Protein AF-A0AAU3TDU6-F1 (afdb_monomer)

Nearest PDB structures (foldseek):
  6dxu-assembly1_A  TM=3.729E-01  e=3.738E-02  Parabacteroides merdae ATCC 43184
  1ky7-assembly1_A  TM=3.267E-01  e=3.738E-02  Mus musculus
  7ohi-assembly1_A  TM=3.176E-01  e=6.560E-02  Mus musculus
  6hiq-assembly1_A  TM=2.357E-01  e=8.250E-01  Mus musculus
  8xf6-assembly1_A  TM=2.685E-01  e=2.542E+00  Homo sapiens

Foldseek 3Di:
DDPDDQDKAKFFQAQQDFQQLLCLFFPDDDQLVQFQQQWQQWAAQDWFDQPHDIDGHHHRGGNVVVQVVDVVRDDSVSRCVRGRNPRRTTDGRGMTIGGFTFQADDPPDPFAFLCSRCVSRVAHSLQQLVQCQQPWPFFDFQDKWFQAAQDPVRDTDIDTHHHRDGNVNVCVVCVVVVHDGDSVRRNVNCRVPRGTHGGDTTHHHDHDDDDDDDQFDQDPVGTHGDDPAQKFADFAKDKDADDLVPDDPVCSVPPGIDIDTDDQDDDPDPVDNPPCDPLNVQVVCCVVPVQWFWWAFPDDPDPDRIMIGGDPDRYFPAKAWFQDDQDPNRRAFWKKFFAFPDQFFDKDFQDWDWPADPVVRDTHHTDTGIDTRHWVLVVQLVVLVVLVVCVDPVNLVVVCVVDVVVSVVSLVVLLVLLLVRLVSMDTDDPPPDDPDDDDPQSVVQSVVLSVVSNVGVNRSSQFQMKTKIKMATDGPAQDQFKKFKKDKDWDCPPPPPLLVQKDKDIWIDRRHHGMDMIMITIGHPCLLVFQWDWTAIWIWGFKMWGRWDADPPGDTDTGMIGTPGIAGAVSVPSYHGPPGTHTHGGDDRTHHDDDDCPDDDDDDPDPDPDPVVVPD

pLDDT: mean 86.63, std 12.54, range [25.69, 97.62]

Secondary structure (DSSP, 8-state):
--------EEEE--TT--HHHHHHHSTTS-HHHHTTT-TT-BPTT-EEEETTEEEE-SS-B-HHHHHHHSSSPPPHHHHHHHHTT-SSSBPTT-EEEES-EE----TT-SSB-HHHHHGGGTS-HHHHHHHTTT-TT-BPTT-EEESS---TTS---EEEPPTT--HHHHHHHHHHTT----HHHHHHHTTT---BPTT-EEPPPPPPP-----SEEEETTEEEE--S-SEEE---EEEEE--GGGS-TTTHHHHSEEEEE-PPPB---TT---B--HHHHHHHHHHH-TTEEEEE-SS-SSS-SEEEEEBSTTSB-EEEEE--EEETTEEE-EEEEEPPS-SS-EEEEEEEEEEEETTTTEEEEEEEEEEEEE-HHHHHHHHHHHHHHHTSHHHHHHHHHHHHHHHHHHHHHHHHHHHHHHHTEEE-STT-S-SSS--HHHHHHHHHHHHHHHH-HHHHHT--EEEEEEEEEE-S-SSS-EEEEEEEEE--TTS-GGGGG-EE--EEEE-SSEEEEEEEEEE-TTGGG-SEEE--EEEEEEEEEEEEEE-GGGPEEEEEEEEEEEEBTTBSTTEEE-----EEE----SPPPPPP-------------SGGGG--

Mean predicted aligned error: 13.59 Å

Radius of gyration: 40.87 Å; Cα contacts (8 Å, |Δi|>4): 1142; chains: 1; bounding box: 108×80×113 Å

Structure (mmCIF, N/CA/C/O backbone):
data_AF-A0AAU3TDU6-F1
#
_entry.id   AF-A0AAU3TDU6-F1
#
loop_
_atom_site.group_PDB
_atom_site.id
_atom_site.type_symbol
_atom_site.label_atom_id
_atom_site.label_alt_id
_atom_site.label_comp_id
_atom_site.label_asym_id
_atom_site.label_entity_id
_atom_site.label_seq_id
_atom_site.pdbx_PDB_ins_code
_atom_site.Cartn_x
_atom_site.Cartn_y
_atom_site.Cartn_z
_atom_site.occupancy
_atom_site.B_iso_or_equiv
_atom_site.auth_seq_id
_atom_site.auth_comp_id
_atom_site.auth_asym_id
_atom_site.auth_atom_id
_atom_site.pdbx_PDB_model_num
ATOM 1 N N . MET A 1 1 ? 14.275 24.468 -55.736 1.00 28.81 1 MET A N 1
ATOM 2 C CA . MET A 1 1 ? 14.571 24.631 -54.297 1.00 28.81 1 MET A CA 1
ATOM 3 C C . MET A 1 1 ? 14.985 23.276 -53.756 1.00 28.81 1 MET A C 1
ATOM 5 O O . MET A 1 1 ? 14.161 22.375 -53.715 1.00 28.81 1 MET A O 1
ATOM 9 N N . ALA A 1 2 ? 16.278 23.104 -53.485 1.00 28.64 2 ALA A N 1
ATOM 10 C CA . ALA A 1 2 ? 16.887 21.845 -53.080 1.00 28.64 2 ALA A CA 1
ATOM 11 C C . ALA A 1 2 ? 16.961 21.770 -51.548 1.00 28.64 2 ALA A C 1
ATOM 13 O O . ALA A 1 2 ? 17.845 22.364 -50.946 1.00 28.64 2 ALA A O 1
ATOM 14 N N . PHE A 1 3 ? 16.039 21.033 -50.932 1.00 25.69 3 PHE A N 1
ATOM 15 C CA . PHE A 1 3 ? 16.235 20.462 -49.598 1.00 25.69 3 PHE A CA 1
ATOM 16 C C . PHE A 1 3 ? 16.545 18.977 -49.789 1.00 25.69 3 PHE A C 1
ATOM 18 O O . PHE A 1 3 ? 15.668 18.122 -49.721 1.00 25.69 3 PHE A O 1
ATOM 25 N N . GLY A 1 4 ? 17.796 18.684 -50.142 1.00 30.86 4 GLY A N 1
ATOM 26 C CA . GLY A 1 4 ? 18.322 17.325 -50.226 1.00 30.86 4 GLY A CA 1
ATOM 27 C C . GLY A 1 4 ? 19.150 17.017 -48.988 1.00 30.86 4 GLY A C 1
ATOM 28 O O . GLY A 1 4 ? 20.371 16.947 -49.085 1.00 30.86 4 GLY A O 1
ATOM 29 N N . SER A 1 5 ? 18.523 16.869 -47.819 1.00 41.34 5 SER A N 1
ATOM 30 C CA . SER A 1 5 ? 19.230 16.292 -46.675 1.00 41.34 5 SER A CA 1
ATOM 31 C C . SER A 1 5 ? 19.527 14.825 -47.003 1.00 41.34 5 SER A C 1
ATOM 33 O O . SER A 1 5 ? 18.619 14.012 -47.201 1.00 41.34 5 SER A O 1
ATOM 35 N N . ARG A 1 6 ? 20.815 14.481 -47.140 1.00 61.91 6 ARG A N 1
ATOM 36 C CA . ARG A 1 6 ? 21.256 13.082 -47.203 1.00 61.91 6 ARG A CA 1
ATOM 37 C C . ARG A 1 6 ? 20.735 12.400 -45.938 1.00 61.91 6 ARG A C 1
ATOM 39 O O . ARG A 1 6 ? 21.094 12.797 -44.836 1.00 61.91 6 ARG A O 1
ATOM 46 N N . ARG A 1 7 ? 19.838 11.424 -46.093 1.00 69.88 7 ARG A N 1
ATOM 47 C CA . ARG A 1 7 ? 19.354 10.617 -44.967 1.00 69.88 7 ARG A CA 1
ATOM 48 C C . ARG A 1 7 ? 20.531 9.812 -44.431 1.00 69.88 7 ARG A C 1
ATOM 50 O O . ARG A 1 7 ? 21.114 9.052 -45.198 1.00 69.88 7 ARG A O 1
ATOM 57 N N . SER A 1 8 ? 20.835 9.963 -43.152 1.00 83.31 8 SER A N 1
ATOM 58 C CA . SER A 1 8 ? 21.860 9.176 -42.469 1.00 83.31 8 SER A CA 1
ATOM 59 C C . SER A 1 8 ? 21.219 8.228 -41.462 1.00 83.31 8 SER A C 1
ATOM 61 O O . SER A 1 8 ? 20.124 8.493 -40.964 1.00 83.31 8 SER A O 1
ATOM 63 N N . VAL A 1 9 ? 21.890 7.118 -41.178 1.00 89.38 9 VAL A N 1
ATOM 64 C CA . VAL A 1 9 ? 21.457 6.080 -40.239 1.00 89.38 9 VAL A CA 1
ATOM 65 C C . VAL A 1 9 ? 22.609 5.727 -39.296 1.00 89.38 9 VAL A C 1
ATOM 67 O O . VAL A 1 9 ? 23.769 5.827 -39.704 1.00 89.38 9 VAL A O 1
ATOM 70 N N . PRO A 1 10 ? 22.323 5.336 -38.047 1.00 90.81 10 PRO A N 1
ATOM 71 C CA . PRO A 1 10 ? 23.346 4.859 -37.130 1.00 90.81 10 PRO A CA 1
ATOM 72 C C . PRO A 1 10 ? 23.772 3.424 -37.469 1.00 90.81 10 PRO A C 1
ATOM 74 O O . PRO A 1 10 ? 22.946 2.592 -37.848 1.00 90.81 10 PRO A O 1
ATOM 77 N N . TYR A 1 11 ? 25.046 3.121 -37.251 1.00 91.88 11 TYR A N 1
ATOM 78 C CA . TYR A 1 11 ? 25.584 1.766 -37.204 1.00 91.88 11 TYR A CA 1
ATOM 79 C C . TYR A 1 11 ? 26.443 1.599 -35.952 1.00 91.88 11 TYR A C 1
ATOM 81 O O . TYR A 1 11 ? 27.300 2.434 -35.672 1.00 91.88 11 TYR A O 1
ATOM 89 N N . THR A 1 12 ? 26.217 0.528 -35.194 1.00 92.31 12 THR A N 1
ATOM 90 C CA . THR A 1 12 ? 27.043 0.188 -34.032 1.00 92.31 12 THR A CA 1
ATOM 91 C C . THR A 1 12 ? 28.079 -0.844 -34.452 1.00 92.31 12 THR A C 1
ATOM 93 O O . THR A 1 12 ? 27.712 -1.951 -34.841 1.00 92.31 12 THR A O 1
ATOM 96 N N . VAL A 1 13 ? 29.360 -0.481 -34.364 1.00 92.88 13 VAL A N 1
ATOM 97 C CA . VAL A 1 13 ? 30.492 -1.362 -34.670 1.00 92.88 13 VAL A CA 1
ATOM 98 C C . VAL A 1 13 ? 30.440 -2.594 -33.776 1.00 92.88 13 VAL A C 1
ATOM 100 O O . VAL A 1 13 ? 30.309 -2.491 -32.554 1.00 92.88 13 VAL A O 1
ATOM 103 N N . ARG A 1 14 ? 30.562 -3.769 -34.380 1.00 92.00 14 ARG A N 1
ATOM 104 C CA . ARG A 1 14 ? 30.582 -5.062 -33.699 1.00 92.00 14 ARG A CA 1
ATOM 105 C C . ARG A 1 14 ? 31.995 -5.614 -33.656 1.00 92.00 14 ARG A C 1
ATOM 107 O O . ARG A 1 14 ? 32.861 -5.234 -34.442 1.00 92.00 14 ARG A O 1
ATOM 114 N N . GLU A 1 15 ? 32.195 -6.566 -32.758 1.00 91.81 15 GLU A N 1
ATOM 115 C CA . GLU A 1 15 ? 33.414 -7.360 -32.737 1.00 91.81 15 GLU A CA 1
ATOM 116 C C . GLU A 1 15 ? 33.610 -8.054 -34.096 1.00 91.81 15 GLU A C 1
ATOM 118 O O . GLU A 1 15 ? 32.701 -8.712 -34.606 1.00 91.81 15 GLU A O 1
ATOM 123 N N . GLY A 1 16 ? 34.792 -7.876 -34.690 1.00 91.25 16 GLY A N 1
ATOM 124 C CA . GLY A 1 16 ? 35.140 -8.450 -35.989 1.00 91.25 16 GLY A CA 1
ATOM 125 C C . GLY A 1 16 ? 34.702 -7.637 -37.213 1.00 91.25 16 GLY A C 1
ATOM 126 O O . GLY A 1 16 ? 34.971 -8.075 -38.330 1.00 91.25 16 GLY A O 1
ATOM 127 N N . ASP A 1 17 ? 34.057 -6.477 -37.051 1.00 94.88 17 ASP A N 1
ATOM 128 C CA . ASP A 1 17 ? 33.773 -5.594 -38.186 1.00 94.88 17 ASP A CA 1
ATOM 129 C C . ASP A 1 17 ? 35.055 -4.897 -38.687 1.00 94.88 17 ASP A C 1
ATOM 131 O O . ASP A 1 17 ? 35.883 -4.439 -37.899 1.00 94.88 17 ASP A O 1
ATOM 135 N N . SER A 1 18 ? 35.178 -4.749 -40.008 1.00 95.44 18 SER A N 1
ATOM 136 C CA . SER A 1 18 ? 36.154 -3.875 -40.672 1.00 95.44 18 SER A CA 1
ATOM 137 C C . SER A 1 18 ? 35.447 -2.743 -41.420 1.00 95.44 18 SER A C 1
ATOM 139 O O . SER A 1 18 ? 34.246 -2.832 -41.703 1.00 95.44 18 SER A O 1
ATOM 141 N N . LEU A 1 19 ? 36.169 -1.674 -41.772 1.00 94.44 19 LEU A N 1
ATOM 142 C CA . LEU A 1 19 ? 35.582 -0.559 -42.526 1.00 94.44 19 LEU A CA 1
ATOM 143 C C . LEU A 1 19 ? 35.055 -0.997 -43.893 1.00 94.44 19 LEU A C 1
ATOM 145 O O . LEU A 1 19 ? 33.955 -0.591 -44.264 1.00 94.44 19 LEU A O 1
ATOM 149 N N . ASP A 1 20 ? 35.786 -1.854 -44.605 1.00 93.19 20 ASP A N 1
ATOM 150 C CA . ASP A 1 20 ? 35.387 -2.336 -45.930 1.00 93.19 20 ASP A CA 1
ATOM 151 C C . ASP A 1 20 ? 34.133 -3.213 -45.857 1.00 93.19 20 ASP A C 1
ATOM 153 O O . ASP A 1 20 ? 33.223 -3.085 -46.682 1.00 93.19 20 ASP A O 1
ATOM 157 N N . ALA A 1 21 ? 34.031 -4.060 -44.825 1.00 92.12 21 ALA A N 1
ATOM 158 C CA . ALA A 1 21 ? 32.842 -4.873 -44.598 1.00 92.12 21 ALA A CA 1
ATOM 159 C C . ALA A 1 21 ? 31.613 -3.997 -44.312 1.00 92.12 21 ALA A C 1
ATOM 161 O O . ALA A 1 21 ? 30.549 -4.222 -44.892 1.00 92.12 21 ALA A O 1
ATOM 162 N N . ILE A 1 22 ? 31.759 -2.969 -43.466 1.00 93.50 22 ILE A N 1
ATOM 163 C CA . ILE A 1 22 ? 30.677 -2.023 -43.160 1.00 93.50 22 ILE A CA 1
ATOM 164 C C . ILE A 1 22 ? 30.297 -1.227 -44.418 1.00 93.50 22 ILE A C 1
ATOM 166 O O . ILE A 1 22 ? 29.113 -1.121 -44.746 1.00 93.50 22 ILE A O 1
ATOM 170 N N . ALA A 1 23 ? 31.275 -0.709 -45.166 1.00 92.25 23 ALA A N 1
ATOM 171 C CA . ALA A 1 23 ? 31.045 0.045 -46.399 1.00 92.25 23 ALA A CA 1
ATOM 172 C C . ALA A 1 23 ? 30.267 -0.769 -47.448 1.00 92.25 23 ALA A C 1
ATOM 174 O O . ALA A 1 23 ? 29.423 -0.213 -48.156 1.00 92.25 23 ALA A O 1
ATOM 175 N N . GLY A 1 24 ? 30.468 -2.091 -47.491 1.00 90.38 24 GLY A N 1
ATOM 176 C CA . GLY A 1 24 ? 29.703 -3.007 -48.341 1.00 90.38 24 GLY A CA 1
ATOM 177 C C . GLY A 1 24 ? 28.190 -2.983 -48.086 1.00 90.38 24 GLY A C 1
ATOM 178 O O . GLY A 1 24 ? 27.404 -3.132 -49.023 1.00 90.38 24 GLY A O 1
ATOM 179 N N . TYR A 1 25 ? 27.761 -2.731 -46.847 1.00 90.62 25 TYR A N 1
ATOM 180 C CA . TYR A 1 25 ? 26.342 -2.625 -46.485 1.00 90.62 25 TYR A CA 1
ATOM 181 C C . TYR A 1 25 ? 25.780 -1.210 -46.658 1.00 90.62 25 TYR A C 1
ATOM 183 O O . TYR A 1 25 ? 24.560 -1.038 -46.733 1.00 90.62 25 TYR A O 1
ATOM 191 N N . PHE A 1 26 ? 26.652 -0.205 -46.752 1.00 92.25 26 PHE A N 1
ATOM 192 C CA . PHE A 1 26 ? 26.311 1.217 -46.781 1.00 92.25 26 PHE A CA 1
ATOM 193 C C . PHE A 1 26 ? 26.942 1.946 -47.982 1.00 92.25 26 PHE A C 1
ATOM 195 O O . PHE A 1 26 ? 27.728 2.881 -47.809 1.00 92.25 26 PHE A O 1
ATOM 202 N N . PRO A 1 27 ? 26.589 1.572 -49.225 1.00 86.44 27 PRO A N 1
ATOM 203 C CA . PRO A 1 27 ? 27.244 2.107 -50.409 1.00 86.44 27 PRO A CA 1
ATOM 204 C C . PRO A 1 27 ? 26.937 3.594 -50.641 1.00 86.44 27 PRO A C 1
ATOM 206 O O . PRO A 1 27 ? 25.796 4.058 -50.503 1.00 86.44 27 PRO A O 1
ATOM 209 N N . GLY A 1 28 ? 27.949 4.319 -51.126 1.00 79.06 28 GLY A N 1
ATOM 210 C CA . GLY A 1 28 ? 27.817 5.695 -51.617 1.00 79.06 28 GLY A CA 1
ATOM 211 C C . GLY A 1 28 ? 28.267 6.796 -50.652 1.00 79.06 28 GLY A C 1
ATOM 212 O O . GLY A 1 28 ? 27.904 7.952 -50.876 1.00 79.06 28 GLY A O 1
ATOM 213 N N . ALA A 1 29 ? 29.037 6.464 -49.613 1.00 78.56 29 ALA A N 1
ATOM 214 C CA . ALA A 1 29 ? 29.726 7.428 -48.755 1.00 78.56 29 ALA A CA 1
ATOM 215 C C . ALA A 1 29 ? 31.120 6.919 -48.358 1.00 78.56 29 ALA A C 1
ATOM 217 O O . ALA A 1 29 ? 31.302 5.716 -48.187 1.00 78.56 29 ALA A O 1
ATOM 218 N N . ASP A 1 30 ? 32.070 7.840 -48.184 1.00 88.06 30 ASP A N 1
ATOM 219 C CA . ASP A 1 30 ? 33.331 7.571 -47.493 1.00 88.06 30 ASP A CA 1
ATOM 220 C C . ASP A 1 30 ? 33.060 7.597 -45.981 1.00 88.06 30 ASP A C 1
ATOM 222 O O . ASP A 1 30 ? 32.736 8.640 -45.405 1.00 88.06 30 ASP A O 1
ATOM 226 N N . LEU A 1 31 ? 33.097 6.421 -45.347 1.00 91.31 31 LEU A N 1
ATOM 227 C CA . LEU A 1 31 ? 32.741 6.282 -43.935 1.00 91.31 31 LEU A CA 1
ATOM 228 C C . LEU A 1 31 ? 33.744 6.969 -43.006 1.00 91.31 31 LEU A C 1
ATOM 230 O O . LEU A 1 31 ? 33.332 7.433 -41.943 1.00 91.31 31 LEU A O 1
ATOM 234 N N . VAL A 1 32 ? 35.018 7.061 -43.394 1.00 93.81 32 VAL A N 1
ATOM 235 C CA . VAL A 1 32 ? 36.056 7.722 -42.594 1.00 93.81 32 VAL A CA 1
ATOM 236 C C . VAL A 1 32 ? 35.883 9.233 -42.676 1.00 93.81 32 VAL A C 1
ATOM 238 O O . VAL A 1 32 ? 35.930 9.905 -41.648 1.00 93.81 32 VAL A O 1
ATOM 241 N N . GLU A 1 33 ? 35.584 9.767 -43.862 1.00 91.88 33 GLU A N 1
ATOM 242 C CA . GLU A 1 33 ? 35.306 11.196 -44.043 1.00 91.88 33 GLU A CA 1
ATOM 243 C C . GLU A 1 33 ? 34.057 11.638 -43.265 1.00 91.88 33 GLU A C 1
ATOM 245 O O . GLU A 1 33 ? 34.102 12.600 -42.496 1.00 91.88 33 GLU A O 1
ATOM 250 N N . VAL A 1 34 ? 32.944 10.906 -43.402 1.00 89.94 34 VAL A N 1
ATOM 251 C CA . VAL A 1 34 ? 31.675 11.238 -42.726 1.00 89.94 34 VAL A CA 1
ATOM 252 C C . VAL A 1 34 ? 31.801 11.175 -41.201 1.00 89.94 34 VAL A C 1
ATOM 254 O O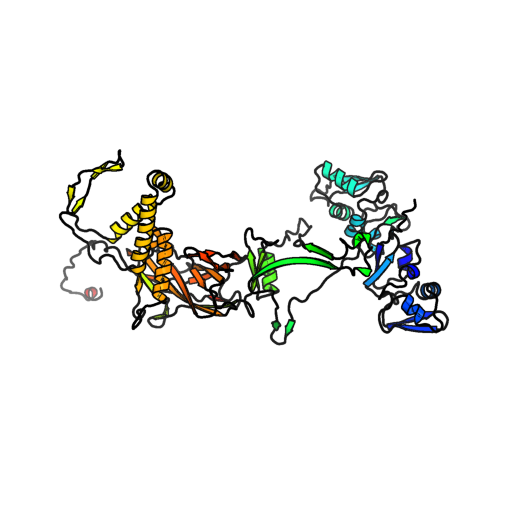 . VAL A 1 34 ? 31.123 11.923 -40.498 1.00 89.94 34 VAL A O 1
ATOM 257 N N . ASN A 1 35 ? 32.672 10.307 -40.686 1.00 93.75 35 ASN A N 1
ATOM 258 C CA . ASN A 1 35 ? 32.858 10.087 -39.253 1.00 93.75 35 ASN A CA 1
ATOM 259 C C . ASN A 1 35 ? 34.179 10.653 -38.725 1.00 93.75 35 ASN A C 1
ATOM 261 O O . ASN A 1 35 ? 34.588 10.282 -37.627 1.00 93.75 35 ASN A O 1
ATOM 265 N N . ALA A 1 36 ? 34.837 11.557 -39.461 1.00 94.25 36 ALA A N 1
ATOM 266 C CA . ALA A 1 36 ? 36.195 12.005 -39.153 1.00 94.25 36 ALA A CA 1
ATOM 267 C C . ALA A 1 36 ? 36.358 12.474 -37.697 1.00 94.25 36 ALA A C 1
ATOM 269 O O . ALA A 1 36 ? 37.307 12.088 -37.023 1.00 94.25 36 ALA A O 1
ATOM 270 N N . GLY A 1 37 ? 35.401 13.265 -37.202 1.00 90.81 37 GLY A N 1
ATOM 271 C CA . GLY A 1 37 ? 35.381 13.774 -35.828 1.00 90.81 37 GLY A CA 1
ATOM 272 C C . GLY A 1 37 ? 34.557 12.947 -34.837 1.00 90.81 37 GLY A C 1
ATOM 273 O O . GLY A 1 37 ? 34.312 13.424 -33.733 1.00 90.81 37 GLY A O 1
ATOM 274 N N . MET A 1 38 ? 34.072 11.756 -35.208 1.00 90.06 38 MET A N 1
ATOM 275 C CA . MET A 1 38 ? 33.256 10.929 -34.316 1.00 90.06 38 MET A CA 1
ATOM 276 C C . MET A 1 38 ? 34.145 10.318 -33.217 1.00 90.06 38 MET A C 1
ATOM 278 O O . MET A 1 38 ? 35.049 9.534 -33.538 1.00 90.06 38 MET A O 1
ATOM 282 N N . PRO A 1 39 ? 33.925 10.664 -31.935 1.00 89.75 39 PRO A N 1
ATOM 283 C CA . PRO A 1 39 ? 34.803 10.246 -30.849 1.00 89.75 39 PRO A CA 1
ATOM 284 C C . PRO A 1 39 ? 34.734 8.736 -30.613 1.00 89.75 39 PRO A C 1
ATOM 286 O O . PRO A 1 39 ? 33.674 8.122 -30.728 1.00 89.75 39 PRO A O 1
ATOM 289 N N . GLY A 1 40 ? 35.874 8.147 -30.242 1.00 91.56 40 GLY A N 1
ATOM 290 C CA . GLY A 1 40 ? 35.964 6.738 -29.852 1.00 91.56 40 GLY A CA 1
ATOM 291 C C . GLY A 1 40 ? 35.658 5.742 -30.973 1.00 91.56 40 GLY A C 1
ATOM 292 O O . GLY A 1 40 ? 35.211 4.638 -30.683 1.00 91.56 40 GLY A O 1
ATOM 293 N N . THR A 1 41 ? 35.865 6.116 -32.239 1.00 94.50 41 THR A N 1
ATOM 294 C CA . THR A 1 41 ? 35.694 5.217 -33.394 1.00 94.50 41 THR A CA 1
ATOM 295 C C . THR A 1 41 ? 36.837 4.215 -33.534 1.00 94.50 41 THR A C 1
ATOM 297 O O . THR A 1 41 ? 36.611 3.080 -33.953 1.00 94.50 41 THR A O 1
ATOM 300 N N . ILE A 1 42 ? 38.047 4.601 -33.130 1.00 95.75 42 ILE A N 1
ATOM 301 C CA . ILE A 1 42 ? 39.251 3.766 -33.129 1.00 95.75 42 ILE A CA 1
ATOM 302 C C . ILE A 1 42 ? 39.482 3.201 -31.725 1.00 95.75 42 ILE A C 1
ATOM 304 O O . ILE A 1 42 ? 39.369 3.926 -30.735 1.00 95.75 42 ILE A O 1
ATOM 308 N N . ALA A 1 43 ? 39.807 1.912 -31.633 1.00 95.31 43 ALA A N 1
ATOM 309 C CA . ALA A 1 43 ? 40.083 1.213 -30.382 1.00 95.31 43 ALA A CA 1
ATOM 310 C C . ALA A 1 43 ? 41.386 1.688 -29.716 1.00 95.31 43 ALA A C 1
ATOM 312 O O . ALA A 1 43 ? 42.318 2.150 -30.372 1.00 95.31 43 ALA A O 1
ATOM 313 N N . SER A 1 44 ? 41.486 1.533 -28.395 1.00 94.19 44 SER A N 1
ATOM 314 C CA . SER A 1 44 ? 42.769 1.663 -27.699 1.00 94.19 44 SER A CA 1
ATOM 315 C C . SER A 1 44 ? 43.623 0.404 -27.866 1.00 94.19 44 SER A C 1
ATOM 317 O O . SER A 1 44 ? 43.125 -0.683 -28.145 1.00 94.19 44 SER A O 1
ATOM 319 N N . GLY A 1 45 ? 44.933 0.546 -27.684 1.00 92.75 45 GLY A N 1
ATOM 320 C CA . GLY A 1 45 ? 45.907 -0.539 -27.787 1.00 92.75 45 GLY A CA 1
ATOM 321 C C . GLY A 1 45 ? 46.216 -0.986 -29.216 1.00 92.75 45 GLY A C 1
ATOM 322 O O . GLY A 1 45 ? 47.062 -1.860 -29.390 1.00 92.75 45 GLY A O 1
ATOM 323 N N . VAL A 1 46 ? 45.581 -0.393 -30.233 1.00 94.75 46 VAL A N 1
ATOM 324 C CA . VAL A 1 46 ? 45.825 -0.742 -31.635 1.00 94.75 46 VAL A CA 1
ATOM 325 C C . VAL A 1 46 ? 46.979 0.067 -32.223 1.00 94.75 46 VAL A C 1
ATOM 327 O O . VAL A 1 46 ? 47.080 1.280 -32.019 1.00 94.75 46 VAL A O 1
ATOM 330 N N . THR A 1 47 ? 47.849 -0.611 -32.974 1.00 95.31 47 THR A N 1
ATOM 331 C CA . THR A 1 47 ? 48.891 0.020 -33.793 1.00 95.31 47 THR A CA 1
ATOM 332 C C . THR A 1 47 ? 48.398 0.165 -35.227 1.00 95.31 47 THR A C 1
ATOM 334 O O . THR A 1 47 ? 47.990 -0.816 -35.853 1.00 95.31 47 THR A O 1
ATOM 337 N N . ILE A 1 48 ? 48.436 1.384 -35.759 1.00 95.25 48 ILE A N 1
ATOM 338 C CA . ILE A 1 48 ? 48.033 1.719 -37.127 1.00 95.25 48 ILE A CA 1
ATOM 339 C C . ILE A 1 48 ? 49.279 2.119 -37.907 1.00 95.25 48 ILE A C 1
ATOM 341 O O . ILE A 1 48 ? 50.035 2.982 -37.465 1.00 95.25 48 ILE A O 1
ATOM 345 N N . THR A 1 49 ? 49.479 1.493 -39.063 1.00 93.69 49 THR A N 1
ATOM 346 C CA . THR A 1 49 ? 50.615 1.743 -39.953 1.00 93.69 49 THR A CA 1
ATOM 347 C C . THR A 1 49 ? 50.111 2.370 -41.242 1.00 93.69 49 THR A C 1
ATOM 349 O O . THR A 1 49 ? 49.293 1.764 -41.926 1.00 93.69 49 THR A O 1
ATOM 352 N N . VAL A 1 50 ? 50.615 3.553 -41.594 1.00 91.88 50 VAL A N 1
ATOM 353 C CA . VAL A 1 50 ? 50.325 4.227 -42.868 1.00 91.88 50 VAL A CA 1
ATOM 354 C C . VAL A 1 50 ? 51.664 4.503 -43.549 1.00 91.88 50 VAL A C 1
ATOM 356 O O . VAL A 1 50 ? 52.516 5.213 -43.015 1.00 91.88 50 VAL A O 1
ATOM 359 N N . GLY A 1 51 ? 51.899 3.892 -44.713 1.00 88.38 51 GLY A N 1
ATOM 360 C CA . GLY A 1 51 ? 53.217 3.924 -45.352 1.00 88.38 51 GLY A CA 1
ATOM 361 C C . GLY A 1 51 ? 54.285 3.238 -44.489 1.00 88.38 51 GLY A C 1
ATOM 362 O O . GLY A 1 51 ? 54.176 2.049 -44.203 1.00 88.38 51 GLY A O 1
ATOM 363 N N . THR A 1 52 ? 55.329 3.972 -44.092 1.00 86.81 52 THR A N 1
ATOM 364 C CA . THR A 1 52 ? 56.433 3.459 -43.253 1.00 86.81 52 THR A CA 1
ATOM 365 C C . THR A 1 52 ? 56.322 3.838 -41.776 1.00 86.81 52 THR A C 1
ATOM 367 O O . THR A 1 52 ? 57.158 3.416 -40.980 1.00 86.81 52 THR A O 1
ATOM 370 N N . GLU A 1 53 ? 55.338 4.654 -41.402 1.00 92.12 53 GLU A N 1
ATOM 371 C CA . GLU A 1 53 ? 55.162 5.144 -40.034 1.00 92.12 53 GLU A CA 1
ATOM 372 C C . GLU A 1 53 ? 54.082 4.334 -39.312 1.00 92.12 53 GLU A C 1
ATOM 374 O O . GLU A 1 53 ? 53.127 3.862 -39.928 1.00 92.12 53 GLU A O 1
ATOM 379 N N . SER A 1 54 ? 54.245 4.129 -38.004 1.00 93.75 54 SER A N 1
ATOM 380 C CA . SER A 1 54 ? 53.280 3.412 -37.168 1.00 93.75 54 SER A CA 1
ATOM 381 C C . SER A 1 54 ? 53.042 4.152 -35.863 1.00 93.75 54 SER A C 1
ATOM 383 O O . SER A 1 54 ? 53.994 4.562 -35.201 1.00 93.75 54 SER A O 1
ATOM 385 N N . VAL A 1 55 ? 51.778 4.266 -35.472 1.00 93.81 55 VAL A N 1
ATOM 386 C CA . VAL A 1 55 ? 51.349 4.932 -34.238 1.00 93.81 55 VAL A CA 1
ATOM 387 C C . VAL A 1 55 ? 50.467 3.988 -33.429 1.00 93.81 55 VAL A C 1
ATOM 389 O O . VAL A 1 55 ? 49.676 3.238 -33.999 1.00 93.81 55 VAL A O 1
ATOM 392 N N . THR A 1 56 ? 50.588 4.011 -32.102 1.00 95.25 56 THR A N 1
ATOM 393 C CA . THR A 1 56 ? 49.781 3.172 -31.200 1.00 95.25 56 THR A CA 1
ATOM 394 C C . THR A 1 56 ? 48.864 4.044 -30.361 1.00 95.25 56 THR A C 1
ATOM 396 O O . THR A 1 56 ? 49.329 4.973 -29.700 1.00 95.25 56 THR A O 1
ATOM 399 N N . MET A 1 57 ? 47.566 3.746 -30.366 1.00 94.56 57 MET A N 1
ATOM 400 C CA . MET A 1 57 ? 46.569 4.547 -29.654 1.00 94.56 57 MET A CA 1
ATOM 401 C C . MET A 1 57 ? 46.473 4.118 -28.190 1.00 94.56 57 MET A C 1
ATOM 403 O O . MET A 1 57 ? 46.180 2.966 -27.893 1.00 94.56 57 MET A O 1
ATOM 407 N N . ALA A 1 58 ? 46.706 5.033 -27.248 1.00 90.75 58 ALA A N 1
ATOM 408 C CA . ALA A 1 58 ? 46.640 4.722 -25.813 1.00 90.75 58 ALA A CA 1
ATOM 409 C C . ALA A 1 58 ? 45.203 4.716 -25.253 1.00 90.75 58 ALA A C 1
ATOM 411 O O . ALA A 1 58 ? 44.931 4.079 -24.238 1.00 90.75 58 ALA A O 1
ATOM 412 N N . ALA A 1 59 ? 44.282 5.409 -25.921 1.00 91.88 59 ALA A N 1
ATOM 413 C CA . ALA A 1 59 ? 42.870 5.520 -25.572 1.00 91.88 59 ALA A CA 1
ATOM 414 C C . ALA A 1 59 ? 42.023 5.484 -26.858 1.00 91.88 59 ALA A C 1
ATOM 416 O O . ALA A 1 59 ? 42.581 5.693 -27.937 1.00 91.88 59 ALA A O 1
ATOM 417 N N . PRO A 1 60 ? 40.707 5.217 -26.773 1.00 92.81 60 PRO A N 1
ATOM 418 C CA . PRO A 1 60 ? 39.835 5.324 -27.933 1.00 92.81 60 PRO A CA 1
ATOM 419 C C . PRO A 1 60 ? 39.786 6.765 -28.455 1.00 92.81 60 PRO A C 1
ATOM 421 O O . PRO A 1 60 ? 39.611 7.696 -27.668 1.00 92.81 60 PRO A O 1
ATOM 424 N N . VAL A 1 61 ? 39.928 6.946 -29.767 1.00 95.31 61 VAL A N 1
ATOM 425 C CA . VAL A 1 61 ? 40.033 8.261 -30.434 1.00 95.31 61 VAL A CA 1
ATOM 426 C C . VAL A 1 61 ? 39.208 8.298 -31.726 1.00 95.31 61 VAL A C 1
ATOM 428 O O . VAL A 1 61 ? 38.691 7.274 -32.172 1.00 95.31 61 VAL A O 1
ATOM 431 N N . SER A 1 62 ? 39.039 9.482 -32.310 1.00 96.19 62 SER A N 1
ATOM 432 C CA . SER A 1 62 ? 38.420 9.693 -33.627 1.00 96.19 62 SER A CA 1
ATOM 433 C C . SER A 1 62 ? 39.405 9.479 -34.789 1.00 96.19 62 SER A C 1
ATOM 435 O O . SER A 1 62 ? 40.621 9.536 -34.599 1.00 96.19 62 SER A O 1
ATOM 437 N N . PHE A 1 63 ? 38.906 9.285 -36.018 1.00 96.50 63 PHE A N 1
ATOM 438 C CA . PHE A 1 63 ? 39.763 9.166 -37.211 1.00 96.50 63 PHE A CA 1
ATOM 439 C C . PHE A 1 63 ? 40.645 10.408 -37.434 1.00 96.50 63 PHE A C 1
ATOM 441 O O . PHE A 1 63 ? 41.823 10.277 -37.763 1.00 96.50 63 PHE A O 1
ATOM 448 N N . ALA A 1 64 ? 40.104 11.612 -37.220 1.00 95.31 64 ALA A N 1
ATOM 449 C CA . ALA A 1 64 ? 40.844 12.864 -37.368 1.00 95.31 64 ALA A CA 1
ATOM 450 C C . ALA A 1 64 ? 41.969 13.001 -36.330 1.00 95.31 64 ALA A C 1
ATOM 452 O O . ALA A 1 64 ? 43.056 13.474 -36.661 1.00 95.31 64 ALA A O 1
ATOM 453 N N . GLU A 1 65 ? 41.732 12.555 -35.093 1.00 95.56 65 GLU A N 1
ATOM 454 C CA . GLU A 1 65 ? 42.765 12.520 -34.055 1.00 95.56 65 GLU A CA 1
ATOM 455 C C . GLU A 1 65 ? 43.883 11.539 -34.416 1.00 95.56 65 GLU A C 1
ATOM 457 O O . GLU A 1 65 ? 45.047 11.896 -34.266 1.00 95.56 65 GLU A O 1
ATOM 462 N N . VAL A 1 66 ? 43.568 10.359 -34.971 1.00 94.94 66 VAL A N 1
ATOM 463 C CA . VAL A 1 66 ? 44.599 9.424 -35.462 1.00 94.94 66 VAL A CA 1
ATOM 464 C C . VAL A 1 66 ? 45.458 10.069 -36.546 1.00 94.94 66 VAL A C 1
ATOM 466 O O . VAL A 1 66 ? 46.683 10.025 -36.452 1.00 94.94 66 VAL A O 1
ATOM 469 N N . CYS A 1 67 ? 44.840 10.699 -37.550 1.00 95.06 67 CYS A N 1
ATOM 470 C CA . CYS A 1 67 ? 45.562 11.373 -38.631 1.00 95.06 67 CYS A CA 1
ATOM 471 C C . CYS A 1 67 ? 46.551 12.431 -38.117 1.00 95.06 67 CYS A C 1
ATOM 473 O O . CYS A 1 67 ? 47.660 12.545 -38.639 1.00 95.06 67 CYS A O 1
ATOM 475 N N . ALA A 1 68 ? 46.163 13.177 -37.079 1.00 94.81 68 ALA A N 1
ATOM 476 C CA . ALA A 1 68 ? 46.976 14.230 -36.476 1.00 94.81 68 ALA A CA 1
ATOM 477 C C . ALA A 1 68 ? 48.170 13.713 -35.649 1.00 94.81 68 ALA A C 1
ATOM 479 O O . ALA A 1 68 ? 49.076 14.494 -35.362 1.00 94.81 68 ALA A O 1
ATOM 480 N N . VAL A 1 69 ? 48.182 12.432 -35.259 1.00 93.81 69 VAL A N 1
ATOM 481 C CA . VAL A 1 69 ? 49.273 11.827 -34.470 1.00 93.81 69 VAL A CA 1
ATOM 482 C C . VAL A 1 69 ? 50.495 11.476 -35.333 1.00 93.81 69 VAL A C 1
ATOM 484 O O . VAL A 1 69 ? 51.604 11.426 -34.803 1.00 93.81 69 VAL A O 1
ATOM 487 N N . PHE A 1 70 ? 50.326 11.264 -36.642 1.00 93.25 70 PHE A N 1
ATOM 488 C CA . PHE A 1 70 ? 51.434 10.990 -37.569 1.00 93.25 70 PHE A CA 1
ATOM 489 C C . PHE A 1 70 ? 52.296 12.238 -37.838 1.00 93.25 70 PHE A C 1
ATOM 491 O O . PHE A 1 70 ? 51.798 13.368 -37.841 1.00 93.25 70 PHE A O 1
ATOM 498 N N . GLY A 1 71 ? 53.594 12.042 -38.089 1.00 88.12 71 GLY A N 1
ATOM 499 C CA . GLY A 1 71 ? 54.557 13.101 -38.387 1.00 88.12 71 GLY A CA 1
ATOM 500 C C . GLY A 1 71 ? 55.257 12.907 -39.739 1.00 88.12 71 GLY A C 1
ATOM 501 O O . GLY A 1 71 ? 56.318 12.283 -39.775 1.00 88.12 71 GLY A O 1
ATOM 502 N N . PRO A 1 72 ? 54.785 13.532 -40.839 1.00 88.94 72 PRO A N 1
ATOM 503 C CA . PRO A 1 72 ? 53.709 14.529 -40.933 1.00 88.94 72 PRO A CA 1
ATOM 504 C C . PRO A 1 72 ? 52.290 13.929 -40.853 1.00 88.94 72 PRO A C 1
ATOM 506 O O . PRO A 1 72 ? 52.129 12.741 -41.129 1.00 88.94 72 PRO A O 1
ATOM 509 N N . PRO A 1 73 ? 51.251 14.741 -40.550 1.00 92.06 73 PRO A N 1
ATOM 510 C CA . PRO A 1 73 ? 49.872 14.261 -40.500 1.00 92.06 73 PRO A CA 1
ATOM 511 C C . PRO A 1 73 ? 49.451 13.589 -41.807 1.00 92.06 73 PRO A C 1
ATOM 513 O O . PRO A 1 73 ? 49.687 14.125 -42.894 1.00 92.06 73 PRO A O 1
ATOM 516 N N . VAL A 1 74 ? 48.809 12.431 -41.692 1.00 95.06 74 VAL A N 1
ATOM 517 C CA . VAL A 1 74 ? 48.269 11.688 -42.838 1.00 95.06 74 VAL A CA 1
ATOM 518 C C . VAL A 1 74 ? 46.861 12.178 -43.171 1.00 95.06 74 VAL A C 1
ATOM 520 O O . VAL A 1 74 ? 46.139 12.657 -42.297 1.00 95.06 74 VAL A O 1
ATOM 523 N N . ASP A 1 75 ? 46.451 12.083 -44.436 1.00 93.94 75 ASP A N 1
ATOM 524 C CA . ASP A 1 75 ? 45.070 12.392 -44.809 1.00 93.94 75 ASP A CA 1
ATOM 525 C C . ASP A 1 75 ? 44.114 11.228 -44.474 1.00 93.94 75 ASP A C 1
ATOM 527 O O . ASP A 1 75 ? 44.521 10.084 -44.250 1.00 93.94 75 ASP A O 1
ATOM 531 N N . LEU A 1 76 ? 42.815 11.533 -44.412 1.00 94.56 76 LEU A N 1
ATOM 532 C CA . LEU A 1 76 ? 41.777 10.555 -44.070 1.00 94.56 76 LEU A CA 1
ATOM 533 C C . LEU A 1 76 ? 41.691 9.402 -45.086 1.00 94.56 76 LEU A C 1
ATOM 535 O O . LEU A 1 76 ? 41.343 8.291 -44.696 1.00 94.56 76 LEU A O 1
ATOM 539 N N . ALA A 1 77 ? 42.034 9.635 -46.356 1.00 93.44 77 ALA A N 1
ATOM 540 C CA . ALA A 1 77 ? 41.976 8.614 -47.400 1.00 93.44 77 ALA A CA 1
ATOM 541 C C . ALA A 1 77 ? 43.114 7.589 -47.256 1.00 93.44 77 ALA A C 1
ATOM 543 O O . ALA A 1 77 ? 42.896 6.385 -47.399 1.00 93.44 77 ALA A O 1
ATOM 544 N N . ALA A 1 78 ? 44.318 8.052 -46.918 1.00 93.31 78 ALA A N 1
ATOM 545 C CA . ALA A 1 78 ? 45.469 7.217 -46.610 1.00 93.31 78 ALA A CA 1
ATOM 546 C C . ALA A 1 78 ? 45.229 6.391 -45.343 1.00 93.31 78 ALA A C 1
ATOM 548 O O . ALA A 1 78 ? 45.561 5.204 -45.316 1.00 93.31 78 ALA A O 1
ATOM 549 N N . LEU A 1 79 ? 44.599 6.989 -44.323 1.00 94.88 79 LEU A N 1
ATOM 550 C CA . LEU A 1 79 ? 44.153 6.250 -43.145 1.00 94.88 79 LEU A CA 1
ATOM 551 C C . LEU A 1 79 ? 43.126 5.180 -43.536 1.00 94.88 79 LEU A C 1
ATOM 553 O O . LEU A 1 79 ? 43.347 4.012 -43.233 1.00 94.88 79 LEU A O 1
ATOM 557 N N . ALA A 1 80 ? 42.056 5.543 -44.253 1.00 94.38 80 ALA A N 1
ATOM 558 C CA . ALA A 1 80 ? 41.011 4.613 -44.683 1.00 94.38 80 ALA A CA 1
ATOM 559 C C . ALA A 1 80 ? 41.583 3.405 -45.443 1.00 94.38 80 ALA A C 1
ATOM 561 O O . ALA A 1 80 ? 41.260 2.266 -45.113 1.00 94.38 80 ALA A O 1
ATOM 562 N N . ALA A 1 81 ? 42.497 3.639 -46.390 1.00 93.50 81 ALA A N 1
ATOM 563 C CA . ALA A 1 81 ? 43.161 2.576 -47.144 1.00 93.50 81 ALA A CA 1
ATOM 564 C C . ALA A 1 81 ? 44.020 1.653 -46.259 1.00 93.50 81 ALA A C 1
ATOM 566 O O . ALA A 1 81 ? 44.104 0.455 -46.518 1.00 93.50 81 ALA A O 1
ATOM 567 N N . ALA A 1 82 ? 44.651 2.187 -45.211 1.00 94.38 82 ALA A N 1
ATOM 568 C CA . ALA A 1 82 ? 45.501 1.412 -44.309 1.00 94.38 82 ALA A CA 1
ATOM 569 C C . ALA A 1 82 ? 44.719 0.522 -43.328 1.00 94.38 82 ALA A C 1
ATOM 571 O O . ALA A 1 82 ? 45.253 -0.482 -42.847 1.00 94.38 82 ALA A O 1
ATOM 572 N N . ILE A 1 83 ? 43.477 0.889 -43.000 1.00 95.19 83 ILE A N 1
ATOM 573 C CA . ILE A 1 83 ? 42.658 0.176 -42.007 1.00 95.19 83 ILE A CA 1
ATOM 574 C C . ILE A 1 83 ? 41.426 -0.522 -42.603 1.00 95.19 83 ILE A C 1
ATOM 576 O O . ILE A 1 83 ? 40.729 -1.210 -41.864 1.00 95.19 83 ILE A O 1
ATOM 580 N N . GLY A 1 84 ? 41.187 -0.398 -43.914 1.00 93.81 84 GLY A N 1
ATOM 581 C CA . GLY A 1 84 ? 39.998 -0.894 -44.625 1.00 93.81 84 GLY A CA 1
ATOM 582 C C . GLY A 1 84 ? 39.585 -2.324 -44.265 1.00 93.81 84 GLY A C 1
ATOM 583 O O . GLY A 1 84 ? 38.484 -2.543 -43.757 1.00 93.81 84 GLY A O 1
ATOM 584 N N . GLU A 1 85 ? 40.489 -3.290 -44.441 1.00 95.31 85 GLU A N 1
ATOM 585 C CA . GLU A 1 85 ? 40.216 -4.714 -44.189 1.00 95.31 85 GLU A CA 1
ATOM 586 C C . GLU A 1 85 ? 40.441 -5.141 -42.726 1.00 95.31 85 GLU A C 1
ATOM 588 O O . GLU A 1 85 ? 40.113 -6.267 -42.347 1.00 95.31 85 GLU A O 1
ATOM 593 N N . ARG A 1 86 ? 40.994 -4.263 -41.879 1.00 95.94 86 ARG A N 1
ATOM 594 C CA . ARG A 1 86 ? 41.373 -4.611 -40.504 1.00 95.94 86 ARG A CA 1
ATOM 595 C C . ARG A 1 86 ? 40.165 -4.663 -39.577 1.00 95.94 86 ARG A C 1
ATOM 597 O O . ARG A 1 86 ? 39.387 -3.717 -39.499 1.00 95.94 86 ARG A O 1
ATOM 604 N N . THR A 1 87 ? 40.060 -5.745 -38.812 1.00 95.62 87 THR A N 1
ATOM 605 C CA . THR A 1 87 ? 38.952 -5.993 -37.872 1.00 95.62 87 THR A CA 1
ATOM 606 C C . THR A 1 87 ? 39.288 -5.657 -36.416 1.00 95.62 87 THR A C 1
ATOM 608 O O . THR A 1 87 ? 38.440 -5.789 -35.541 1.00 95.62 87 THR A O 1
ATOM 611 N N . ASP A 1 88 ? 40.537 -5.279 -36.133 1.00 94.12 88 ASP A N 1
ATOM 612 C CA . ASP A 1 88 ? 41.054 -4.977 -34.791 1.00 94.12 88 ASP A CA 1
ATOM 613 C C . ASP A 1 88 ? 41.114 -3.469 -34.484 1.00 94.12 88 ASP A C 1
ATOM 615 O O . ASP A 1 88 ? 41.396 -3.069 -33.358 1.00 94.12 88 ASP A O 1
ATOM 619 N N . VAL A 1 89 ? 40.870 -2.628 -35.494 1.00 95.50 89 VAL A N 1
ATOM 620 C CA . VAL A 1 89 ? 41.065 -1.172 -35.417 1.00 95.50 89 VAL A CA 1
ATOM 621 C C . VAL A 1 89 ? 39.844 -0.437 -34.883 1.00 95.50 89 VAL A C 1
ATOM 623 O O . VAL A 1 89 ? 39.994 0.505 -34.105 1.00 95.50 89 VAL A O 1
ATOM 626 N N . LEU A 1 90 ? 38.640 -0.825 -35.303 1.00 96.44 90 LEU A N 1
ATOM 627 C CA . LEU A 1 90 ? 37.421 -0.141 -34.886 1.00 96.44 90 LEU A CA 1
ATOM 628 C C . LEU A 1 90 ? 37.047 -0.540 -33.454 1.00 96.44 90 LEU A C 1
ATOM 630 O O . LEU A 1 90 ? 37.056 -1.719 -33.097 1.00 96.44 90 LEU A O 1
ATOM 634 N N . ALA A 1 91 ? 36.684 0.436 -32.624 1.00 95.00 91 ALA A N 1
ATOM 635 C CA . ALA A 1 91 ? 36.241 0.158 -31.263 1.00 95.00 91 ALA A CA 1
ATOM 636 C C . ALA A 1 91 ? 34.869 -0.536 -31.274 1.00 95.00 91 ALA A C 1
ATOM 638 O O . ALA A 1 91 ? 33.889 -0.009 -31.801 1.00 95.00 91 ALA A O 1
ATOM 639 N N . THR A 1 92 ? 34.771 -1.718 -30.660 1.00 92.25 92 THR A N 1
ATOM 640 C CA . THR A 1 92 ? 33.483 -2.415 -30.509 1.00 92.25 92 THR A CA 1
ATOM 641 C C . THR A 1 92 ? 32.517 -1.564 -29.680 1.00 92.25 92 THR A C 1
ATOM 643 O O . THR A 1 92 ? 32.871 -1.066 -28.614 1.00 92.25 92 THR A O 1
ATOM 646 N N . GLY A 1 93 ? 31.291 -1.395 -30.174 1.00 88.69 93 GLY A N 1
ATOM 647 C CA . GLY A 1 93 ? 30.280 -0.507 -29.603 1.00 88.69 93 GLY A CA 1
ATOM 648 C C . GLY A 1 93 ? 30.354 0.943 -30.093 1.00 88.69 93 GLY A C 1
ATOM 649 O O . GLY A 1 93 ? 29.461 1.721 -29.757 1.00 88.69 93 GLY A O 1
ATOM 650 N N . ALA A 1 94 ? 31.358 1.315 -30.898 1.00 90.31 94 ALA A N 1
ATOM 651 C CA . ALA A 1 94 ? 31.431 2.649 -31.487 1.00 90.31 94 ALA A CA 1
ATOM 652 C C . ALA A 1 94 ? 30.255 2.920 -32.431 1.00 90.31 94 ALA A C 1
ATOM 654 O O . ALA A 1 94 ? 29.724 2.015 -33.077 1.00 90.31 94 ALA A O 1
ATOM 655 N N . LEU A 1 95 ? 29.864 4.189 -32.527 1.00 90.62 95 LEU A N 1
ATOM 656 C CA . LEU A 1 95 ? 28.821 4.648 -33.435 1.00 90.62 95 LEU A CA 1
ATOM 657 C C . LEU A 1 95 ? 29.447 5.167 -34.730 1.00 90.62 95 LEU A C 1
ATOM 659 O O . LEU A 1 95 ? 30.335 6.011 -34.688 1.00 90.62 95 LEU A O 1
ATOM 663 N N . LEU A 1 96 ? 28.926 4.726 -35.871 1.00 92.31 96 LEU A N 1
ATOM 664 C CA . LEU A 1 96 ? 29.179 5.326 -37.176 1.00 92.31 96 LEU A CA 1
ATOM 665 C C . LEU A 1 96 ? 27.877 5.888 -37.750 1.00 92.31 96 LEU A C 1
ATOM 667 O O . LEU A 1 96 ? 26.806 5.290 -37.638 1.00 92.31 96 LEU A O 1
ATOM 671 N N . VAL A 1 97 ? 27.978 7.047 -38.387 1.00 91.12 97 VAL A N 1
ATOM 672 C CA . VAL A 1 97 ? 26.945 7.634 -39.233 1.00 91.12 97 VAL A CA 1
ATOM 673 C C . VAL A 1 97 ? 27.159 7.115 -40.648 1.00 91.12 97 VAL A C 1
ATOM 675 O O . VAL A 1 97 ? 28.199 7.350 -41.264 1.00 91.12 97 VAL A O 1
ATOM 678 N N . CYS A 1 98 ? 26.158 6.416 -41.170 1.00 91.94 98 CYS A N 1
ATOM 679 C CA . CYS A 1 98 ? 26.193 5.779 -42.479 1.00 91.94 98 CYS A CA 1
ATOM 680 C C . CYS A 1 98 ? 25.069 6.322 -43.383 1.00 91.94 98 CYS A C 1
ATOM 682 O O . CYS A 1 98 ? 24.056 6.817 -42.883 1.00 91.94 98 CYS A O 1
ATOM 684 N N . PRO A 1 99 ? 25.183 6.237 -44.722 1.00 91.50 99 PRO A N 1
ATOM 685 C CA . PRO A 1 99 ? 24.033 6.391 -45.621 1.00 91.50 99 PRO A CA 1
ATOM 686 C C . PRO A 1 99 ? 23.010 5.256 -45.400 1.00 91.50 99 PRO A C 1
ATOM 688 O O . PRO A 1 99 ? 23.295 4.321 -44.660 1.00 91.50 99 PRO A O 1
ATOM 691 N N . PRO A 1 100 ? 21.821 5.265 -46.036 1.00 91.62 100 PRO A N 1
ATOM 692 C CA . PRO A 1 100 ? 20.867 4.168 -45.888 1.00 91.62 100 PRO A CA 1
ATOM 693 C C . PRO A 1 100 ? 21.487 2.850 -46.356 1.00 91.62 100 PRO A C 1
ATOM 695 O O . PRO A 1 100 ? 22.072 2.803 -47.446 1.00 91.62 100 PRO A O 1
ATOM 698 N N . GLY A 1 101 ? 21.325 1.807 -45.543 1.00 92.56 101 GLY A N 1
ATOM 699 C CA . GLY A 1 101 ? 21.856 0.477 -45.819 1.00 92.56 101 GLY A CA 1
ATOM 700 C C . GLY A 1 101 ? 21.187 -0.165 -47.026 1.00 92.56 101 GLY A C 1
ATOM 701 O O . GLY A 1 101 ? 20.130 0.285 -47.474 1.00 92.56 101 GLY A O 1
ATOM 702 N N . VAL A 1 102 ? 21.792 -1.219 -47.561 1.00 93.44 102 VAL A N 1
ATOM 703 C CA . VAL A 1 102 ? 21.266 -1.962 -48.712 1.00 93.44 102 VAL A CA 1
ATOM 704 C C . VAL A 1 102 ? 21.069 -3.428 -48.351 1.00 93.44 102 VAL A C 1
ATOM 706 O O . VAL A 1 102 ? 21.928 -4.050 -47.735 1.00 93.44 102 VAL A O 1
ATOM 709 N N . LEU A 1 103 ? 19.929 -3.993 -48.755 1.00 93.62 103 LEU A N 1
ATOM 710 C CA . LEU A 1 103 ? 19.667 -5.418 -48.577 1.00 93.62 103 LEU A CA 1
ATOM 711 C C . LEU A 1 103 ? 20.481 -6.250 -49.570 1.00 93.62 103 LEU A C 1
ATOM 713 O O . LEU A 1 103 ? 20.194 -6.263 -50.768 1.00 93.62 103 LEU A O 1
ATOM 717 N N . CYS A 1 104 ? 21.471 -6.978 -49.069 1.00 85.25 104 CYS A N 1
ATOM 718 C CA . CYS A 1 104 ? 22.215 -7.957 -49.851 1.00 85.25 104 CYS A CA 1
ATOM 719 C C . CYS A 1 104 ? 21.416 -9.265 -49.955 1.00 85.25 104 CYS A C 1
ATOM 721 O O . CYS A 1 104 ? 20.809 -9.702 -48.980 1.00 85.25 104 CYS A O 1
ATOM 723 N N . ALA A 1 105 ? 21.427 -9.901 -51.126 1.00 78.75 105 ALA A N 1
ATOM 724 C CA . ALA A 1 105 ? 20.864 -11.237 -51.312 1.00 78.75 105 ALA A CA 1
ATOM 725 C C . ALA A 1 105 ? 21.969 -12.261 -51.531 1.00 78.75 105 ALA A C 1
ATOM 727 O O . ALA A 1 105 ? 23.012 -11.948 -52.110 1.00 78.75 105 ALA A O 1
ATOM 728 N N . GLN A 1 106 ? 21.713 -13.498 -51.110 1.00 76.88 106 GLN A N 1
ATOM 729 C CA . GLN A 1 106 ? 22.557 -14.617 -51.496 1.00 76.88 106 GLN A CA 1
ATOM 730 C C . GLN A 1 106 ? 22.458 -14.857 -53.013 1.00 76.88 106 GLN A C 1
ATOM 732 O O . GLN A 1 106 ? 21.391 -14.650 -53.605 1.00 76.88 106 GLN A O 1
ATOM 737 N N . PRO A 1 107 ? 23.541 -15.316 -53.661 1.00 68.44 107 PRO A N 1
ATOM 738 C CA . PRO A 1 107 ? 23.488 -15.731 -55.057 1.00 68.44 107 PRO A CA 1
ATOM 739 C C . PRO A 1 107 ? 22.367 -16.765 -55.273 1.00 68.44 107 PRO A C 1
ATOM 741 O O . PRO A 1 107 ? 22.276 -17.733 -54.526 1.00 68.44 107 PRO A O 1
ATOM 744 N N . ALA A 1 108 ? 21.526 -16.553 -56.293 1.00 71.50 108 ALA A N 1
ATOM 745 C CA . ALA A 1 108 ? 20.349 -17.363 -56.659 1.00 71.50 108 ALA A CA 1
ATOM 746 C C . ALA A 1 108 ? 19.072 -17.226 -55.793 1.00 71.50 108 ALA A C 1
ATOM 748 O O . ALA A 1 108 ? 18.057 -17.836 -56.136 1.00 71.50 108 ALA A O 1
ATOM 749 N N . ALA A 1 109 ? 19.055 -16.397 -54.743 1.00 77.31 109 ALA A N 1
ATOM 750 C CA . ALA A 1 109 ? 17.832 -16.130 -53.982 1.00 77.31 109 ALA A CA 1
ATOM 751 C C . ALA A 1 109 ? 16.890 -15.157 -54.724 1.00 77.31 109 ALA A C 1
ATOM 753 O O . ALA A 1 109 ? 17.314 -14.112 -55.220 1.00 77.31 109 ALA A O 1
ATOM 754 N N . VAL A 1 110 ? 15.591 -15.479 -54.773 1.00 81.44 110 VAL A N 1
ATOM 755 C CA . VAL A 1 110 ? 14.555 -14.611 -55.377 1.00 81.44 110 VAL A CA 1
ATOM 756 C C . VAL A 1 110 ? 14.256 -13.390 -54.492 1.00 81.44 110 VAL A C 1
ATOM 758 O O . VAL A 1 110 ? 13.895 -12.329 -55.001 1.00 81.44 110 VAL A O 1
ATOM 761 N N . GLY A 1 111 ? 14.454 -13.518 -53.178 1.00 91.25 111 GLY A N 1
ATOM 762 C CA . GLY A 1 111 ? 14.292 -12.451 -52.196 1.00 91.25 111 GLY A CA 1
ATOM 763 C C . GLY A 1 111 ? 15.094 -12.702 -50.926 1.00 91.25 111 GLY A C 1
ATOM 764 O O . GLY A 1 111 ? 15.713 -13.751 -50.783 1.00 91.25 111 GLY A O 1
ATOM 765 N N . VAL A 1 112 ? 15.097 -11.722 -50.024 1.00 95.25 112 VAL A N 1
ATOM 766 C CA . VAL A 1 112 ? 15.863 -11.747 -48.768 1.00 95.25 112 VAL A CA 1
ATOM 767 C C . VAL A 1 112 ? 14.919 -12.063 -47.612 1.00 95.25 112 VAL A C 1
ATOM 769 O O . VAL A 1 112 ? 13.834 -11.478 -47.516 1.00 95.25 112 VAL A O 1
ATOM 772 N N . THR A 1 113 ? 15.301 -12.999 -46.746 1.00 95.06 113 THR A N 1
ATOM 773 C CA . THR A 1 113 ? 14.541 -13.297 -45.523 1.00 95.06 113 THR A CA 1
ATOM 774 C C . THR A 1 113 ? 14.730 -12.187 -44.479 1.00 95.06 113 THR A C 1
ATOM 776 O O . THR A 1 113 ? 15.736 -11.471 -44.505 1.00 95.06 113 THR A O 1
ATOM 779 N N . PRO A 1 114 ? 13.808 -12.025 -43.512 1.00 95.56 114 PRO A N 1
ATOM 780 C CA . PRO A 1 114 ? 13.986 -11.074 -42.414 1.00 95.56 114 PRO A CA 1
ATOM 781 C C . PRO A 1 114 ? 15.314 -11.233 -41.656 1.00 95.56 114 PRO A C 1
ATOM 783 O O . PRO A 1 114 ? 15.943 -10.235 -41.303 1.00 95.56 114 PRO A O 1
ATOM 786 N N . GLN A 1 115 ? 15.762 -12.474 -41.432 1.00 93.56 115 GLN A N 1
ATOM 787 C CA . GLN A 1 115 ? 17.008 -12.757 -40.716 1.00 93.56 115 GLN A CA 1
ATOM 788 C C . GLN A 1 115 ? 18.247 -12.379 -41.534 1.00 93.56 115 GLN A C 1
ATOM 790 O O . GLN A 1 115 ? 19.169 -11.755 -41.006 1.00 93.56 115 GLN A O 1
ATOM 795 N N . GLU A 1 116 ? 18.267 -12.711 -42.826 1.00 93.38 116 GLU A N 1
ATOM 796 C CA . GLU A 1 116 ? 19.353 -12.318 -43.732 1.00 93.38 116 GLU A CA 1
ATOM 797 C C . GLU A 1 116 ? 19.437 -10.802 -43.893 1.00 93.38 116 GLU A C 1
ATOM 799 O O . GLU A 1 116 ? 20.536 -10.257 -43.927 1.00 93.38 116 GLU A O 1
ATOM 804 N N . ALA A 1 117 ? 18.294 -10.114 -43.939 1.00 94.00 117 ALA A N 1
ATOM 805 C CA . ALA A 1 117 ? 18.246 -8.663 -44.058 1.00 94.00 117 ALA A CA 1
ATOM 806 C C . ALA A 1 117 ? 18.810 -7.951 -42.820 1.00 94.00 117 ALA A C 1
ATOM 808 O O . ALA A 1 117 ? 19.466 -6.921 -42.953 1.00 94.00 117 ALA A O 1
ATOM 809 N N . ALA A 1 118 ? 18.560 -8.477 -41.619 1.00 93.06 118 ALA A N 1
ATOM 810 C CA . ALA A 1 118 ? 18.956 -7.835 -40.366 1.00 93.06 118 ALA A CA 1
ATOM 811 C C . ALA A 1 118 ? 20.396 -8.144 -39.934 1.00 93.06 118 ALA A C 1
ATOM 813 O O . ALA A 1 118 ? 21.056 -7.294 -39.330 1.00 93.06 118 ALA A O 1
ATOM 814 N N . ARG A 1 119 ? 20.908 -9.332 -40.283 1.00 91.44 119 ARG A N 1
ATOM 815 C CA . ARG A 1 119 ? 22.237 -9.808 -39.875 1.00 91.44 119 ARG A CA 1
ATOM 816 C C . ARG A 1 119 ? 23.384 -8.840 -40.215 1.00 91.44 119 ARG A C 1
ATOM 818 O O . ARG A 1 119 ? 24.197 -8.610 -39.319 1.00 91.44 119 ARG A O 1
ATOM 825 N N . PRO A 1 120 ? 23.488 -8.251 -41.423 1.00 91.19 120 PRO A N 1
ATOM 826 C CA . PRO A 1 120 ? 24.550 -7.296 -41.744 1.00 91.19 120 PRO A CA 1
ATOM 827 C C . PRO A 1 120 ? 24.609 -6.099 -40.797 1.00 91.19 120 PRO A C 1
ATOM 829 O O . PRO A 1 120 ? 25.696 -5.645 -40.455 1.00 91.19 120 PRO A O 1
ATOM 832 N N . PHE A 1 121 ? 23.448 -5.649 -40.318 1.00 91.31 121 PHE A N 1
ATOM 833 C CA . PHE A 1 121 ? 23.299 -4.445 -39.504 1.00 91.31 121 PHE A CA 1
ATOM 834 C C . PHE A 1 121 ? 23.356 -4.703 -37.992 1.00 91.31 121 PHE A C 1
ATOM 836 O O . PHE A 1 121 ? 23.288 -3.756 -37.216 1.00 91.31 121 PHE A O 1
ATOM 843 N N . GLY A 1 122 ? 23.440 -5.965 -37.554 1.00 89.06 122 GLY A N 1
ATOM 844 C CA . GLY A 1 122 ? 23.511 -6.307 -36.128 1.00 89.06 122 GLY A CA 1
ATOM 845 C C . GLY A 1 122 ? 22.234 -6.014 -35.334 1.00 89.06 122 GLY A C 1
ATOM 846 O O . GLY A 1 122 ? 22.288 -5.910 -34.112 1.00 89.06 122 GLY A O 1
ATOM 847 N N . VAL A 1 123 ? 21.091 -5.880 -36.009 1.00 90.44 123 VAL A N 1
ATOM 848 C CA . VAL A 1 123 ? 19.782 -5.611 -35.390 1.00 90.44 123 VAL A CA 1
ATOM 849 C C . VAL A 1 123 ? 18.875 -6.839 -35.479 1.00 90.44 123 VAL A C 1
ATOM 851 O O . VAL A 1 123 ? 19.164 -7.791 -36.204 1.00 90.44 123 VAL A O 1
ATOM 854 N N . THR A 1 124 ? 17.752 -6.833 -34.757 1.00 91.81 124 THR A N 1
ATOM 855 C CA . THR A 1 124 ? 16.750 -7.898 -34.895 1.00 91.81 124 THR A CA 1
ATOM 856 C C . THR A 1 124 ? 15.920 -7.713 -36.175 1.00 91.81 124 THR A C 1
ATOM 858 O O . THR A 1 124 ? 15.701 -6.574 -36.609 1.00 91.81 124 THR A O 1
ATOM 861 N N . PRO A 1 125 ? 15.387 -8.800 -36.768 1.00 94.31 125 PRO A N 1
ATOM 862 C CA . PRO A 1 125 ? 14.505 -8.712 -37.936 1.00 94.31 125 PRO A CA 1
ATOM 863 C C . PRO A 1 125 ? 13.290 -7.812 -37.713 1.00 94.31 125 PRO A C 1
ATOM 865 O O . PRO A 1 125 ? 12.918 -7.026 -38.584 1.00 94.31 125 PRO A O 1
ATOM 868 N N . VAL A 1 126 ? 12.698 -7.895 -36.518 1.00 93.62 126 VAL A N 1
ATOM 869 C CA . VAL A 1 126 ? 11.543 -7.080 -36.130 1.00 93.62 126 VAL A CA 1
ATOM 870 C C . VAL A 1 126 ? 11.924 -5.604 -36.071 1.00 93.62 126 VAL A C 1
ATOM 872 O O . VAL A 1 126 ? 11.205 -4.787 -36.639 1.00 93.62 126 VAL A O 1
ATOM 875 N N . ALA A 1 127 ? 13.058 -5.250 -35.454 1.00 90.88 127 ALA A N 1
ATOM 876 C CA . ALA A 1 127 ? 13.499 -3.860 -35.363 1.00 90.88 127 ALA A CA 1
ATOM 877 C C . ALA A 1 127 ? 13.754 -3.253 -36.751 1.00 90.88 127 ALA A C 1
ATOM 879 O O . ALA A 1 127 ? 13.257 -2.162 -37.045 1.00 90.88 127 ALA A O 1
ATOM 880 N N . LEU A 1 128 ? 14.465 -3.973 -37.630 1.00 94.00 128 LEU A N 1
ATOM 881 C CA . LEU A 1 128 ? 14.737 -3.501 -38.991 1.00 94.00 128 LEU A CA 1
ATOM 882 C C . LEU A 1 128 ? 13.438 -3.279 -39.775 1.00 94.00 128 LEU A C 1
ATOM 884 O O . LEU A 1 128 ? 13.256 -2.238 -40.407 1.00 94.00 128 LEU A O 1
ATOM 888 N N . LEU A 1 129 ? 12.519 -4.244 -39.741 1.00 95.56 129 LEU A N 1
ATOM 889 C CA . LEU A 1 129 ? 11.285 -4.166 -40.519 1.00 95.56 129 LEU A CA 1
ATOM 890 C C . LEU A 1 129 ? 10.253 -3.212 -39.918 1.00 95.56 129 LEU A C 1
ATOM 892 O O . LEU A 1 129 ? 9.500 -2.606 -40.675 1.00 95.56 129 LEU A O 1
ATOM 896 N N . ALA A 1 130 ? 10.258 -2.992 -38.602 1.00 93.06 130 ALA A N 1
ATOM 897 C CA . ALA A 1 130 ? 9.467 -1.941 -37.968 1.00 93.06 130 ALA A CA 1
ATOM 898 C C . ALA A 1 130 ? 9.943 -0.547 -38.405 1.00 93.06 130 ALA A C 1
ATOM 900 O O . ALA A 1 130 ? 9.123 0.270 -38.826 1.00 93.06 130 ALA A O 1
ATOM 901 N N . ALA A 1 131 ? 11.259 -0.303 -38.411 1.00 91.88 131 ALA A N 1
ATOM 902 C CA . ALA A 1 131 ?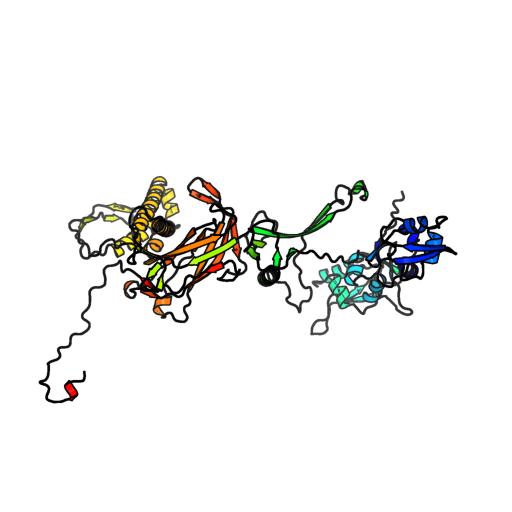 11.843 0.960 -38.876 1.00 91.88 131 ALA A CA 1
ATOM 903 C C . ALA A 1 131 ? 11.550 1.252 -40.360 1.00 91.88 131 ALA A C 1
ATOM 905 O O . ALA A 1 131 ? 11.503 2.409 -40.774 1.00 91.88 131 ALA A O 1
ATOM 906 N N . ASN A 1 132 ? 11.315 0.205 -41.158 1.00 95.25 132 ASN A N 1
ATOM 907 C CA . ASN A 1 132 ? 11.033 0.298 -42.590 1.00 95.25 132 ASN A CA 1
ATOM 908 C C . ASN A 1 132 ? 9.591 -0.080 -42.960 1.00 95.25 132 ASN A C 1
ATOM 910 O O . ASN A 1 132 ? 9.298 -0.311 -44.135 1.00 95.25 132 ASN A O 1
ATOM 914 N N . ALA A 1 133 ? 8.670 -0.141 -41.992 1.00 95.06 133 ALA A N 1
ATOM 915 C CA . ALA A 1 133 ? 7.338 -0.703 -42.219 1.00 95.06 133 ALA A CA 1
ATOM 916 C C . ALA A 1 133 ? 6.534 0.056 -43.287 1.00 95.06 133 ALA A C 1
ATOM 918 O O . ALA A 1 133 ? 5.703 -0.531 -43.979 1.00 95.06 133 ALA A O 1
ATOM 919 N N . GLY A 1 134 ? 6.806 1.355 -43.434 1.00 92.81 134 GLY A N 1
ATOM 920 C CA . GLY A 1 134 ? 6.191 2.240 -44.419 1.00 92.81 134 GLY A CA 1
ATOM 921 C C . GLY A 1 134 ? 6.978 2.417 -45.720 1.00 92.81 134 GLY A C 1
ATOM 922 O O . GLY A 1 134 ? 6.566 3.244 -46.525 1.00 92.81 134 GLY A O 1
ATOM 923 N N . THR A 1 135 ? 8.089 1.705 -45.938 1.00 93.19 135 THR A N 1
ATOM 924 C CA . THR A 1 135 ? 8.978 1.917 -47.094 1.00 93.19 135 THR A CA 1
ATOM 925 C C . THR A 1 135 ? 8.408 1.267 -48.364 1.00 93.19 135 THR A C 1
ATOM 927 O O . THR A 1 135 ? 8.390 0.035 -48.455 1.00 93.19 135 THR A O 1
ATOM 930 N N . PRO A 1 136 ? 7.964 2.042 -49.376 1.00 91.06 136 PRO A N 1
ATOM 931 C CA . PRO A 1 136 ? 7.438 1.474 -50.614 1.00 91.06 136 PRO A CA 1
ATOM 932 C C . PRO A 1 136 ? 8.532 0.758 -51.405 1.00 91.06 136 PRO A C 1
ATOM 934 O O . PRO A 1 136 ? 9.670 1.221 -51.478 1.00 91.06 136 PRO A O 1
ATOM 937 N N . GLY A 1 137 ? 8.178 -0.368 -52.024 1.00 88.94 137 GLY A N 1
ATOM 938 C CA . GLY A 1 137 ? 9.095 -1.134 -52.875 1.00 88.94 137 GLY A CA 1
ATOM 939 C C . GLY A 1 137 ? 10.054 -2.062 -52.123 1.00 88.94 137 GLY A C 1
ATOM 940 O O . GLY A 1 137 ? 10.739 -2.846 -52.779 1.00 88.94 137 GLY A O 1
ATOM 941 N N . LEU A 1 138 ? 10.048 -2.036 -50.784 1.00 94.88 138 LEU A N 1
ATOM 942 C CA . LEU A 1 138 ? 10.803 -2.969 -49.942 1.00 94.88 138 LEU A CA 1
ATOM 943 C C . LEU A 1 138 ? 10.311 -4.416 -50.090 1.00 94.88 138 LEU A C 1
ATOM 945 O O . LEU A 1 138 ? 11.112 -5.345 -50.050 1.00 94.88 138 LEU A O 1
ATOM 949 N N . LEU A 1 139 ? 9.002 -4.612 -50.261 1.00 96.19 139 LEU A N 1
ATOM 950 C CA . LEU A 1 139 ? 8.402 -5.933 -50.431 1.00 96.19 139 LEU A CA 1
ATOM 951 C C . LEU A 1 139 ? 8.472 -6.382 -51.899 1.00 96.19 139 LEU A C 1
ATOM 953 O O . LEU A 1 139 ? 8.248 -5.598 -52.832 1.00 96.19 139 LEU A O 1
ATOM 957 N N . LEU A 1 140 ? 8.756 -7.665 -52.116 1.00 95.12 140 LEU A N 1
ATOM 958 C CA . LEU A 1 140 ? 8.554 -8.300 -53.416 1.00 95.12 140 LEU A CA 1
ATOM 959 C C . LEU A 1 140 ? 7.051 -8.471 -53.668 1.00 95.12 140 LEU A C 1
ATOM 961 O O . LEU A 1 140 ? 6.351 -8.909 -52.757 1.00 95.12 140 LEU A O 1
ATOM 965 N N . PRO A 1 141 ? 6.530 -8.152 -54.866 1.00 94.38 141 PRO A N 1
ATOM 966 C CA . PRO A 1 141 ? 5.143 -8.429 -55.219 1.00 94.38 141 PRO A CA 1
ATOM 967 C C . PRO A 1 141 ? 4.910 -9.937 -55.387 1.00 94.38 141 PRO A C 1
ATOM 969 O O . PRO A 1 141 ? 5.821 -10.679 -55.756 1.00 94.38 141 PRO A O 1
ATOM 972 N N . GLY A 1 142 ? 3.675 -10.376 -55.153 1.00 93.94 142 GLY A N 1
ATOM 973 C CA . GLY A 1 142 ? 3.240 -11.765 -55.306 1.00 93.94 142 GLY A CA 1
ATOM 974 C C . GLY A 1 142 ? 3.641 -12.697 -54.161 1.00 93.94 142 GLY A C 1
ATOM 975 O O . GLY A 1 142 ? 3.438 -13.901 -54.276 1.00 93.94 142 GLY A O 1
ATOM 976 N N . GLN A 1 143 ? 4.198 -12.176 -53.066 1.00 94.69 143 GLN A N 1
ATOM 977 C CA . GLN A 1 143 ? 4.572 -12.973 -51.898 1.00 94.69 143 GLN A CA 1
ATOM 978 C C . GLN A 1 143 ? 3.368 -13.174 -50.986 1.00 94.69 143 GLN A C 1
ATOM 980 O O . GLN A 1 143 ? 2.639 -12.226 -50.697 1.00 94.69 143 GLN A O 1
ATOM 985 N N . VAL A 1 144 ? 3.168 -14.401 -50.512 1.00 94.81 144 VAL A N 1
ATOM 986 C CA . VAL A 1 144 ? 2.101 -14.734 -49.565 1.00 94.81 144 VAL A CA 1
ATOM 987 C C . VAL A 1 144 ? 2.651 -14.604 -48.150 1.00 94.81 144 VAL A C 1
ATOM 989 O O . VAL A 1 144 ? 3.499 -15.392 -47.744 1.00 94.81 144 VAL A O 1
ATOM 992 N N . LEU A 1 145 ? 2.165 -13.616 -47.402 1.00 95.38 145 LEU A N 1
ATOM 993 C CA . LEU A 1 145 ? 2.555 -13.369 -46.018 1.00 95.38 145 LEU A CA 1
ATOM 994 C C . LEU A 1 145 ? 1.475 -13.850 -45.060 1.00 95.38 145 LEU A C 1
ATOM 996 O O . LEU A 1 145 ? 0.290 -13.594 -45.269 1.00 95.38 145 LEU A O 1
ATOM 1000 N N . ARG A 1 146 ? 1.889 -14.507 -43.980 1.00 94.62 146 ARG A N 1
ATOM 1001 C CA . ARG A 1 146 ? 1.044 -14.896 -42.845 1.00 94.62 146 ARG A CA 1
ATOM 1002 C C . ARG A 1 146 ? 0.925 -13.752 -41.838 1.00 94.62 146 ARG A C 1
ATOM 1004 O O . ARG A 1 146 ? 1.916 -13.088 -41.547 1.00 94.62 146 ARG A O 1
ATOM 1011 N N . GLY A 1 147 ? -0.272 -13.535 -41.296 1.00 89.88 147 GLY A N 1
ATOM 1012 C CA . GLY A 1 147 ? -0.531 -12.494 -40.291 1.00 89.88 147 GLY A CA 1
ATOM 1013 C C . GLY A 1 147 ? -0.137 -12.885 -38.863 1.00 89.88 147 GLY A C 1
ATOM 1014 O O . GLY A 1 147 ? 0.001 -12.014 -38.011 1.00 89.88 147 GLY A O 1
ATOM 1015 N N . GLN A 1 148 ? 0.022 -14.177 -38.590 1.00 87.12 148 GLN A N 1
ATOM 1016 C CA . GLN A 1 148 ? 0.376 -14.744 -37.286 1.00 87.12 148 GLN A CA 1
ATOM 1017 C C . GLN A 1 148 ? 0.936 -16.159 -37.480 1.00 87.12 148 GLN A C 1
ATOM 1019 O O . GLN A 1 148 ? 0.808 -16.723 -38.573 1.00 87.12 148 GLN A O 1
ATOM 1024 N N . GLN A 1 149 ? 1.547 -16.726 -36.435 1.00 83.31 149 GLN A N 1
ATOM 1025 C CA . GLN A 1 149 ? 1.970 -18.129 -36.449 1.00 83.31 149 GLN A CA 1
ATOM 1026 C C . GLN A 1 149 ? 0.764 -19.055 -36.698 1.00 83.31 149 GLN A C 1
ATOM 1028 O O . GLN A 1 149 ? -0.345 -18.725 -36.265 1.00 83.31 149 GLN A O 1
ATOM 1033 N N . PRO A 1 150 ? 0.946 -20.191 -37.395 1.00 78.44 150 PRO A N 1
ATOM 1034 C CA . PRO A 1 150 ? -0.111 -21.182 -37.560 1.00 78.44 150 PRO A CA 1
ATOM 1035 C C . PRO A 1 150 ? -0.650 -21.664 -36.210 1.00 78.44 150 PRO A C 1
ATOM 1037 O O . PRO A 1 150 ? 0.125 -21.928 -35.291 1.00 78.44 150 PRO A O 1
ATOM 1040 N N . GLY A 1 151 ? -1.975 -21.783 -36.102 1.00 72.69 151 GLY A N 1
ATOM 1041 C CA . GLY A 1 151 ? -2.621 -22.384 -34.937 1.00 72.69 151 GLY A CA 1
ATOM 1042 C C . GLY A 1 151 ? -2.383 -23.896 -34.854 1.00 72.69 151 GLY A C 1
ATOM 1043 O O . GLY A 1 151 ? -1.731 -24.494 -35.710 1.00 72.69 151 GLY A O 1
ATOM 1044 N N . ALA A 1 152 ? -2.962 -24.545 -33.839 1.00 67.69 152 ALA A N 1
ATOM 1045 C CA . ALA A 1 152 ? -2.881 -26.001 -33.663 1.00 67.69 152 ALA A CA 1
ATOM 1046 C C . ALA A 1 152 ? -3.483 -26.804 -34.839 1.00 67.69 152 ALA A C 1
ATOM 1048 O O . ALA A 1 152 ? -3.151 -27.970 -35.030 1.00 67.69 152 ALA A O 1
ATOM 1049 N N . ASP A 1 153 ? -4.347 -26.175 -35.637 1.00 72.94 153 ASP A N 1
ATOM 1050 C CA . ASP A 1 153 ? -4.941 -26.709 -36.866 1.00 72.94 153 ASP A CA 1
ATOM 1051 C C . ASP A 1 153 ? -4.062 -26.498 -38.118 1.00 72.94 153 ASP A C 1
ATO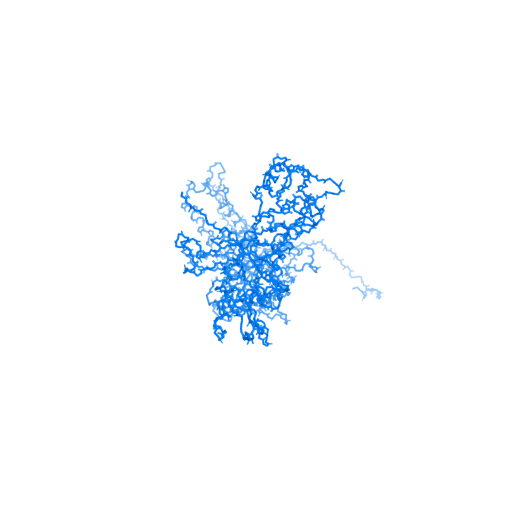M 1053 O O . ASP A 1 153 ? -4.437 -26.896 -39.221 1.00 72.94 153 ASP A O 1
ATOM 1057 N N . GLY A 1 154 ? -2.891 -25.870 -37.964 1.00 72.75 154 GLY A N 1
ATOM 1058 C CA . GLY A 1 154 ? -1.945 -25.582 -39.039 1.00 72.75 154 GLY A CA 1
ATOM 1059 C C . GLY A 1 154 ? -2.352 -24.424 -39.953 1.00 72.75 154 GLY A C 1
ATOM 1060 O O . GLY A 1 154 ? -1.668 -24.181 -40.951 1.00 72.75 154 GLY A O 1
ATOM 1061 N N . THR A 1 155 ? -3.429 -23.692 -39.645 1.00 79.19 155 THR A N 1
ATOM 1062 C CA . THR A 1 155 ? -3.904 -22.588 -40.489 1.00 79.19 155 THR A CA 1
ATOM 1063 C C . THR A 1 155 ? -3.459 -21.225 -39.954 1.00 79.19 155 THR A C 1
ATOM 1065 O O . THR A 1 155 ? -3.378 -20.988 -38.749 1.00 79.19 155 THR A O 1
ATOM 1068 N N . ALA A 1 156 ? -3.135 -20.305 -40.866 1.00 85.06 156 ALA A N 1
ATOM 1069 C CA . ALA A 1 156 ? -2.866 -18.904 -40.554 1.00 85.06 156 ALA A CA 1
ATOM 1070 C C . ALA A 1 156 ? -3.494 -18.015 -41.637 1.00 85.06 156 ALA A C 1
ATOM 1072 O O . ALA A 1 156 ? -3.400 -18.353 -42.820 1.00 85.06 156 ALA A O 1
ATOM 1073 N N . PRO A 1 157 ? -4.112 -16.874 -41.283 1.00 90.19 157 PRO A N 1
ATOM 1074 C CA . PRO A 1 157 ? -4.615 -15.933 -42.272 1.00 90.19 157 PRO A CA 1
ATOM 1075 C C . PRO A 1 157 ? -3.455 -15.394 -43.115 1.00 90.19 157 PRO A C 1
ATOM 1077 O O . PRO A 1 157 ? -2.412 -15.008 -42.580 1.00 90.19 157 PRO A O 1
ATOM 1080 N N . THR A 1 158 ? -3.654 -15.335 -44.432 1.00 94.75 158 THR A N 1
ATOM 1081 C CA . THR A 1 158 ? -2.643 -14.876 -45.391 1.00 94.75 158 THR A CA 1
ATOM 1082 C C . THR A 1 158 ? -3.099 -13.675 -46.213 1.00 94.75 158 THR A C 1
ATOM 1084 O O . THR A 1 158 ? -4.282 -13.542 -46.535 1.00 94.75 158 THR A O 1
ATOM 1087 N N . GLU A 1 159 ? -2.134 -12.863 -46.633 1.00 95.38 159 GLU A N 1
ATOM 1088 C CA . GLU A 1 159 ? -2.282 -11.750 -47.572 1.00 95.38 159 GLU A CA 1
ATOM 1089 C C . GLU A 1 159 ? -1.195 -11.841 -48.647 1.00 95.38 159 GLU A C 1
ATOM 1091 O O . GLU A 1 159 ? -0.055 -12.188 -48.352 1.00 95.38 159 GLU A O 1
ATOM 1096 N N . THR A 1 160 ? -1.532 -11.524 -49.898 1.00 96.00 160 THR A N 1
ATOM 1097 C CA . THR A 1 160 ? -0.538 -11.448 -50.981 1.00 96.00 160 THR A CA 1
ATOM 1098 C C . THR A 1 160 ? -0.042 -10.013 -51.122 1.00 96.00 160 THR A C 1
ATOM 1100 O O . THR A 1 160 ? -0.840 -9.073 -51.084 1.00 96.00 160 THR A O 1
ATOM 1103 N N . THR A 1 161 ? 1.266 -9.821 -51.267 1.00 95.38 161 THR A N 1
ATOM 1104 C CA . THR A 1 161 ? 1.870 -8.504 -51.492 1.00 95.38 161 THR A CA 1
ATOM 1105 C C . THR A 1 161 ? 1.629 -8.028 -52.927 1.00 95.38 161 THR A C 1
ATOM 1107 O O . THR A 1 161 ? 1.788 -8.772 -53.894 1.00 95.38 161 THR A O 1
ATOM 1110 N N . ALA A 1 162 ? 1.262 -6.763 -53.092 1.00 93.06 162 ALA A N 1
ATOM 1111 C CA . ALA A 1 162 ? 1.127 -6.089 -54.377 1.00 93.06 162 ALA A CA 1
ATOM 1112 C C . ALA A 1 162 ? 2.398 -5.300 -54.742 1.00 93.06 162 ALA A C 1
ATOM 1114 O O . ALA A 1 162 ? 3.327 -5.148 -53.945 1.00 93.06 162 ALA A O 1
ATOM 1115 N N . ALA A 1 163 ? 2.452 -4.771 -55.968 1.00 92.25 163 ALA A N 1
ATOM 1116 C CA . ALA A 1 163 ? 3.510 -3.843 -56.356 1.00 92.25 163 ALA A CA 1
ATOM 1117 C C . ALA A 1 163 ? 3.481 -2.595 -55.456 1.00 92.25 163 ALA A C 1
ATOM 1119 O O . ALA A 1 163 ? 2.420 -2.022 -55.223 1.00 92.25 163 ALA A O 1
ATOM 1120 N N . CYS A 1 164 ? 4.654 -2.179 -54.969 1.00 88.75 164 CYS A N 1
ATOM 1121 C CA . CYS A 1 164 ? 4.829 -1.033 -54.066 1.00 88.75 164 CYS A CA 1
ATOM 1122 C C . CYS A 1 164 ? 4.135 -1.152 -52.696 1.00 88.75 164 CYS A C 1
ATOM 1124 O O . CYS A 1 164 ? 4.054 -0.150 -51.984 1.00 88.75 164 CYS A O 1
ATOM 1126 N N . ASP A 1 165 ? 3.686 -2.347 -52.299 1.00 94.25 165 ASP A N 1
ATOM 1127 C CA . ASP A 1 165 ? 3.150 -2.566 -50.956 1.00 94.25 165 ASP A CA 1
ATOM 1128 C C . ASP A 1 165 ? 4.181 -2.252 -49.863 1.00 94.25 165 ASP A C 1
ATOM 1130 O O . ASP A 1 165 ? 5.395 -2.399 -50.037 1.00 94.25 165 ASP A O 1
ATOM 1134 N N . THR A 1 166 ? 3.652 -1.867 -48.704 1.00 96.56 166 THR A N 1
ATOM 1135 C CA . THR A 1 166 ? 4.393 -1.655 -47.458 1.00 96.56 166 THR A CA 1
ATOM 1136 C C . THR A 1 166 ? 3.890 -2.632 -46.394 1.00 96.56 166 THR A C 1
ATOM 1138 O O . THR A 1 166 ? 2.753 -3.106 -46.471 1.00 96.56 166 THR A O 1
ATOM 1141 N N . LEU A 1 167 ? 4.694 -2.924 -45.366 1.00 95.12 167 LEU A N 1
ATOM 1142 C CA . LEU A 1 167 ? 4.238 -3.762 -44.247 1.00 95.12 167 LEU A CA 1
ATOM 1143 C C . LEU A 1 167 ? 3.042 -3.126 -43.535 1.00 95.12 167 LEU A C 1
ATOM 1145 O O . LEU A 1 167 ? 2.106 -3.831 -43.167 1.00 95.12 167 LEU A O 1
ATOM 1149 N N . THR A 1 168 ? 3.014 -1.797 -43.413 1.00 94.12 168 THR A N 1
ATOM 1150 C CA . THR A 1 168 ? 1.863 -1.072 -42.859 1.00 94.12 168 THR A CA 1
ATOM 1151 C C . THR A 1 168 ? 0.587 -1.322 -43.669 1.00 94.12 168 THR A C 1
ATOM 1153 O O . THR A 1 168 ? -0.478 -1.525 -43.084 1.00 94.12 168 THR A O 1
ATOM 1156 N N . ALA A 1 169 ? 0.674 -1.362 -45.005 1.00 94.50 169 ALA A N 1
ATOM 1157 C CA . ALA A 1 169 ? -0.470 -1.675 -45.861 1.00 94.50 169 ALA A CA 1
ATOM 1158 C C . ALA A 1 169 ? -0.948 -3.126 -45.675 1.00 94.50 169 ALA A C 1
ATOM 1160 O O . ALA A 1 169 ? -2.152 -3.359 -45.561 1.00 94.50 169 ALA A O 1
ATOM 1161 N N . VAL A 1 170 ? -0.022 -4.086 -45.570 1.00 95.31 170 VAL A N 1
ATOM 1162 C CA . VAL A 1 170 ? -0.339 -5.501 -45.299 1.00 95.31 170 VAL A CA 1
ATOM 1163 C C . VAL A 1 170 ? -1.021 -5.661 -43.932 1.00 95.31 170 VAL A C 1
ATOM 1165 O O . VAL A 1 170 ? -2.087 -6.271 -43.846 1.00 95.31 170 VAL A O 1
ATOM 1168 N N . VAL A 1 171 ? -0.477 -5.047 -42.872 1.00 95.00 171 VAL A N 1
ATOM 1169 C CA . VAL A 1 171 ? -1.086 -5.035 -41.525 1.00 95.00 171 VAL A CA 1
ATOM 1170 C C . VAL A 1 171 ? -2.496 -4.440 -41.568 1.00 95.00 171 VAL A C 1
ATOM 1172 O O . VAL A 1 171 ? -3.424 -4.989 -40.974 1.00 95.00 171 VAL A O 1
ATOM 1175 N N . ALA A 1 172 ? -2.688 -3.335 -42.294 1.00 92.94 172 ALA A N 1
ATOM 1176 C CA . ALA A 1 172 ? -3.999 -2.709 -42.432 1.00 92.94 172 ALA A CA 1
ATOM 1177 C C . ALA A 1 172 ? -5.016 -3.622 -43.141 1.00 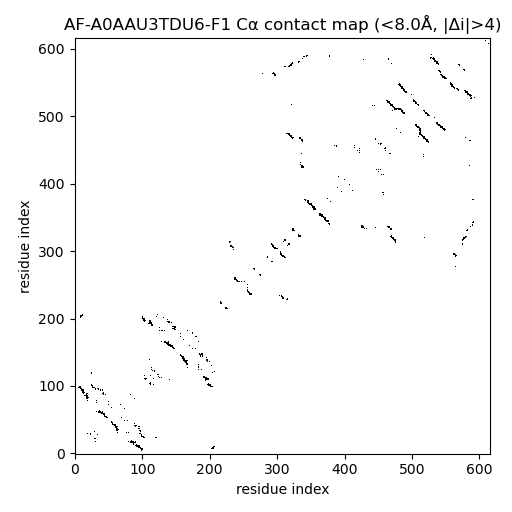92.94 172 ALA A C 1
ATOM 1179 O O . ALA A 1 172 ? -6.184 -3.638 -42.747 1.00 92.94 172 ALA A O 1
ATOM 1180 N N . ARG A 1 173 ? -4.598 -4.409 -44.144 1.00 95.12 173 ARG A N 1
ATOM 1181 C CA . ARG A 1 173 ? -5.478 -5.385 -44.813 1.00 95.12 173 ARG A CA 1
ATOM 1182 C C . ARG A 1 173 ? -5.901 -6.515 -43.879 1.00 95.12 173 ARG A C 1
ATOM 1184 O O . ARG A 1 173 ? -7.095 -6.800 -43.806 1.00 95.12 173 ARG A O 1
ATOM 1191 N N . PHE A 1 174 ? -4.979 -7.069 -43.090 1.00 93.88 174 PHE A N 1
ATOM 1192 C CA . PHE A 1 174 ? -5.325 -8.047 -42.053 1.00 93.88 174 PHE A CA 1
ATOM 1193 C C . PHE A 1 174 ? -6.336 -7.490 -41.042 1.00 93.88 174 PHE A C 1
ATOM 1195 O O . PHE A 1 174 ? -7.359 -8.124 -40.780 1.00 93.88 174 PHE A O 1
ATOM 1202 N N . ARG A 1 175 ? -6.116 -6.267 -40.542 1.00 90.38 175 ARG A N 1
ATOM 1203 C CA . ARG A 1 175 ? -7.035 -5.621 -39.588 1.00 90.38 175 ARG A CA 1
ATOM 1204 C C . ARG A 1 175 ? -8.429 -5.391 -40.169 1.00 90.38 175 ARG A C 1
ATOM 1206 O O . ARG A 1 175 ? -9.415 -5.630 -39.481 1.00 90.38 175 ARG A O 1
ATOM 1213 N N . ARG A 1 176 ? -8.536 -4.993 -41.444 1.00 91.69 176 ARG A N 1
ATOM 1214 C CA . ARG A 1 176 ? -9.834 -4.849 -42.138 1.00 91.69 176 ARG A CA 1
ATOM 1215 C C . ARG A 1 176 ? -10.609 -6.165 -42.243 1.00 91.69 176 ARG A C 1
ATOM 1217 O O . ARG A 1 176 ? -11.824 -6.130 -42.390 1.00 91.69 176 ARG A O 1
ATOM 1224 N N . ARG A 1 177 ? -9.924 -7.307 -42.156 1.00 89.69 177 ARG A N 1
ATOM 1225 C CA . ARG A 1 177 ? -10.517 -8.651 -42.140 1.00 89.69 177 ARG A CA 1
ATOM 1226 C C . ARG A 1 177 ? -10.726 -9.202 -40.723 1.00 89.69 177 ARG A C 1
ATOM 1228 O O . ARG A 1 177 ? -11.010 -10.385 -40.580 1.00 89.69 177 ARG A O 1
ATOM 1235 N N . GLY A 1 178 ? -10.574 -8.370 -39.690 1.00 86.75 178 GLY A N 1
ATOM 1236 C CA . GLY A 1 178 ? -10.762 -8.765 -38.292 1.00 86.75 178 GLY A CA 1
ATOM 1237 C C . GLY A 1 178 ? -9.597 -9.554 -37.685 1.00 86.75 178 GLY A C 1
ATOM 1238 O O . GLY A 1 178 ? -9.763 -10.144 -36.624 1.00 86.75 178 GLY A O 1
ATOM 1239 N N . VAL A 1 179 ? -8.424 -9.580 -38.328 1.00 87.25 179 VAL A N 1
ATOM 1240 C CA . VAL A 1 179 ? -7.231 -10.264 -37.805 1.00 87.25 179 VAL A CA 1
ATOM 1241 C C . VAL A 1 179 ? -6.382 -9.282 -36.993 1.00 87.25 179 VAL A C 1
ATOM 1243 O O . VAL A 1 179 ? -5.857 -8.304 -37.536 1.00 87.25 179 VAL A O 1
ATOM 1246 N N . THR A 1 180 ? -6.210 -9.551 -35.697 1.00 84.75 180 THR A N 1
ATOM 1247 C CA . THR A 1 180 ? -5.303 -8.792 -34.823 1.00 84.75 180 THR A CA 1
ATOM 1248 C C . THR A 1 180 ? -3.856 -9.146 -35.157 1.00 84.75 180 THR A C 1
ATOM 1250 O O . THR A 1 180 ? -3.384 -10.229 -34.839 1.00 84.75 180 THR A O 1
ATOM 1253 N N . THR A 1 181 ? -3.144 -8.233 -35.821 1.00 89.69 181 THR A N 1
ATOM 1254 C CA . THR A 1 181 ? -1.728 -8.409 -36.183 1.00 89.69 181 THR A CA 1
ATOM 1255 C C . THR A 1 181 ? -0.937 -7.094 -36.111 1.00 89.69 181 THR A C 1
ATOM 1257 O O . THR A 1 181 ? -1.499 -5.989 -36.015 1.00 89.69 181 THR A O 1
ATOM 1260 N N . GLY A 1 182 ? 0.386 -7.223 -36.186 1.00 90.62 182 GLY A N 1
ATOM 1261 C CA . GLY A 1 182 ? 1.373 -6.154 -36.264 1.00 90.62 182 GLY A CA 1
ATOM 1262 C C . GLY A 1 182 ? 2.633 -6.623 -36.997 1.00 90.62 182 GLY A C 1
ATOM 1263 O O . GLY A 1 182 ? 2.718 -7.767 -37.439 1.00 90.62 182 GLY A O 1
ATOM 1264 N N . VAL A 1 183 ? 3.621 -5.733 -37.127 1.00 92.31 183 VAL A N 1
ATOM 1265 C CA . VAL A 1 183 ? 4.881 -6.042 -37.827 1.00 92.31 183 VAL A CA 1
ATOM 1266 C C . VAL A 1 183 ? 5.594 -7.231 -37.180 1.00 92.31 183 VAL A C 1
ATOM 1268 O O . VAL A 1 183 ? 5.994 -8.139 -37.894 1.00 92.31 183 VAL A O 1
ATOM 1271 N N . GLU A 1 184 ? 5.683 -7.275 -35.849 1.00 91.12 184 GLU A N 1
ATOM 1272 C CA . GLU A 1 184 ? 6.307 -8.379 -35.102 1.00 91.12 184 GLU A CA 1
ATOM 1273 C C . GLU A 1 184 ? 5.706 -9.746 -35.462 1.00 91.12 184 GLU A C 1
ATOM 1275 O O . GLU A 1 184 ? 6.438 -10.658 -35.841 1.00 91.12 184 GLU A O 1
ATOM 1280 N N . ALA A 1 185 ? 4.375 -9.861 -35.444 1.00 90.31 185 ALA A N 1
ATOM 1281 C CA . ALA A 1 185 ? 3.672 -11.102 -35.765 1.00 90.31 185 ALA A CA 1
ATOM 1282 C C . ALA A 1 185 ? 3.896 -11.550 -37.220 1.00 90.31 185 ALA A C 1
ATOM 1284 O O . ALA A 1 185 ? 4.125 -12.733 -37.468 1.00 90.31 185 ALA A O 1
ATOM 1285 N N . ILE A 1 186 ? 3.886 -10.614 -38.179 1.00 93.75 186 ILE A N 1
ATOM 1286 C CA . ILE A 1 186 ? 4.187 -10.913 -39.588 1.00 93.75 186 ILE A CA 1
ATOM 1287 C C . ILE A 1 186 ? 5.642 -11.363 -39.741 1.00 93.75 186 ILE A C 1
ATOM 1289 O O . ILE A 1 186 ? 5.912 -12.338 -40.435 1.00 93.75 186 ILE A O 1
ATOM 1293 N N . VAL A 1 187 ? 6.593 -10.684 -39.101 1.00 94.06 187 VAL A N 1
ATOM 1294 C CA . VAL A 1 187 ? 8.013 -11.044 -39.201 1.00 94.06 187 VAL A CA 1
ATOM 1295 C C . VAL A 1 187 ? 8.268 -12.430 -38.619 1.00 94.06 187 VAL A C 1
ATOM 1297 O O . VAL A 1 187 ? 8.919 -13.243 -39.270 1.00 94.06 187 VAL A O 1
ATOM 1300 N N . ALA A 1 188 ? 7.704 -12.729 -37.447 1.00 91.50 188 ALA A N 1
ATOM 1301 C CA . ALA A 1 188 ? 7.829 -14.040 -36.825 1.00 91.50 188 ALA A CA 1
ATOM 1302 C C . ALA A 1 188 ? 7.210 -15.146 -37.699 1.00 91.50 188 ALA A C 1
ATOM 1304 O O . ALA A 1 188 ? 7.849 -16.165 -37.954 1.00 91.50 188 ALA A O 1
ATOM 1305 N N . ALA A 1 189 ? 5.987 -14.940 -38.200 1.00 92.38 189 ALA A N 1
ATOM 1306 C CA . ALA A 1 189 ? 5.248 -15.943 -38.975 1.00 92.38 189 ALA A CA 1
ATOM 1307 C C . ALA A 1 189 ? 5.849 -16.252 -40.356 1.00 92.38 189 ALA A C 1
ATOM 1309 O O . ALA A 1 189 ? 5.484 -17.254 -40.974 1.00 92.38 189 ALA A O 1
ATOM 1310 N N . ASN A 1 190 ? 6.742 -15.388 -40.847 1.00 94.12 190 ASN A N 1
ATOM 1311 C CA . ASN A 1 190 ? 7.354 -15.477 -42.170 1.00 94.12 190 ASN A CA 1
ATOM 1312 C C . ASN A 1 190 ? 8.892 -15.418 -42.089 1.00 94.12 190 ASN A C 1
ATOM 1314 O O . ASN A 1 190 ? 9.534 -14.937 -43.023 1.00 94.12 190 ASN A O 1
ATOM 1318 N N . ALA A 1 191 ? 9.484 -15.889 -40.983 1.00 92.31 191 ALA A N 1
ATOM 1319 C CA . ALA A 1 191 ? 10.925 -15.810 -40.727 1.00 92.31 191 ALA A CA 1
ATOM 1320 C C . ALA A 1 191 ? 11.780 -16.445 -41.842 1.00 92.31 191 ALA A C 1
ATOM 1322 O O . ALA A 1 191 ? 12.808 -15.884 -42.216 1.00 92.31 191 ALA A O 1
ATOM 1323 N N . ASP A 1 192 ? 11.305 -17.547 -42.428 1.00 90.38 192 ASP A N 1
ATOM 1324 C CA . ASP A 1 192 ? 11.997 -18.283 -43.497 1.00 90.38 192 ASP A CA 1
ATOM 1325 C C . ASP A 1 192 ? 11.555 -17.868 -44.913 1.00 90.38 192 ASP A C 1
ATOM 1327 O O . ASP A 1 192 ? 11.946 -18.473 -45.909 1.00 90.38 192 ASP A O 1
ATOM 1331 N N . THR A 1 193 ? 10.695 -16.853 -45.036 1.00 91.94 193 THR A N 1
ATOM 1332 C CA . THR A 1 193 ? 10.174 -16.407 -46.335 1.00 91.94 193 THR A CA 1
ATOM 1333 C C . THR A 1 193 ? 11.007 -15.246 -46.868 1.00 91.94 193 THR A C 1
ATOM 1335 O O . THR A 1 193 ? 11.072 -14.179 -46.261 1.00 91.94 193 THR A O 1
ATOM 1338 N N . GLY A 1 194 ? 11.616 -15.426 -48.042 1.00 93.81 194 GLY A N 1
ATOM 1339 C CA . GLY A 1 194 ? 12.385 -14.391 -48.736 1.00 93.81 194 GLY A CA 1
ATOM 1340 C C . GLY A 1 194 ? 11.498 -13.334 -49.397 1.00 93.81 194 GLY A C 1
ATOM 1341 O O . GLY A 1 194 ? 11.455 -13.250 -50.620 1.00 93.81 194 GLY A O 1
ATOM 1342 N N . PHE A 1 195 ? 10.752 -12.549 -48.615 1.00 95.19 195 PHE A N 1
ATOM 1343 C CA . PHE A 1 195 ? 9.775 -11.591 -49.151 1.00 95.19 195 PHE A CA 1
ATOM 1344 C C . PHE A 1 195 ? 10.313 -10.167 -49.349 1.00 95.19 195 PHE A C 1
ATOM 1346 O O . PHE A 1 195 ? 9.601 -9.308 -49.881 1.00 95.19 195 PHE A O 1
ATOM 1353 N N . LEU A 1 196 ? 11.549 -9.891 -48.929 1.00 96.50 196 LEU A N 1
ATOM 1354 C CA . LEU A 1 196 ? 12.173 -8.578 -49.073 1.00 96.50 196 LEU A CA 1
ATOM 1355 C C . LEU A 1 196 ? 12.921 -8.485 -50.402 1.00 96.50 196 LEU A C 1
ATOM 1357 O O . LEU A 1 196 ? 13.573 -9.432 -50.841 1.00 96.50 196 LEU A O 1
ATOM 1361 N N . ARG A 1 197 ? 12.843 -7.324 -51.049 1.00 94.75 197 ARG A N 1
ATOM 1362 C CA . ARG A 1 197 ? 13.468 -7.079 -52.348 1.00 94.75 197 ARG A CA 1
ATOM 1363 C C . ARG A 1 197 ? 14.980 -6.840 -52.190 1.00 94.75 197 ARG A C 1
ATOM 1365 O O . ARG A 1 197 ? 15.355 -5.848 -51.555 1.00 94.75 197 ARG A O 1
ATOM 1372 N N . PRO A 1 198 ? 15.841 -7.654 -52.832 1.00 93.00 198 PRO A N 1
ATOM 1373 C CA . PRO A 1 198 ? 17.284 -7.420 -52.887 1.00 93.00 198 PRO A CA 1
ATOM 1374 C C . PRO A 1 198 ? 17.633 -6.037 -53.449 1.00 93.00 198 PRO A C 1
ATOM 1376 O O . PRO A 1 198 ? 16.945 -5.527 -54.332 1.00 93.00 198 PRO A O 1
ATOM 1379 N N . GLY A 1 199 ? 18.703 -5.425 -52.950 1.00 90.62 199 GLY A N 1
ATOM 1380 C CA . GLY A 1 199 ? 19.171 -4.103 -53.373 1.00 90.62 199 GLY A CA 1
ATOM 1381 C C . GLY A 1 199 ? 18.340 -2.926 -52.847 1.00 90.62 199 GLY A C 1
ATOM 1382 O O . GLY A 1 199 ? 18.690 -1.772 -53.095 1.00 90.62 199 GLY A O 1
ATOM 1383 N N . SER A 1 200 ? 17.251 -3.181 -52.116 1.00 92.38 200 SER A N 1
ATOM 1384 C CA . SER A 1 200 ? 16.434 -2.113 -51.531 1.00 92.38 200 SER A CA 1
ATOM 1385 C C . SER A 1 200 ? 17.210 -1.351 -50.466 1.00 92.38 200 SER A C 1
ATOM 1387 O O . SER A 1 200 ? 17.941 -1.950 -49.674 1.00 92.38 200 SER A O 1
ATOM 1389 N N . ARG A 1 201 ? 17.010 -0.030 -50.421 1.00 92.38 201 ARG A N 1
ATOM 1390 C CA . ARG A 1 201 ? 17.553 0.814 -49.355 1.00 92.38 201 ARG A CA 1
ATOM 1391 C C . ARG A 1 201 ? 16.706 0.696 -48.094 1.00 92.38 201 ARG A C 1
ATOM 1393 O O . ARG A 1 201 ? 15.480 0.773 -48.171 1.00 92.38 201 ARG A O 1
ATOM 1400 N N . VAL A 1 202 ? 17.365 0.576 -46.949 1.00 93.50 202 VAL A N 1
ATOM 1401 C CA . VAL A 1 202 ? 16.732 0.464 -45.634 1.00 93.50 202 VAL A CA 1
ATOM 1402 C C . VAL A 1 202 ? 17.294 1.488 -44.657 1.00 93.50 202 VAL A C 1
ATOM 1404 O O . VAL A 1 202 ? 18.472 1.846 -44.689 1.00 93.50 202 VAL A O 1
ATOM 1407 N N . VAL A 1 203 ? 16.424 1.971 -43.778 1.00 93.00 203 VAL A N 1
ATOM 1408 C CA . VAL A 1 203 ? 16.807 2.722 -42.586 1.00 93.00 203 VAL A CA 1
ATOM 1409 C C . VAL A 1 203 ? 17.182 1.722 -41.501 1.00 93.00 203 VAL A C 1
ATOM 1411 O O . VAL A 1 203 ? 16.389 0.841 -41.177 1.00 93.00 203 VAL A O 1
ATOM 1414 N N . VAL A 1 204 ? 18.382 1.841 -40.943 1.00 91.44 204 VAL A N 1
ATOM 1415 C CA . VAL A 1 204 ? 18.820 0.994 -39.830 1.00 91.44 204 VAL A CA 1
ATOM 1416 C C . VAL A 1 204 ? 18.384 1.669 -38.526 1.00 91.44 204 VAL A C 1
ATOM 1418 O O . VAL A 1 204 ? 18.709 2.843 -38.330 1.00 91.44 204 VAL A O 1
ATOM 1421 N N . PRO A 1 205 ? 17.595 1.004 -37.662 1.00 88.19 205 PRO A N 1
ATOM 1422 C CA . PRO A 1 205 ? 17.267 1.569 -36.359 1.00 88.19 205 PRO A CA 1
ATOM 1423 C C . PRO A 1 205 ? 18.525 1.639 -35.478 1.00 88.19 205 PRO A C 1
ATOM 1425 O O . PRO A 1 205 ? 19.438 0.833 -35.667 1.00 88.19 205 PRO A O 1
ATOM 1428 N N . PRO A 1 206 ? 18.578 2.546 -34.487 1.00 80.31 206 PRO A N 1
ATOM 1429 C CA . PRO A 1 206 ? 19.614 2.499 -33.460 1.00 80.31 206 PRO A CA 1
ATOM 1430 C C . PRO A 1 206 ? 19.676 1.112 -32.808 1.00 80.31 206 PRO A C 1
ATOM 1432 O O . PRO A 1 206 ? 18.638 0.480 -32.589 1.00 80.31 206 PRO A O 1
ATOM 1435 N N . ALA A 1 207 ? 20.882 0.647 -32.479 1.00 73.38 207 ALA A N 1
ATOM 1436 C CA . ALA A 1 207 ? 21.044 -0.588 -31.722 1.00 73.38 207 ALA A CA 1
ATOM 1437 C C . ALA A 1 207 ? 20.383 -0.474 -30.339 1.00 73.38 207 ALA A C 1
ATOM 1439 O O . ALA A 1 207 ? 20.310 0.607 -29.747 1.00 73.38 207 ALA A O 1
ATOM 1440 N N . THR A 1 208 ? 19.915 -1.603 -29.806 1.00 69.50 208 THR A N 1
ATOM 1441 C CA . THR A 1 208 ? 19.342 -1.656 -28.459 1.00 69.50 208 THR A CA 1
ATOM 1442 C C . THR A 1 208 ? 20.402 -1.281 -27.426 1.00 69.50 208 THR A C 1
ATOM 1444 O O . THR A 1 208 ? 21.408 -1.974 -27.284 1.00 69.50 208 THR A O 1
ATOM 1447 N N . ALA A 1 209 ? 20.154 -0.221 -26.660 1.00 68.00 209 ALA A N 1
ATOM 1448 C CA . ALA A 1 209 ? 20.974 0.118 -25.506 1.00 68.00 209 ALA A CA 1
ATOM 1449 C C . ALA A 1 209 ? 20.519 -0.687 -24.281 1.00 68.00 209 ALA A C 1
ATOM 1451 O O . ALA A 1 209 ? 19.332 -0.716 -23.949 1.00 68.00 209 ALA A O 1
ATOM 1452 N N . ARG A 1 210 ? 21.465 -1.316 -23.575 1.00 70.06 210 ARG A N 1
ATOM 1453 C CA . ARG A 1 210 ? 21.222 -1.888 -22.246 1.00 70.06 210 ARG A CA 1
ATOM 1454 C C . ARG A 1 210 ? 21.781 -0.940 -21.200 1.00 70.06 210 ARG A C 1
ATOM 1456 O O . ARG A 1 210 ? 22.990 -0.758 -21.114 1.00 70.06 210 ARG A O 1
ATOM 1463 N N . LEU A 1 211 ? 20.898 -0.368 -20.391 1.00 70.06 211 LEU A N 1
ATOM 1464 C CA . LEU A 1 211 ? 21.289 0.432 -19.238 1.00 70.06 211 LEU A CA 1
ATOM 1465 C C . LEU A 1 211 ? 21.310 -0.462 -17.999 1.00 70.06 211 LEU A C 1
ATOM 1467 O O . LEU A 1 211 ? 20.371 -1.217 -17.748 1.00 70.06 211 LEU A O 1
ATOM 1471 N N . THR A 1 212 ? 22.386 -0.386 -17.224 1.00 72.25 212 THR A N 1
ATOM 1472 C CA . THR A 1 212 ? 22.495 -1.058 -15.926 1.00 72.25 212 THR A CA 1
ATOM 1473 C C . THR A 1 212 ? 22.804 -0.024 -14.859 1.00 72.25 212 THR A C 1
ATOM 1475 O O . THR A 1 212 ? 23.828 0.650 -14.938 1.00 72.25 212 THR A O 1
ATOM 1478 N N . GLY A 1 213 ? 21.932 0.087 -13.861 1.00 72.19 213 GLY A N 1
ATOM 1479 C CA . GLY A 1 213 ? 22.137 0.923 -12.681 1.00 72.19 213 GLY A CA 1
ATOM 1480 C C . GLY A 1 213 ? 22.277 0.064 -11.427 1.00 72.19 213 GLY A C 1
ATOM 1481 O O . GLY A 1 213 ? 21.692 -1.015 -11.341 1.00 72.19 213 GLY A O 1
ATOM 1482 N N . ARG A 1 214 ? 23.050 0.538 -10.446 1.00 74.31 214 ARG A N 1
ATOM 1483 C CA . ARG A 1 214 ? 23.070 -0.040 -9.095 1.00 74.31 214 ARG A CA 1
ATOM 1484 C C . ARG A 1 214 ? 22.122 0.769 -8.212 1.00 74.31 214 ARG A C 1
ATOM 1486 O O . ARG A 1 214 ? 22.282 1.979 -8.120 1.00 74.31 214 ARG A O 1
ATOM 1493 N N . LEU A 1 215 ? 21.166 0.100 -7.568 1.00 74.00 215 LEU A N 1
ATOM 1494 C CA . LEU A 1 215 ? 20.183 0.725 -6.665 1.00 74.00 215 LEU A CA 1
ATOM 1495 C C . LEU A 1 215 ? 20.701 0.904 -5.223 1.00 74.00 215 LEU A C 1
ATOM 1497 O O . LEU A 1 215 ? 20.051 1.543 -4.404 1.00 74.00 215 LEU A O 1
ATOM 1501 N N . GLY A 1 216 ? 21.870 0.345 -4.907 1.00 80.19 216 GLY A N 1
ATOM 1502 C CA . GLY A 1 216 ? 22.499 0.442 -3.594 1.00 80.19 216 GLY A CA 1
ATOM 1503 C C . GLY A 1 216 ? 24.017 0.322 -3.683 1.00 80.19 216 GLY A C 1
ATOM 1504 O O . GLY A 1 216 ? 24.579 -0.068 -4.715 1.00 80.19 216 GLY A O 1
ATOM 1505 N N . LYS A 1 217 ? 24.691 0.667 -2.588 1.00 85.50 217 LYS A N 1
ATOM 1506 C CA . LYS A 1 217 ? 26.145 0.573 -2.447 1.00 85.50 217 LYS A CA 1
ATOM 1507 C C . LYS A 1 217 ? 26.494 -0.678 -1.645 1.00 85.50 217 LYS A C 1
ATOM 1509 O O . LYS A 1 217 ? 26.053 -0.828 -0.514 1.00 85.50 217 LYS A O 1
ATOM 1514 N N . SER A 1 218 ? 27.302 -1.567 -2.218 1.00 85.88 218 SER A N 1
ATOM 1515 C CA . SER A 1 218 ? 27.810 -2.735 -1.487 1.00 85.88 218 SER A CA 1
ATOM 1516 C C . SER A 1 218 ? 28.800 -2.291 -0.406 1.00 85.88 218 SER A C 1
ATOM 1518 O O . SER A 1 218 ? 29.724 -1.525 -0.694 1.00 85.88 218 SER A O 1
ATOM 1520 N N . THR A 1 219 ? 28.625 -2.796 0.810 1.00 84.81 219 THR A N 1
ATOM 1521 C CA . THR A 1 219 ? 29.508 -2.635 1.973 1.00 84.81 219 THR A CA 1
ATOM 1522 C C . THR A 1 219 ? 29.848 -4.020 2.554 1.00 84.81 219 THR A C 1
ATOM 1524 O O . THR A 1 219 ? 29.242 -5.013 2.143 1.00 84.81 219 THR A O 1
ATOM 1527 N N . PRO A 1 220 ? 30.826 -4.138 3.475 1.00 88.00 220 PRO A N 1
ATOM 1528 C CA . PRO A 1 220 ? 31.112 -5.406 4.155 1.00 88.00 220 PRO A CA 1
ATOM 1529 C C . PRO A 1 220 ? 29.917 -5.974 4.939 1.00 88.00 220 PRO A C 1
ATOM 1531 O O . PRO A 1 220 ? 29.791 -7.190 5.046 1.00 88.00 220 PRO A O 1
ATOM 1534 N N . ASP A 1 221 ? 29.029 -5.102 5.424 1.00 81.38 221 ASP A N 1
ATOM 1535 C CA . ASP A 1 221 ? 27.863 -5.459 6.244 1.00 81.38 221 ASP A CA 1
ATOM 1536 C C . ASP A 1 221 ? 26.584 -5.697 5.415 1.00 81.38 221 ASP A C 1
ATOM 1538 O O . ASP A 1 221 ? 25.523 -5.976 5.970 1.00 81.38 221 ASP A O 1
ATOM 1542 N N . GLY A 1 222 ? 26.659 -5.586 4.081 1.00 82.00 222 GLY A N 1
ATOM 1543 C CA . GLY A 1 222 ? 25.537 -5.828 3.172 1.00 82.00 222 GLY A CA 1
ATOM 1544 C C . GLY A 1 222 ? 25.369 -4.758 2.094 1.00 82.00 222 GLY A C 1
ATOM 1545 O O . GLY A 1 222 ? 26.328 -4.146 1.630 1.00 82.00 222 GLY A O 1
ATOM 1546 N N . VAL A 1 223 ? 24.134 -4.551 1.632 1.00 84.75 223 VAL A N 1
ATOM 1547 C CA . VAL A 1 223 ? 23.814 -3.486 0.670 1.00 84.75 223 VAL A CA 1
ATOM 1548 C C . VAL A 1 223 ? 23.253 -2.293 1.428 1.00 84.75 223 VAL A C 1
ATOM 1550 O O . VAL A 1 223 ? 22.198 -2.388 2.050 1.00 84.75 223 VAL A O 1
ATOM 1553 N N . GLN A 1 224 ? 23.937 -1.155 1.336 1.00 86.31 224 GLN A N 1
ATOM 1554 C CA . GLN A 1 224 ? 23.411 0.119 1.798 1.00 86.31 224 GLN A CA 1
ATOM 1555 C C . GLN A 1 224 ? 22.483 0.693 0.724 1.00 86.31 224 GLN A C 1
ATOM 1557 O O . GLN A 1 224 ? 22.925 1.077 -0.365 1.00 86.31 224 GLN A O 1
ATOM 1562 N N . TRP A 1 225 ? 21.193 0.738 1.036 1.00 87.69 225 TRP A N 1
ATOM 1563 C CA . TRP A 1 225 ? 20.173 1.313 0.169 1.00 87.69 225 TRP A CA 1
ATOM 1564 C C . TRP A 1 225 ? 20.095 2.834 0.326 1.00 87.69 225 TRP A C 1
ATOM 1566 O O . TRP A 1 225 ? 20.407 3.378 1.384 1.00 87.69 225 TRP A O 1
ATOM 1576 N N . SER A 1 226 ? 19.677 3.521 -0.735 1.00 85.88 226 SER A N 1
ATOM 1577 C CA . SER A 1 226 ? 19.361 4.949 -0.709 1.00 85.88 226 SER A CA 1
ATOM 1578 C C . SER A 1 226 ? 18.003 5.145 -1.367 1.00 85.88 226 SER A C 1
ATOM 1580 O O . SER A 1 226 ? 17.802 4.730 -2.509 1.00 85.88 226 SER A O 1
ATOM 1582 N N . PHE A 1 227 ? 17.071 5.739 -0.627 1.00 90.38 227 PHE A N 1
ATOM 1583 C CA . PHE A 1 227 ? 15.697 5.956 -1.067 1.00 90.38 227 PHE A CA 1
ATOM 1584 C C . PHE A 1 227 ? 15.362 7.455 -1.060 1.00 90.38 227 PHE A C 1
ATOM 1586 O O . PHE A 1 227 ? 15.944 8.191 -0.261 1.00 90.38 227 PHE A O 1
ATOM 1593 N N . PRO A 1 228 ? 14.425 7.922 -1.910 1.00 90.31 228 PRO A N 1
ATOM 1594 C CA . PRO A 1 228 ? 13.993 9.324 -1.920 1.00 90.31 228 PRO A CA 1
ATOM 1595 C C . PRO A 1 228 ? 13.318 9.769 -0.616 1.00 90.31 228 PRO A C 1
ATOM 1597 O O . PRO A 1 228 ? 13.351 10.947 -0.275 1.00 90.31 228 PRO A O 1
ATOM 1600 N N . GLY A 1 229 ? 12.699 8.828 0.098 1.00 92.44 229 GLY A N 1
ATOM 1601 C CA . GLY A 1 229 ? 12.049 9.039 1.385 1.00 92.44 229 GLY A CA 1
ATOM 1602 C C . GLY A 1 229 ? 11.459 7.733 1.934 1.00 92.44 229 GLY A C 1
ATOM 1603 O O . GLY A 1 229 ? 11.565 6.698 1.272 1.00 92.44 229 GLY A O 1
ATOM 1604 N N . PRO A 1 230 ? 10.824 7.766 3.119 1.00 94.00 230 PRO A N 1
ATOM 1605 C CA . PRO A 1 230 ? 10.236 6.579 3.751 1.00 94.00 230 PRO A CA 1
ATOM 1606 C C . PRO A 1 230 ? 9.037 5.997 2.988 1.00 94.00 230 PRO A C 1
ATOM 1608 O O . PRO A 1 230 ? 8.781 4.797 3.048 1.00 94.00 230 PRO A O 1
ATOM 1611 N N . VAL A 1 231 ? 8.301 6.855 2.275 1.00 94.38 231 VAL A N 1
ATOM 1612 C CA . VAL A 1 231 ? 7.141 6.517 1.441 1.00 94.38 231 VAL A CA 1
ATOM 1613 C C . VAL A 1 231 ? 7.255 7.319 0.146 1.00 94.38 231 VAL A C 1
ATOM 1615 O O . VAL A 1 231 ? 7.418 8.538 0.201 1.00 94.38 231 VAL A O 1
ATOM 1618 N N . PHE A 1 232 ? 7.220 6.665 -1.017 1.00 92.12 232 PHE A N 1
ATOM 1619 C CA . PHE A 1 232 ? 7.377 7.348 -2.308 1.00 92.12 232 PHE A CA 1
ATOM 1620 C C . PHE A 1 232 ? 6.707 6.598 -3.473 1.00 92.12 232 PHE A C 1
ATOM 1622 O O . PHE A 1 232 ? 6.612 5.367 -3.438 1.00 92.12 232 PHE A O 1
ATOM 1629 N N . PRO A 1 233 ? 6.260 7.305 -4.529 1.00 90.31 233 PRO A N 1
ATOM 1630 C CA . PRO A 1 233 ? 5.685 6.670 -5.709 1.00 90.31 233 PRO A CA 1
ATOM 1631 C C . PRO A 1 233 ? 6.763 5.961 -6.540 1.00 90.31 233 PRO A C 1
ATOM 1633 O O . PRO A 1 233 ? 7.861 6.484 -6.749 1.00 90.31 233 PRO A O 1
ATOM 1636 N N . VAL A 1 234 ? 6.440 4.780 -7.066 1.00 87.31 234 VAL A N 1
ATOM 1637 C CA . VAL A 1 234 ? 7.335 3.987 -7.919 1.00 87.31 234 VAL A CA 1
ATOM 1638 C C . VAL A 1 234 ? 7.057 4.306 -9.380 1.00 87.31 234 VAL A C 1
ATOM 1640 O O . VAL A 1 234 ? 6.047 3.884 -9.948 1.00 87.31 234 VAL A O 1
ATOM 1643 N N . THR A 1 235 ? 7.980 5.031 -10.008 1.00 82.12 235 THR A N 1
ATOM 1644 C CA . THR A 1 235 ? 7.950 5.321 -11.444 1.00 82.12 235 THR A CA 1
ATOM 1645 C C . THR A 1 235 ? 9.223 4.826 -12.117 1.00 82.12 235 THR A C 1
ATOM 1647 O O . THR A 1 235 ? 10.304 4.829 -11.528 1.00 82.12 235 THR A O 1
ATOM 1650 N N . VAL A 1 236 ? 9.096 4.393 -13.372 1.00 78.25 236 VAL A N 1
ATOM 1651 C CA . VAL A 1 236 ? 10.240 4.100 -14.237 1.00 78.25 236 VAL A CA 1
ATOM 1652 C C . VAL A 1 236 ? 10.103 4.972 -15.472 1.00 78.25 236 VAL A C 1
ATOM 1654 O O . VAL A 1 236 ? 9.116 4.883 -16.200 1.00 78.25 236 VAL A O 1
ATOM 1657 N N . ALA A 1 237 ? 11.091 5.827 -15.703 1.00 81.44 237 ALA A N 1
ATOM 1658 C CA . ALA A 1 237 ? 11.157 6.681 -16.875 1.00 81.44 237 ALA A CA 1
ATOM 1659 C C . ALA A 1 237 ? 12.560 6.627 -17.478 1.00 81.44 237 ALA A C 1
ATOM 1661 O O . ALA A 1 237 ? 13.555 6.491 -16.765 1.00 81.44 237 ALA A O 1
ATOM 1662 N N . LEU A 1 238 ? 12.623 6.731 -18.801 1.00 81.12 238 LEU A N 1
ATOM 1663 C CA . LEU A 1 238 ? 13.849 6.954 -19.545 1.00 81.12 238 LEU A CA 1
ATOM 1664 C C . LEU A 1 238 ? 13.912 8.437 -19.894 1.00 81.12 238 LEU A C 1
ATOM 1666 O O . LEU A 1 238 ? 13.034 8.933 -20.596 1.00 81.12 238 LEU A O 1
ATOM 1670 N N . ASP A 1 239 ? 14.941 9.120 -19.405 1.00 83.56 239 ASP A N 1
ATOM 1671 C CA . ASP A 1 239 ? 15.222 10.516 -19.731 1.00 83.56 239 ASP A CA 1
ATOM 1672 C C . ASP A 1 239 ? 16.392 10.578 -20.714 1.00 83.56 239 ASP A C 1
ATOM 1674 O O . ASP A 1 239 ? 17.489 10.083 -20.441 1.00 83.56 239 ASP A O 1
ATOM 1678 N N . LEU A 1 240 ? 16.132 11.140 -21.889 1.00 80.94 240 LEU A N 1
ATOM 1679 C CA . LEU A 1 240 ? 17.099 11.332 -22.957 1.00 80.94 240 LEU A CA 1
ATOM 1680 C C . LEU A 1 240 ? 17.485 12.804 -22.992 1.00 80.94 240 LEU A C 1
ATOM 1682 O O . LEU A 1 240 ? 16.652 13.661 -23.278 1.00 80.94 240 LEU A O 1
ATOM 1686 N N . PHE A 1 241 ? 18.765 13.085 -22.765 1.00 82.81 241 PHE A N 1
ATOM 1687 C CA . PHE A 1 241 ? 19.333 14.426 -22.846 1.00 82.81 241 PHE A CA 1
ATOM 1688 C C . PHE A 1 241 ? 20.301 14.535 -24.028 1.00 82.81 241 PHE A C 1
ATOM 1690 O O . PHE A 1 241 ? 21.118 13.642 -24.260 1.00 82.81 241 PHE A O 1
ATOM 1697 N N . ARG A 1 242 ? 20.217 15.643 -24.766 1.00 80.31 242 ARG A N 1
ATOM 1698 C CA . ARG A 1 242 ? 21.157 16.023 -25.825 1.00 80.31 242 ARG A CA 1
ATOM 1699 C C . ARG A 1 242 ? 21.786 17.362 -25.480 1.00 80.31 242 ARG A C 1
ATOM 1701 O O . ARG A 1 242 ? 21.085 18.299 -25.105 1.00 80.31 242 ARG A O 1
ATOM 1708 N N . GLU A 1 243 ? 23.097 17.455 -25.677 1.00 79.50 243 GLU A N 1
ATOM 1709 C CA . GLU A 1 243 ? 23.837 18.704 -25.518 1.00 79.50 243 GLU A CA 1
ATOM 1710 C C . GLU A 1 243 ? 23.264 19.778 -26.466 1.00 79.50 243 GLU A C 1
ATOM 1712 O O . GLU A 1 243 ? 23.273 19.565 -27.684 1.00 79.50 243 GLU A O 1
ATOM 1717 N N . PRO A 1 244 ? 22.766 20.925 -25.959 1.00 78.44 244 PRO A N 1
ATOM 1718 C CA . PRO A 1 244 ? 22.065 21.911 -26.783 1.00 78.44 244 PRO A CA 1
ATOM 1719 C C . PRO A 1 244 ? 22.876 22.442 -27.965 1.00 78.44 244 PRO A C 1
ATOM 1721 O O . PRO A 1 244 ? 22.302 22.763 -29.001 1.00 78.44 244 PRO A O 1
ATOM 1724 N N . THR A 1 245 ? 24.204 22.500 -27.839 1.00 79.56 245 THR A N 1
ATOM 1725 C CA . THR A 1 245 ? 25.098 22.964 -28.914 1.00 79.56 245 THR A CA 1
ATOM 1726 C C . THR A 1 245 ? 25.162 22.011 -30.113 1.00 79.56 245 THR A C 1
ATOM 1728 O O . THR A 1 245 ? 25.566 22.429 -31.196 1.00 79.56 245 THR A O 1
ATOM 1731 N N . LEU A 1 246 ? 24.733 20.755 -29.943 1.00 68.81 246 LEU A N 1
ATOM 1732 C CA . LEU A 1 246 ? 24.696 19.721 -30.982 1.00 68.81 246 LEU A CA 1
ATOM 1733 C C . LEU A 1 246 ? 23.296 19.530 -31.591 1.00 68.81 246 LEU A C 1
ATOM 1735 O O . LEU A 1 246 ? 23.116 18.691 -32.476 1.00 68.81 246 LEU A O 1
ATOM 1739 N N . VAL A 1 247 ? 22.293 20.273 -31.116 1.00 70.88 247 VAL A N 1
ATOM 1740 C CA . VAL A 1 247 ? 20.915 20.210 -31.614 1.00 70.88 247 VAL A CA 1
ATOM 1741 C C . VAL A 1 247 ? 20.700 21.330 -32.628 1.00 70.88 247 VAL A C 1
ATOM 1743 O O . VAL A 1 247 ? 21.059 22.478 -32.375 1.00 70.88 247 VAL A O 1
ATOM 1746 N N . ASP A 1 248 ? 20.091 21.008 -33.774 1.00 76.00 248 ASP A N 1
ATOM 1747 C CA . ASP A 1 248 ? 19.711 22.016 -34.768 1.00 76.00 248 ASP A CA 1
ATOM 1748 C C . ASP A 1 248 ? 18.897 23.139 -34.088 1.00 76.00 248 ASP A C 1
ATOM 1750 O O . ASP A 1 248 ? 17.941 22.830 -33.363 1.00 76.00 248 ASP A O 1
ATOM 1754 N N . PRO A 1 249 ? 19.227 24.427 -34.303 1.00 77.19 249 PRO A N 1
ATOM 1755 C CA . PRO A 1 249 ? 18.518 25.540 -33.675 1.00 77.19 249 PRO A CA 1
ATOM 1756 C C . PRO A 1 249 ? 16.994 25.498 -33.854 1.00 77.19 249 PRO A C 1
ATOM 1758 O O . PRO A 1 249 ? 16.264 25.922 -32.960 1.00 77.19 249 PRO A O 1
ATOM 1761 N N . ALA A 1 250 ? 16.496 24.949 -34.967 1.00 78.38 250 ALA A N 1
ATOM 1762 C CA . ALA A 1 250 ? 15.065 24.798 -35.219 1.00 78.38 250 ALA A CA 1
ATOM 1763 C C . ALA A 1 250 ? 14.388 23.747 -34.317 1.00 78.38 250 ALA A C 1
ATOM 1765 O O . ALA A 1 250 ? 13.171 23.779 -34.142 1.00 78.38 250 ALA A O 1
ATOM 1766 N N . LEU A 1 251 ? 15.159 22.821 -33.737 1.00 74.25 251 LEU A N 1
ATOM 1767 C CA . LEU A 1 251 ? 14.686 21.725 -32.885 1.00 74.25 251 LEU A CA 1
ATOM 1768 C C . LEU A 1 251 ? 15.068 21.897 -31.407 1.00 74.25 251 LEU A C 1
ATOM 1770 O O . LEU A 1 251 ? 14.597 21.132 -30.566 1.00 74.25 251 LEU A O 1
ATOM 1774 N N . ALA A 1 252 ? 15.878 22.903 -31.065 1.00 76.69 252 ALA A N 1
ATOM 1775 C CA . ALA A 1 252 ? 16.412 23.114 -29.717 1.00 76.69 252 ALA A CA 1
ATOM 1776 C C . ALA A 1 252 ? 15.331 23.174 -28.615 1.00 76.69 252 ALA A C 1
ATOM 1778 O O . ALA A 1 252 ? 15.565 22.724 -27.493 1.00 76.69 252 ALA A O 1
ATOM 1779 N N . ALA A 1 253 ? 14.129 23.662 -28.942 1.00 74.56 253 ALA A N 1
ATOM 1780 C CA . ALA A 1 253 ? 13.006 23.753 -28.008 1.00 74.56 253 ALA A CA 1
ATOM 1781 C C . ALA A 1 253 ? 12.341 22.404 -27.662 1.00 74.56 253 ALA A C 1
ATOM 1783 O O . ALA A 1 253 ? 11.602 22.338 -26.687 1.00 74.56 253 ALA A O 1
ATOM 1784 N N . THR A 1 254 ? 12.560 21.344 -28.451 1.00 75.56 254 THR A N 1
ATOM 1785 C CA . THR A 1 254 ? 11.857 20.050 -28.290 1.00 75.56 254 THR A CA 1
ATOM 1786 C C . THR A 1 254 ? 12.779 18.832 -28.267 1.00 75.56 254 THR A C 1
ATOM 1788 O O . THR A 1 254 ? 12.396 17.802 -27.731 1.00 75.56 254 THR A O 1
ATOM 1791 N N . ALA A 1 255 ? 13.998 18.927 -28.807 1.00 75.06 255 ALA A N 1
ATOM 1792 C CA . ALA A 1 255 ? 14.899 17.782 -28.970 1.00 75.06 255 ALA A CA 1
ATOM 1793 C C . ALA A 1 255 ? 16.037 17.705 -27.932 1.00 75.06 255 ALA A C 1
ATOM 1795 O O . ALA A 1 255 ? 16.840 16.769 -27.979 1.00 75.06 255 ALA A O 1
ATOM 1796 N N . THR A 1 256 ? 16.130 18.670 -27.013 1.00 80.7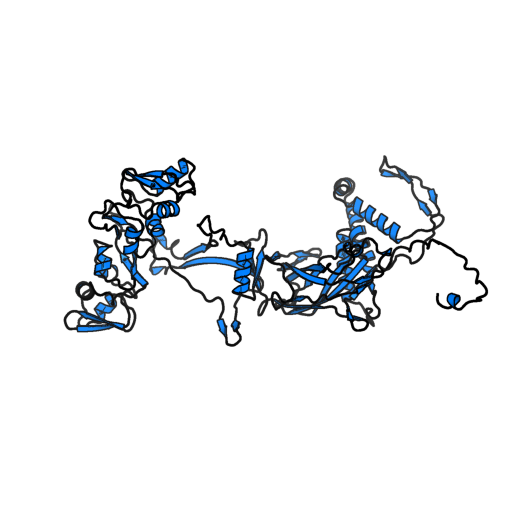5 256 THR A N 1
ATOM 1797 C CA . THR A 1 256 ? 17.200 18.758 -25.999 1.00 80.75 256 THR A CA 1
ATOM 1798 C C . THR A 1 256 ? 16.983 17.829 -24.813 1.00 80.75 256 THR A C 1
ATOM 1800 O O . THR A 1 256 ? 17.947 17.256 -24.308 1.00 80.75 256 THR A O 1
ATOM 1803 N N . ARG A 1 257 ? 15.737 17.636 -24.378 1.00 84.94 257 ARG A N 1
ATOM 1804 C CA . ARG A 1 257 ? 15.399 16.691 -23.315 1.00 84.94 257 ARG A CA 1
ATOM 1805 C C . ARG A 1 257 ? 14.020 16.100 -23.540 1.00 84.94 257 ARG A C 1
ATOM 1807 O O . ARG A 1 257 ? 13.073 16.838 -23.792 1.00 84.94 257 ARG A O 1
ATOM 1814 N N . GLU A 1 258 ? 13.911 14.790 -23.409 1.00 81.56 258 GLU A N 1
ATOM 1815 C CA . GLU A 1 258 ? 12.639 14.086 -23.498 1.00 81.56 258 GLU A CA 1
ATOM 1816 C C . GLU A 1 258 ? 12.625 12.936 -22.495 1.00 81.56 258 GLU A C 1
ATOM 1818 O O . GLU A 1 258 ? 13.529 12.102 -22.485 1.00 81.56 258 GLU A O 1
ATOM 1823 N N . ALA A 1 259 ? 11.588 12.890 -21.660 1.00 80.94 259 ALA A N 1
ATOM 1824 C CA . ALA A 1 259 ? 11.371 11.811 -20.712 1.00 80.94 259 ALA A CA 1
ATOM 1825 C C . ALA A 1 259 ? 10.156 10.992 -21.145 1.00 80.94 259 ALA A C 1
ATOM 1827 O O . ALA A 1 259 ? 9.090 11.541 -21.414 1.00 80.94 259 ALA A O 1
ATOM 1828 N N . THR A 1 260 ? 10.308 9.674 -21.200 1.00 80.44 260 THR A N 1
ATOM 1829 C CA . THR A 1 260 ? 9.218 8.747 -21.516 1.00 80.44 260 THR A CA 1
ATOM 1830 C C . THR A 1 260 ? 9.078 7.726 -20.398 1.00 80.44 260 THR A C 1
ATOM 1832 O O . THR A 1 260 ? 10.063 7.118 -19.980 1.00 80.44 260 THR A O 1
ATOM 1835 N N . ALA A 1 261 ? 7.851 7.522 -19.915 1.00 77.81 261 ALA A N 1
ATOM 1836 C CA . ALA A 1 261 ? 7.556 6.450 -18.973 1.00 77.81 261 ALA A CA 1
ATOM 1837 C C . ALA A 1 261 ? 7.856 5.094 -19.625 1.00 77.81 261 ALA A C 1
ATOM 1839 O O . ALA A 1 261 ? 7.420 4.822 -20.745 1.00 77.81 261 ALA A O 1
ATOM 1840 N N . VAL A 1 262 ? 8.599 4.241 -18.927 1.00 72.31 262 VAL A N 1
ATOM 1841 C CA . VAL A 1 262 ? 8.881 2.885 -19.392 1.00 72.31 262 VAL A CA 1
ATOM 1842 C C . VAL A 1 262 ? 7.706 2.011 -18.959 1.00 72.31 262 VAL A C 1
ATOM 1844 O O . VAL A 1 262 ? 7.509 1.826 -17.755 1.00 72.31 262 VAL A O 1
ATOM 1847 N N . PRO A 1 263 ? 6.895 1.488 -19.896 1.00 63.53 263 PRO A N 1
ATOM 1848 C CA . PRO A 1 263 ? 5.793 0.616 -19.526 1.00 63.53 263 PRO A CA 1
ATOM 1849 C C . PRO A 1 263 ? 6.338 -0.669 -18.896 1.00 63.53 263 PRO A C 1
ATOM 1851 O O . PRO A 1 263 ? 7.409 -1.153 -19.268 1.00 63.53 263 PRO A O 1
ATOM 1854 N N . ALA A 1 264 ? 5.575 -1.247 -17.967 1.00 61.53 264 ALA A N 1
ATOM 1855 C CA . ALA A 1 264 ? 5.882 -2.568 -17.435 1.00 61.53 264 ALA A CA 1
ATOM 1856 C C . ALA A 1 264 ? 6.001 -3.583 -18.585 1.00 61.53 264 ALA A C 1
ATOM 1858 O O . ALA A 1 264 ? 5.191 -3.570 -19.519 1.00 61.53 264 ALA A O 1
ATOM 1859 N N . GLY A 1 265 ? 7.012 -4.453 -18.519 1.00 55.91 265 GLY A N 1
ATOM 1860 C CA . GLY A 1 265 ? 7.223 -5.491 -19.523 1.00 55.91 265 GLY A CA 1
ATOM 1861 C C . GLY A 1 265 ? 5.978 -6.369 -19.668 1.00 55.91 265 GLY A C 1
ATOM 1862 O O . GLY A 1 265 ? 5.453 -6.877 -18.680 1.00 55.91 265 GLY A O 1
ATOM 1863 N N . ARG A 1 266 ? 5.497 -6.533 -20.902 1.00 48.41 266 ARG A N 1
ATOM 1864 C CA . ARG A 1 266 ? 4.449 -7.496 -21.258 1.00 48.41 266 ARG A CA 1
ATOM 1865 C C . ARG A 1 266 ? 5.083 -8.538 -22.170 1.00 48.41 266 ARG A C 1
ATOM 1867 O O . ARG A 1 266 ? 5.642 -8.158 -23.196 1.00 48.41 266 ARG A O 1
ATOM 1874 N N . SER A 1 267 ? 5.025 -9.816 -21.799 1.00 45.19 267 SER A N 1
ATOM 1875 C CA . SER A 1 267 ? 5.405 -10.893 -22.719 1.00 45.19 267 SER A CA 1
ATOM 1876 C C . SER A 1 267 ? 4.476 -10.886 -23.941 1.00 45.19 267 SER A C 1
ATOM 1878 O O . SER A 1 267 ? 3.270 -10.666 -23.801 1.00 45.19 267 SER A O 1
ATOM 1880 N N . THR A 1 268 ? 5.033 -11.081 -25.139 1.00 42.16 268 THR A N 1
ATOM 1881 C CA . THR A 1 268 ? 4.283 -11.188 -26.404 1.00 42.16 268 THR A CA 1
ATOM 1882 C C . THR A 1 268 ? 3.987 -12.638 -26.803 1.00 42.16 268 THR A C 1
ATOM 1884 O O . THR A 1 268 ? 3.305 -12.859 -27.804 1.00 42.16 268 THR A O 1
ATOM 1887 N N . ASP A 1 269 ? 4.445 -13.627 -26.026 1.00 44.62 269 ASP A N 1
ATOM 1888 C CA . ASP A 1 269 ? 4.168 -15.049 -26.252 1.00 44.62 269 ASP A CA 1
ATOM 1889 C C . ASP A 1 269 ? 2.819 -15.443 -25.611 1.00 44.62 269 ASP A C 1
ATOM 1891 O O . ASP A 1 269 ? 2.717 -15.459 -24.385 1.00 44.62 269 ASP A O 1
ATOM 1895 N N . PRO A 1 270 ? 1.771 -15.783 -26.389 1.00 42.94 270 PRO A N 1
ATOM 1896 C CA . PRO A 1 270 ? 0.473 -16.177 -25.841 1.00 42.94 270 PRO A CA 1
ATOM 1897 C C . PRO A 1 270 ? 0.518 -17.480 -25.021 1.00 42.94 270 PRO A C 1
ATOM 1899 O O . PRO A 1 270 ? -0.443 -17.758 -24.303 1.00 42.94 270 PRO A O 1
ATOM 1902 N N . ALA A 1 271 ? 1.595 -18.275 -25.111 1.00 47.06 271 ALA A N 1
ATOM 1903 C CA . ALA A 1 271 ? 1.793 -19.483 -24.307 1.00 47.06 271 ALA A CA 1
ATOM 1904 C C . ALA A 1 271 ? 2.511 -19.221 -22.968 1.00 47.06 271 ALA A C 1
ATOM 1906 O O . ALA A 1 271 ? 2.414 -20.047 -22.059 1.00 47.06 271 ALA A O 1
ATOM 1907 N N . GLN A 1 272 ? 3.191 -18.079 -22.818 1.00 48.38 272 GLN A N 1
ATOM 1908 C CA . GLN A 1 272 ? 3.747 -17.627 -21.542 1.00 48.38 272 GLN A CA 1
ATOM 1909 C C . GLN A 1 272 ? 2.822 -16.559 -20.967 1.00 48.38 272 GLN A C 1
ATOM 1911 O O . GLN A 1 272 ? 2.794 -15.425 -21.439 1.00 48.38 272 GLN A O 1
ATOM 1916 N N . SER A 1 273 ? 2.073 -16.887 -19.914 1.00 42.69 273 SER A N 1
ATOM 1917 C CA . SER A 1 273 ? 1.210 -15.933 -19.202 1.00 42.69 273 SER A CA 1
ATOM 1918 C C . SER A 1 273 ? 2.000 -14.884 -18.393 1.00 42.69 273 SER A C 1
ATOM 1920 O O . SER A 1 273 ? 1.556 -14.460 -17.328 1.00 42.69 273 SER A O 1
ATOM 1922 N N . ASP A 1 274 ? 3.174 -14.464 -18.864 1.00 45.38 274 ASP A N 1
ATOM 1923 C CA . ASP A 1 274 ? 4.150 -13.645 -18.140 1.00 45.38 274 ASP A CA 1
ATOM 1924 C C . ASP A 1 274 ? 3.858 -12.141 -18.278 1.00 45.38 274 ASP A C 1
ATOM 1926 O O . ASP A 1 274 ? 4.752 -11.305 -18.424 1.00 45.38 274 ASP A O 1
ATOM 1930 N N . ALA A 1 275 ? 2.584 -11.754 -18.202 1.00 51.19 275 ALA A N 1
ATOM 1931 C CA . ALA A 1 275 ? 2.287 -10.445 -17.641 1.00 51.19 275 ALA A CA 1
ATOM 1932 C C . ALA A 1 275 ? 2.565 -10.570 -16.138 1.00 51.19 275 ALA A C 1
ATOM 1934 O O . ALA A 1 275 ? 1.786 -11.200 -15.423 1.00 51.19 275 ALA A O 1
ATOM 1935 N N . LEU A 1 276 ? 3.693 -10.026 -15.663 1.00 59.69 276 LEU A N 1
ATOM 1936 C CA . LEU A 1 276 ? 3.985 -9.984 -14.229 1.00 59.69 276 LEU A CA 1
ATOM 1937 C C . LEU A 1 276 ? 2.787 -9.343 -13.521 1.00 59.69 276 LEU A C 1
ATOM 1939 O O . LEU A 1 276 ? 2.490 -8.165 -13.729 1.00 59.69 276 LEU A O 1
ATOM 1943 N N . THR A 1 277 ? 2.071 -10.128 -12.714 1.00 76.88 277 THR A N 1
ATOM 1944 C CA . THR A 1 277 ? 1.015 -9.583 -11.860 1.00 76.88 277 THR A CA 1
ATOM 1945 C C . THR A 1 277 ? 1.650 -8.594 -10.887 1.00 76.88 277 THR A C 1
ATOM 1947 O O . THR A 1 277 ? 2.831 -8.711 -10.553 1.00 76.88 277 THR A O 1
ATOM 1950 N N . LEU A 1 278 ? 0.878 -7.624 -10.390 1.00 82.06 278 LEU A N 1
ATOM 1951 C CA . LEU A 1 278 ? 1.384 -6.689 -9.382 1.00 82.06 278 LEU A CA 1
ATOM 1952 C C . LEU A 1 278 ? 1.962 -7.429 -8.160 1.00 82.06 278 LEU A C 1
ATOM 1954 O O . LEU A 1 278 ? 2.980 -7.013 -7.617 1.00 82.06 278 LEU A O 1
ATOM 1958 N N . ALA A 1 279 ? 1.366 -8.567 -7.789 1.00 85.00 279 ALA A N 1
ATOM 1959 C CA . ALA A 1 279 ? 1.869 -9.444 -6.738 1.00 85.00 279 ALA A CA 1
ATOM 1960 C C . ALA A 1 279 ? 3.228 -10.076 -7.090 1.00 85.00 279 ALA A C 1
ATOM 1962 O O . ALA A 1 279 ? 4.154 -10.002 -6.287 1.00 85.00 279 ALA A O 1
ATOM 1963 N N . ALA A 1 280 ? 3.384 -10.638 -8.296 1.00 83.81 280 ALA A N 1
ATOM 1964 C CA . ALA A 1 280 ? 4.656 -11.215 -8.741 1.00 83.81 280 ALA A CA 1
ATOM 1965 C C . ALA A 1 280 ? 5.762 -10.151 -8.836 1.00 83.81 280 ALA A C 1
ATOM 1967 O O . ALA A 1 280 ? 6.901 -10.388 -8.433 1.00 83.81 280 ALA A O 1
ATOM 1968 N N . PHE A 1 281 ? 5.423 -8.953 -9.318 1.00 84.88 281 PHE A N 1
ATOM 1969 C CA . PHE A 1 281 ? 6.338 -7.816 -9.323 1.00 84.88 281 PHE A CA 1
ATOM 1970 C C . PHE A 1 281 ? 6.737 -7.405 -7.900 1.00 84.88 281 PHE A C 1
ATOM 1972 O O . PHE A 1 281 ? 7.926 -7.261 -7.620 1.00 84.88 281 PHE A O 1
ATOM 1979 N N . ALA A 1 282 ? 5.775 -7.272 -6.982 1.00 88.88 282 ALA A N 1
ATOM 1980 C CA . ALA A 1 282 ? 6.052 -6.948 -5.586 1.00 88.88 282 ALA A CA 1
ATOM 1981 C C . ALA A 1 282 ? 6.957 -7.990 -4.920 1.00 88.88 282 ALA A C 1
ATOM 1983 O O . ALA A 1 282 ? 7.902 -7.616 -4.230 1.00 88.88 282 ALA A O 1
ATOM 1984 N N . GLU A 1 283 ? 6.734 -9.278 -5.174 1.00 89.50 283 GLU A N 1
ATOM 1985 C CA . GLU A 1 283 ? 7.576 -10.363 -4.669 1.00 89.50 283 GLU A CA 1
ATOM 1986 C C . GLU A 1 283 ? 9.013 -10.279 -5.216 1.00 89.50 283 GLU A C 1
ATOM 1988 O O . GLU A 1 283 ? 9.983 -10.437 -4.473 1.00 89.50 283 GLU A O 1
ATOM 1993 N N . GLN A 1 284 ? 9.178 -9.983 -6.509 1.00 88.62 284 GLN A N 1
ATOM 1994 C CA . GLN A 1 284 ? 10.498 -9.784 -7.116 1.00 88.62 284 GLN A CA 1
ATOM 1995 C C . GLN A 1 284 ? 11.216 -8.559 -6.543 1.00 88.62 284 GLN A C 1
ATOM 1997 O O . GLN A 1 284 ? 12.406 -8.644 -6.237 1.00 88.62 284 GLN A O 1
ATOM 2002 N N . VAL A 1 285 ? 10.505 -7.444 -6.347 1.00 88.88 285 VAL A N 1
ATOM 2003 C CA . VAL A 1 285 ? 11.061 -6.242 -5.710 1.00 88.88 285 VAL A CA 1
ATOM 2004 C C . VAL A 1 285 ? 11.469 -6.537 -4.273 1.00 88.88 285 VAL A C 1
ATOM 2006 O O . VAL A 1 285 ? 12.578 -6.186 -3.893 1.00 88.88 285 VAL A O 1
ATOM 2009 N N . GLN A 1 286 ? 10.637 -7.232 -3.496 1.00 90.06 286 GLN A N 1
ATOM 2010 C CA . GLN A 1 286 ? 10.958 -7.619 -2.120 1.00 90.06 286 GLN A CA 1
ATOM 2011 C C . GLN A 1 286 ? 12.189 -8.532 -2.047 1.00 90.06 286 GLN A C 1
ATOM 2013 O O . GLN A 1 286 ? 13.011 -8.381 -1.149 1.00 90.06 286 GLN A O 1
ATOM 2018 N N . ARG A 1 287 ? 12.365 -9.457 -2.999 1.00 89.12 287 ARG A N 1
ATOM 2019 C CA . ARG A 1 287 ? 13.584 -10.282 -3.086 1.00 89.12 287 ARG A CA 1
ATOM 2020 C C . ARG A 1 287 ? 14.818 -9.464 -3.460 1.00 89.12 287 ARG A C 1
ATOM 2022 O O . ARG A 1 287 ? 15.891 -9.699 -2.913 1.00 89.12 287 ARG A O 1
ATOM 2029 N N . ALA A 1 288 ? 14.678 -8.536 -4.405 1.00 88.25 288 ALA A N 1
ATOM 2030 C CA . ALA A 1 288 ? 15.784 -7.712 -4.884 1.00 88.25 288 ALA A CA 1
ATOM 2031 C C . ALA A 1 288 ? 16.193 -6.632 -3.870 1.00 88.25 288 ALA A C 1
ATOM 2033 O O . ALA A 1 288 ? 17.376 -6.317 -3.748 1.00 88.25 288 ALA A O 1
ATOM 2034 N N . VAL A 1 289 ? 15.220 -6.076 -3.146 1.00 90.00 289 VAL A N 1
ATOM 2035 C CA . VAL A 1 289 ? 15.365 -4.995 -2.169 1.00 90.00 289 VAL A CA 1
ATOM 2036 C C . VAL A 1 289 ? 14.539 -5.345 -0.919 1.00 90.00 289 VAL A C 1
ATOM 2038 O O . VAL A 1 289 ? 13.400 -4.894 -0.785 1.00 90.00 289 VAL A O 1
ATOM 2041 N N . PRO A 1 290 ? 15.094 -6.131 0.028 1.00 89.12 290 PRO A N 1
ATOM 2042 C CA . PRO A 1 290 ? 14.357 -6.639 1.196 1.00 89.12 290 PRO A CA 1
ATOM 2043 C C . PRO A 1 290 ? 13.706 -5.570 2.079 1.00 89.12 290 PRO A C 1
ATOM 2045 O O . PRO A 1 290 ? 12.696 -5.846 2.732 1.00 89.12 290 PRO A O 1
ATOM 2048 N N . ALA A 1 291 ? 14.270 -4.360 2.063 1.00 90.31 291 ALA A N 1
ATOM 2049 C CA . ALA A 1 291 ? 13.780 -3.196 2.790 1.00 90.31 291 ALA A CA 1
ATOM 2050 C C . ALA A 1 291 ? 12.481 -2.604 2.215 1.00 90.31 291 ALA A C 1
ATOM 2052 O O . ALA A 1 291 ? 11.843 -1.799 2.878 1.00 90.31 291 ALA A O 1
ATOM 2053 N N . LEU A 1 292 ? 12.068 -2.956 0.993 1.0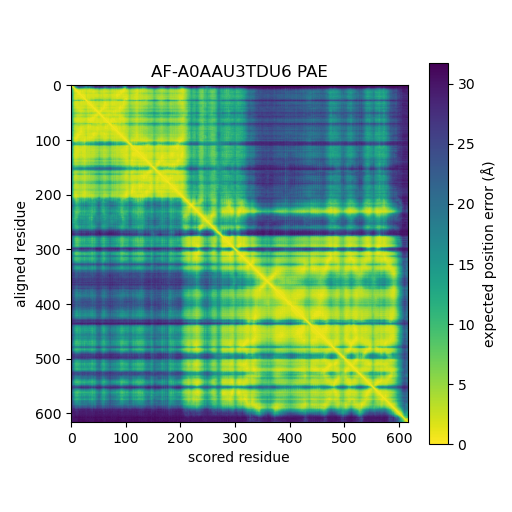0 93.88 292 LEU A N 1
ATOM 2054 C CA . LEU A 1 292 ? 10.881 -2.366 0.375 1.00 93.88 292 LEU A CA 1
ATOM 2055 C C . LEU A 1 292 ? 9.655 -3.262 0.505 1.00 93.88 292 LEU A C 1
ATOM 2057 O O . LEU A 1 292 ? 9.712 -4.482 0.335 1.00 93.88 292 LEU A O 1
ATOM 2061 N N . ARG A 1 293 ? 8.506 -2.635 0.742 1.00 96.00 293 ARG A N 1
ATOM 2062 C CA . ARG A 1 293 ? 7.186 -3.227 0.510 1.00 96.00 293 ARG A CA 1
ATOM 2063 C C . ARG A 1 293 ? 6.418 -2.339 -0.452 1.00 96.00 293 ARG A C 1
ATOM 2065 O O . ARG A 1 293 ? 6.482 -1.118 -0.353 1.00 96.00 293 ARG A O 1
ATOM 2072 N N . LEU A 1 294 ? 5.733 -2.965 -1.406 1.00 95.12 294 LEU A N 1
ATOM 2073 C CA . LEU A 1 294 ? 4.911 -2.244 -2.366 1.00 95.12 294 LEU A CA 1
ATOM 2074 C C . LEU A 1 294 ? 3.477 -2.140 -1.864 1.00 95.12 294 LEU A C 1
ATOM 2076 O O . LEU A 1 294 ? 2.938 -3.084 -1.280 1.00 95.12 294 LEU A O 1
ATOM 2080 N N . ALA A 1 295 ? 2.870 -0.997 -2.138 1.00 94.75 295 ALA A N 1
ATOM 2081 C CA . ALA A 1 295 ? 1.490 -0.692 -1.822 1.00 94.75 295 ALA A CA 1
ATOM 2082 C C . ALA A 1 295 ? 0.829 0.045 -2.992 1.00 94.75 295 ALA A C 1
ATOM 2084 O O . ALA A 1 295 ? 1.509 0.524 -3.903 1.00 94.75 295 ALA A O 1
ATOM 2085 N N . THR A 1 296 ? -0.495 0.118 -2.973 1.00 92.56 296 THR A N 1
ATOM 2086 C CA . THR A 1 296 ? -1.296 0.823 -3.971 1.00 92.56 296 THR A CA 1
ATOM 2087 C C . THR A 1 296 ? -2.133 1.917 -3.344 1.00 92.56 296 THR A C 1
ATOM 2089 O O . THR A 1 296 ? -2.673 1.717 -2.258 1.00 92.56 296 THR A O 1
ATOM 2092 N N . ALA A 1 297 ? -2.296 3.026 -4.057 1.00 85.19 297 ALA A N 1
ATOM 2093 C CA . ALA A 1 297 ? -3.212 4.100 -3.691 1.00 85.19 297 ALA A CA 1
ATOM 2094 C C . ALA A 1 297 ? -4.213 4.321 -4.833 1.00 85.19 297 ALA A C 1
ATOM 2096 O O . ALA A 1 297 ? -3.774 4.541 -5.964 1.00 85.19 297 ALA A O 1
ATOM 2097 N N . PRO A 1 298 ? -5.532 4.282 -4.594 1.00 66.31 298 PRO A N 1
ATOM 2098 C CA . PRO A 1 298 ? -6.492 4.680 -5.614 1.00 66.31 298 PRO A CA 1
ATOM 2099 C C . PRO A 1 298 ? -6.479 6.208 -5.805 1.00 66.31 298 PRO A C 1
ATOM 2101 O O . PRO A 1 298 ? -6.798 6.953 -4.884 1.00 66.31 298 PRO A O 1
ATOM 2104 N N . GLY A 1 299 ? -6.172 6.681 -7.018 1.00 54.56 299 GLY A N 1
ATOM 2105 C CA . GLY A 1 299 ? -6.574 8.021 -7.477 1.00 54.56 299 GLY A CA 1
ATOM 2106 C C . GLY A 1 299 ? -5.782 9.223 -6.942 1.00 54.56 299 GLY A C 1
ATOM 2107 O O . GLY A 1 299 ? -6.340 10.316 -6.852 1.00 54.56 299 GLY A O 1
ATOM 2108 N N . GLY A 1 300 ? -4.500 9.056 -6.608 1.00 52.94 300 GLY A N 1
ATOM 2109 C CA . GLY A 1 300 ? -3.625 10.181 -6.250 1.00 52.94 300 GLY A CA 1
ATOM 2110 C C . GLY A 1 300 ? -3.268 11.095 -7.438 1.00 52.94 300 GLY A C 1
ATOM 2111 O O . GLY A 1 300 ? -3.468 10.755 -8.599 1.00 52.94 300 GLY A O 1
ATOM 2112 N N . THR A 1 301 ? -2.657 12.254 -7.161 1.00 49.66 301 THR A N 1
ATOM 2113 C CA . THR A 1 301 ? -2.087 13.173 -8.180 1.00 49.66 301 THR A CA 1
ATOM 2114 C C . THR A 1 301 ? -0.822 12.629 -8.861 1.00 49.66 301 THR A C 1
ATOM 2116 O O . THR A 1 301 ? -0.262 13.266 -9.756 1.00 49.66 301 THR A O 1
ATOM 2119 N N . SER A 1 302 ? -0.348 11.464 -8.420 1.00 58.16 302 SER A N 1
ATOM 2120 C CA . SER A 1 302 ? 0.819 10.774 -8.956 1.00 58.16 302 SER A CA 1
ATOM 2121 C C . SER A 1 302 ? 0.501 10.138 -10.310 1.00 58.16 302 SER A C 1
ATOM 2123 O O . SER A 1 302 ? -0.580 9.604 -10.527 1.00 58.16 302 SER A O 1
ATOM 2125 N N . ALA A 1 303 ? 1.480 10.117 -11.215 1.00 63.72 303 ALA A N 1
ATOM 2126 C CA . ALA A 1 303 ? 1.375 9.417 -12.499 1.00 63.72 303 ALA A CA 1
ATOM 2127 C C . ALA A 1 303 ? 1.389 7.872 -12.367 1.00 63.72 303 ALA A C 1
ATOM 2129 O O . ALA A 1 303 ? 1.450 7.172 -13.378 1.00 63.72 303 ALA A O 1
ATOM 2130 N N . THR A 1 304 ? 1.391 7.342 -11.138 1.00 73.94 304 THR A N 1
ATOM 2131 C CA . THR A 1 304 ? 1.419 5.911 -10.804 1.00 73.94 304 THR A CA 1
ATOM 2132 C C . THR A 1 304 ? 0.575 5.627 -9.562 1.00 73.94 304 THR A C 1
ATOM 2134 O O . THR A 1 304 ? 0.598 6.400 -8.600 1.00 73.94 304 THR A O 1
ATOM 2137 N N . ASP A 1 305 ? -0.092 4.473 -9.570 1.00 83.25 305 ASP A N 1
ATOM 2138 C CA . ASP A 1 305 ? -0.835 3.938 -8.425 1.00 83.25 305 ASP A CA 1
ATOM 2139 C C . ASP A 1 305 ? 0.047 3.067 -7.517 1.00 83.25 305 ASP A C 1
ATOM 2141 O O . ASP A 1 305 ? -0.411 2.619 -6.470 1.00 83.25 305 ASP A O 1
ATOM 2145 N N . VAL A 1 306 ? 1.304 2.802 -7.901 1.00 89.06 306 VAL A N 1
ATOM 2146 C CA . VAL A 1 306 ? 2.235 1.943 -7.152 1.00 89.06 306 VAL A CA 1
ATOM 2147 C C . VAL A 1 306 ? 3.171 2.790 -6.302 1.00 89.06 306 VAL A C 1
ATOM 2149 O O . VAL A 1 306 ? 3.853 3.687 -6.798 1.00 89.06 306 VAL A O 1
ATOM 2152 N N . TRP A 1 307 ? 3.251 2.447 -5.024 1.00 93.00 307 TRP A N 1
ATOM 2153 C CA . TRP A 1 307 ? 4.057 3.113 -4.011 1.00 93.00 307 TRP A CA 1
ATOM 2154 C C . TRP A 1 307 ? 5.002 2.124 -3.342 1.00 93.00 307 TRP A C 1
ATOM 2156 O O . TRP A 1 307 ? 4.720 0.928 -3.258 1.00 93.00 307 TRP A O 1
ATOM 2166 N N . ALA A 1 308 ? 6.129 2.630 -2.860 1.00 94.38 308 ALA A N 1
ATOM 2167 C CA . ALA A 1 308 ? 7.085 1.892 -2.056 1.00 94.38 308 ALA A CA 1
ATOM 2168 C C . ALA A 1 308 ? 7.122 2.471 -0.641 1.00 94.38 308 ALA A C 1
ATOM 2170 O O . ALA A 1 308 ? 7.163 3.687 -0.454 1.00 94.38 308 ALA A O 1
ATOM 2171 N N . VAL A 1 309 ? 7.135 1.572 0.340 1.00 96.81 309 VAL A N 1
ATOM 2172 C CA . VAL A 1 309 ? 7.314 1.869 1.762 1.00 96.81 309 VAL A CA 1
ATOM 2173 C C . VAL A 1 309 ? 8.623 1.233 2.214 1.00 96.81 309 VAL A C 1
ATOM 2175 O O . VAL A 1 309 ? 8.868 0.049 1.957 1.00 96.81 309 VAL A O 1
ATOM 2178 N N . VAL A 1 310 ? 9.469 2.033 2.858 1.00 95.94 310 VAL A N 1
ATOM 2179 C CA . VAL A 1 310 ? 10.802 1.643 3.320 1.00 95.94 310 VAL A CA 1
ATOM 2180 C C . VAL A 1 310 ? 10.730 1.131 4.754 1.00 95.94 310 VAL A C 1
ATOM 2182 O O . VAL A 1 310 ? 10.350 1.864 5.664 1.00 95.94 310 VAL A O 1
ATOM 2185 N N . PHE A 1 311 ? 11.170 -0.108 4.950 1.00 95.19 311 PHE A N 1
ATOM 2186 C CA . PHE A 1 311 ? 11.388 -0.748 6.240 1.00 95.19 311 PHE A CA 1
ATOM 2187 C C . PHE A 1 311 ? 12.883 -1.019 6.436 1.00 95.19 311 PHE A C 1
ATOM 2189 O O . PHE A 1 311 ? 13.477 -1.841 5.736 1.00 95.19 311 PHE A O 1
ATOM 2196 N N . GLY A 1 312 ? 13.494 -0.304 7.373 1.00 89.62 312 GLY A N 1
ATOM 2197 C CA . GLY A 1 312 ? 14.935 -0.254 7.602 1.00 89.62 312 GLY A CA 1
ATOM 2198 C C . GLY A 1 312 ? 15.447 1.183 7.674 1.00 89.62 312 GLY A C 1
ATOM 2199 O O . GLY A 1 312 ? 14.665 2.127 7.770 1.00 89.62 312 GLY A O 1
ATOM 2200 N N . THR A 1 313 ? 16.770 1.345 7.624 1.00 86.12 313 THR A N 1
ATOM 2201 C CA . THR A 1 313 ? 17.442 2.632 7.859 1.00 86.12 313 THR A CA 1
ATOM 2202 C C . THR A 1 313 ? 16.895 3.759 6.984 1.00 86.12 313 THR A C 1
ATOM 2204 O O . THR A 1 313 ? 16.843 3.637 5.758 1.00 86.12 313 THR A O 1
ATOM 2207 N N . GLY A 1 314 ? 16.525 4.876 7.616 1.00 85.25 314 GLY A N 1
ATOM 2208 C CA . GLY A 1 314 ? 15.935 6.039 6.939 1.00 85.25 314 GLY A CA 1
ATOM 2209 C C . GLY A 1 314 ? 14.443 5.903 6.602 1.00 85.25 314 GLY A C 1
ATOM 2210 O O . GLY A 1 314 ? 13.885 6.798 5.968 1.00 85.25 314 GLY A O 1
ATOM 2211 N N . GLY A 1 315 ? 13.802 4.808 7.020 1.00 93.81 315 GLY A N 1
ATOM 2212 C CA . GLY A 1 315 ? 12.361 4.574 6.967 1.00 93.81 315 GLY A CA 1
ATOM 2213 C C . GLY A 1 315 ? 11.858 3.984 8.286 1.00 93.81 315 GLY A C 1
ATOM 2214 O O . GLY A 1 315 ? 12.312 4.373 9.355 1.00 93.81 315 GLY A O 1
ATOM 2215 N N . ILE A 1 316 ? 10.918 3.044 8.230 1.00 96.31 316 ILE A N 1
ATOM 2216 C CA . ILE A 1 316 ? 10.396 2.365 9.424 1.00 96.31 316 ILE A CA 1
ATOM 2217 C C . ILE A 1 316 ? 11.431 1.329 9.884 1.00 96.31 316 ILE A C 1
ATOM 2219 O O . ILE A 1 316 ? 11.518 0.246 9.305 1.00 96.31 316 ILE A O 1
ATOM 2223 N N . GLU A 1 317 ? 12.252 1.660 10.879 1.00 95.25 317 GLU A N 1
ATOM 2224 C CA . GLU A 1 317 ? 13.369 0.812 11.313 1.00 95.25 317 GLU A CA 1
ATOM 2225 C C . GLU A 1 317 ? 12.903 -0.363 12.164 1.00 95.25 317 GLU A C 1
ATOM 2227 O O . GLU A 1 317 ? 13.324 -1.496 11.917 1.00 95.25 317 GLU A O 1
ATOM 2232 N N . THR A 1 318 ? 12.011 -0.106 13.122 1.00 96.88 318 THR A N 1
ATOM 2233 C CA . THR A 1 318 ? 11.383 -1.147 13.938 1.00 96.88 318 THR A CA 1
ATOM 2234 C C . THR A 1 318 ? 9.930 -0.806 14.249 1.00 96.88 318 THR A C 1
ATOM 2236 O O . THR A 1 318 ? 9.572 0.357 14.430 1.00 96.88 318 THR A O 1
ATOM 2239 N N . VAL A 1 319 ? 9.088 -1.835 14.323 1.00 97.06 319 VAL A N 1
ATOM 2240 C CA . VAL A 1 319 ? 7.741 -1.769 14.901 1.00 97.06 319 VAL A CA 1
ATOM 2241 C C . VAL A 1 319 ? 7.542 -3.031 15.720 1.00 97.06 319 VAL A C 1
ATOM 2243 O O . VAL A 1 319 ? 7.484 -4.122 15.152 1.00 97.06 319 VAL A O 1
ATOM 2246 N N . SER A 1 320 ? 7.418 -2.888 17.033 1.00 97.06 320 SER A N 1
ATOM 2247 C CA . SER A 1 320 ? 7.080 -3.988 17.929 1.00 97.06 320 SER A CA 1
ATOM 2248 C C . SER A 1 320 ? 5.680 -3.818 18.508 1.00 97.06 320 SER A C 1
ATOM 2250 O O . SER A 1 320 ? 5.230 -2.702 18.775 1.00 97.06 320 SER A O 1
ATOM 2252 N N . ILE A 1 321 ? 4.982 -4.936 18.695 1.00 96.06 321 ILE A N 1
ATOM 2253 C CA . ILE A 1 321 ? 3.716 -5.024 19.422 1.00 96.06 321 ILE A CA 1
ATOM 2254 C C . ILE A 1 321 ? 3.842 -6.178 20.408 1.00 96.06 321 ILE A C 1
ATOM 2256 O O . ILE A 1 321 ? 4.106 -7.306 19.993 1.00 96.06 321 ILE A O 1
ATOM 2260 N N . GLU A 1 322 ? 3.632 -5.919 21.699 1.00 93.75 322 GLU A N 1
ATOM 2261 C CA . GLU A 1 322 ? 3.760 -6.961 22.717 1.00 93.75 322 GLU A CA 1
ATOM 2262 C C . GLU A 1 322 ? 2.776 -6.832 23.895 1.00 93.75 322 GLU A C 1
ATOM 2264 O O . GLU A 1 322 ? 2.299 -5.737 24.219 1.00 93.75 322 GLU A O 1
ATOM 2269 N N . PRO A 1 323 ? 2.431 -7.952 24.570 1.00 93.00 323 PRO A N 1
ATOM 2270 C CA . PRO A 1 323 ? 1.533 -7.930 25.714 1.00 93.00 323 PRO A CA 1
ATOM 2271 C C . PRO A 1 323 ? 2.301 -7.379 26.923 1.00 93.00 323 PRO A C 1
ATOM 2273 O O . PRO A 1 323 ? 3.338 -7.945 27.295 1.00 93.00 323 PRO A O 1
ATOM 2276 N N . PRO A 1 324 ? 1.834 -6.303 27.567 1.00 90.50 324 PRO A N 1
ATOM 2277 C CA . PRO A 1 324 ? 2.678 -5.551 28.482 1.00 90.50 324 PRO A CA 1
ATOM 2278 C C . PRO A 1 324 ? 2.601 -6.024 29.933 1.00 90.50 324 PRO A C 1
ATOM 2280 O O . PRO A 1 324 ? 3.390 -5.587 30.767 1.00 90.50 324 PRO A O 1
ATOM 2283 N N . LEU A 1 325 ? 1.650 -6.898 30.265 1.00 88.50 325 LEU A N 1
ATOM 2284 C CA . LEU A 1 325 ? 1.488 -7.427 31.614 1.00 88.50 325 LEU A CA 1
ATOM 2285 C C . LEU A 1 325 ? 2.057 -8.834 31.721 1.00 88.50 325 LEU A C 1
ATOM 2287 O O . LEU A 1 325 ? 2.119 -9.577 30.742 1.00 88.50 325 LEU A O 1
ATOM 2291 N N . LYS A 1 326 ? 2.387 -9.233 32.950 1.00 85.69 326 LYS A N 1
ATOM 2292 C CA . LYS A 1 326 ? 2.686 -10.620 33.304 1.00 85.69 326 LYS A CA 1
ATOM 2293 C C . LYS A 1 326 ? 1.765 -11.063 34.436 1.00 85.69 326 LYS A C 1
ATOM 2295 O O . LYS A 1 326 ? 1.983 -10.705 35.589 1.00 85.69 326 LYS A O 1
ATOM 2300 N N . VAL A 1 327 ? 0.756 -11.866 34.110 1.00 82.00 327 VAL A N 1
ATOM 2301 C CA . VAL A 1 327 ? -0.231 -12.391 35.063 1.00 82.00 327 VAL A CA 1
ATOM 2302 C C . VAL A 1 327 ? 0.068 -13.863 35.310 1.00 82.00 327 VAL A C 1
ATOM 2304 O O . VAL A 1 327 ? 0.119 -14.658 34.374 1.00 82.00 327 VAL A O 1
ATOM 2307 N N . ALA A 1 328 ? 0.328 -14.225 36.571 1.00 81.69 328 ALA A N 1
ATOM 2308 C CA . ALA A 1 328 ? 0.681 -15.592 36.975 1.00 81.69 328 ALA A CA 1
ATOM 2309 C C . ALA A 1 328 ? 1.800 -16.230 36.118 1.00 81.69 328 ALA A C 1
ATOM 2311 O O . ALA A 1 328 ? 1.766 -17.413 35.795 1.00 81.69 328 ALA A O 1
ATOM 2312 N N . G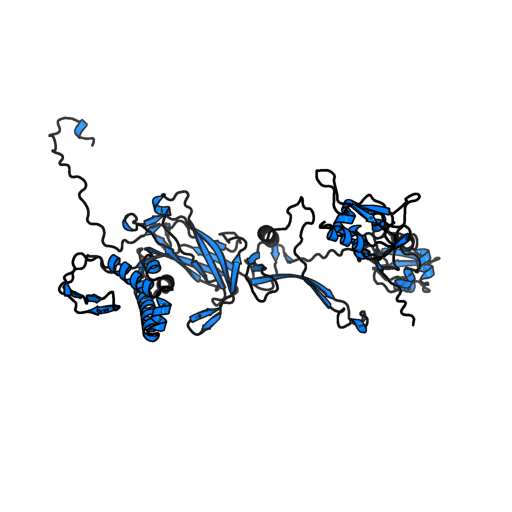LY A 1 329 ? 2.797 -15.435 35.715 1.00 81.56 329 GLY A N 1
ATOM 2313 C CA . GLY A 1 329 ? 3.917 -15.911 34.899 1.00 81.56 329 GLY A CA 1
ATOM 2314 C C . GLY A 1 329 ? 3.714 -15.826 33.382 1.00 81.56 329 GLY A C 1
ATOM 2315 O O . GLY A 1 329 ? 4.702 -15.937 32.659 1.00 81.56 329 GLY A O 1
ATOM 2316 N N . THR A 1 330 ? 2.498 -15.551 32.908 1.00 84.62 330 THR A N 1
ATOM 2317 C CA . THR A 1 330 ? 2.141 -15.515 31.479 1.00 84.62 330 THR A CA 1
ATOM 2318 C C . THR A 1 330 ? 1.985 -14.075 30.994 1.00 84.62 330 THR A C 1
ATOM 2320 O O . THR A 1 330 ? 1.402 -13.256 31.705 1.00 84.62 330 THR A O 1
ATOM 2323 N N . ARG A 1 331 ? 2.504 -13.746 29.801 1.00 88.06 331 ARG A N 1
ATOM 2324 C CA . ARG A 1 331 ? 2.306 -12.411 29.211 1.00 88.06 331 ARG A CA 1
ATOM 2325 C C . ARG A 1 331 ? 0.840 -12.229 28.807 1.00 88.06 331 ARG A C 1
ATOM 2327 O O . ARG A 1 331 ? 0.275 -13.123 28.188 1.00 88.06 331 ARG A O 1
ATOM 2334 N N . GLN A 1 332 ? 0.239 -11.098 29.163 1.00 90.38 332 GLN A N 1
ATOM 2335 C CA . GLN A 1 332 ? -1.160 -10.775 28.868 1.00 90.38 332 GLN A CA 1
ATOM 2336 C C . GLN A 1 332 ? -1.289 -9.317 28.386 1.00 90.38 332 GLN A C 1
ATOM 2338 O O . GLN A 1 332 ? -0.528 -8.459 28.850 1.00 90.38 332 GLN A O 1
ATOM 2343 N N . PRO A 1 333 ? -2.220 -9.017 27.462 1.00 93.50 333 PRO A N 1
ATOM 2344 C CA . PRO A 1 333 ? -2.622 -7.650 27.161 1.00 93.50 333 PRO A CA 1
ATOM 2345 C C . PRO A 1 333 ? -3.312 -7.027 28.376 1.00 93.50 333 PRO A C 1
ATOM 2347 O O . PRO A 1 333 ? -3.823 -7.743 29.243 1.00 93.50 333 PRO A O 1
ATOM 2350 N N . ARG A 1 334 ? -3.381 -5.694 28.418 1.00 93.62 334 ARG A N 1
ATOM 2351 C CA . ARG A 1 334 ? -4.333 -5.037 29.327 1.00 93.62 334 ARG A CA 1
ATOM 2352 C C . ARG A 1 334 ? -5.743 -5.325 28.842 1.00 93.62 334 ARG A C 1
ATOM 2354 O O . ARG A 1 334 ? -5.979 -5.270 27.635 1.00 93.62 334 ARG A O 1
ATOM 2361 N N . THR A 1 335 ? -6.661 -5.608 29.757 1.00 94.44 335 THR A N 1
ATOM 2362 C CA . THR A 1 335 ? -8.064 -5.856 29.430 1.00 94.44 335 THR A CA 1
ATOM 2363 C C . THR A 1 335 ? -8.963 -4.876 30.158 1.00 94.44 335 THR A C 1
ATOM 2365 O O . THR A 1 335 ? -8.961 -4.793 31.381 1.00 94.44 335 THR A O 1
ATOM 2368 N N . PHE A 1 336 ? -9.797 -4.182 29.396 1.00 95.69 336 PHE A N 1
ATOM 2369 C CA . PHE A 1 336 ? -10.798 -3.281 29.935 1.00 95.69 336 PHE A CA 1
ATOM 2370 C C . PHE A 1 336 ? -12.205 -3.729 29.546 1.00 95.69 336 PHE A C 1
ATOM 2372 O O . PHE A 1 336 ? -12.405 -4.265 28.459 1.00 95.69 336 PHE A O 1
ATOM 2379 N N . ALA A 1 337 ? -13.199 -3.465 30.388 1.00 95.25 337 ALA A N 1
ATOM 2380 C CA . ALA A 1 337 ? -14.600 -3.748 30.078 1.00 95.25 337 ALA A CA 1
ATOM 2381 C C . ALA A 1 337 ? -15.531 -2.678 30.651 1.00 95.25 337 ALA A C 1
ATOM 2383 O O . ALA A 1 337 ? -15.198 -1.986 31.612 1.00 95.25 337 ALA A O 1
ATOM 2384 N N . ILE A 1 338 ? -16.705 -2.521 30.040 1.00 94.94 338 ILE A N 1
ATOM 2385 C CA . ILE A 1 338 ? -17.728 -1.593 30.530 1.00 94.94 338 ILE A CA 1
ATOM 2386 C C . ILE A 1 338 ? -18.271 -2.141 31.851 1.00 94.94 338 ILE A C 1
ATOM 2388 O O . ILE A 1 338 ? -18.687 -3.299 31.925 1.00 94.94 338 ILE A O 1
ATOM 2392 N N . ARG A 1 339 ? -18.289 -1.310 32.896 1.00 91.88 339 ARG A N 1
ATOM 2393 C CA . ARG A 1 339 ? -18.914 -1.686 34.169 1.00 91.88 339 ARG A CA 1
ATOM 2394 C C . ARG A 1 339 ? -20.422 -1.902 33.991 1.00 91.88 339 ARG A C 1
ATOM 2396 O O . ARG A 1 339 ? -21.053 -1.076 33.329 1.00 91.88 339 ARG A O 1
ATOM 2403 N N . PRO A 1 340 ? -21.011 -2.932 34.624 1.00 91.19 340 PRO A N 1
ATOM 2404 C CA . PRO A 1 340 ? -22.458 -3.101 34.635 1.00 91.19 340 PRO A CA 1
ATOM 2405 C C . PRO A 1 340 ? -23.151 -1.859 35.212 1.00 91.19 340 PRO A C 1
ATOM 2407 O O . PRO A 1 340 ? -22.710 -1.314 36.228 1.00 91.19 340 PRO A O 1
ATOM 2410 N N . LEU A 1 341 ? -24.255 -1.436 34.599 1.00 92.50 341 LEU A N 1
ATOM 2411 C CA . LEU A 1 341 ? -25.110 -0.348 35.081 1.00 92.50 341 LEU A CA 1
ATOM 2412 C C . LEU A 1 341 ? -25.703 -0.665 36.458 1.00 92.50 341 LEU A C 1
ATOM 2414 O O . LEU A 1 341 ? -25.867 0.229 37.289 1.00 92.50 341 LEU A O 1
ATOM 2418 N N . ALA A 1 342 ? -26.013 -1.938 36.702 1.00 91.50 342 ALA A N 1
ATOM 2419 C CA . ALA A 1 342 ? -26.393 -2.459 38.004 1.00 91.50 342 ALA A CA 1
ATOM 2420 C C . ALA A 1 342 ? -25.989 -3.931 38.121 1.00 91.50 342 ALA A C 1
ATOM 2422 O O . ALA A 1 342 ? -26.095 -4.695 37.172 1.00 91.50 342 ALA A O 1
ATOM 2423 N N . THR A 1 343 ? -25.582 -4.347 39.318 1.00 88.44 343 THR A N 1
ATOM 2424 C CA . THR A 1 343 ? -25.310 -5.758 39.650 1.00 88.44 343 THR A CA 1
ATOM 2425 C C . THR A 1 343 ? -26.541 -6.477 40.220 1.00 88.44 343 THR A C 1
ATOM 2427 O O . THR A 1 343 ? -26.452 -7.610 40.686 1.00 88.44 343 THR A O 1
ATOM 2430 N N . THR A 1 344 ? -27.701 -5.812 40.220 1.00 90.19 344 THR A N 1
ATOM 2431 C CA . THR A 1 344 ? -28.979 -6.320 40.738 1.00 90.19 344 THR A CA 1
ATOM 2432 C C . THR A 1 344 ? -30.128 -5.851 39.851 1.00 90.19 344 THR A C 1
ATOM 2434 O O . THR A 1 344 ? -30.044 -4.779 39.249 1.00 90.19 344 THR A O 1
ATOM 2437 N N . LEU A 1 345 ? -31.210 -6.632 39.795 1.00 91.75 345 LEU A N 1
ATOM 2438 C CA . LEU A 1 345 ? -32.429 -6.229 39.097 1.00 91.75 345 LEU A CA 1
ATOM 2439 C C . LEU A 1 345 ? -33.075 -5.024 39.789 1.00 91.75 345 LEU A C 1
ATOM 2441 O O . LEU A 1 345 ? -33.250 -5.000 41.010 1.00 91.75 345 LEU A O 1
ATOM 2445 N N . ILE A 1 346 ? -33.467 -4.031 38.998 1.00 93.94 346 ILE A N 1
ATOM 2446 C CA . ILE A 1 346 ? -34.029 -2.778 39.492 1.00 93.94 346 ILE A CA 1
ATOM 2447 C C . ILE A 1 346 ? -35.551 -2.865 39.580 1.00 93.94 346 ILE A C 1
ATOM 2449 O O . ILE A 1 346 ? -36.233 -3.404 38.707 1.00 93.94 346 ILE A O 1
ATOM 2453 N N . ALA A 1 347 ? -36.091 -2.274 40.644 1.00 93.62 347 ALA A N 1
ATOM 2454 C CA . ALA A 1 347 ? -37.510 -2.000 40.789 1.00 93.62 347 ALA A CA 1
ATOM 2455 C C . ALA A 1 347 ? -37.750 -0.495 40.974 1.00 93.62 347 ALA A C 1
ATOM 2457 O O . ALA A 1 347 ? -37.009 0.208 41.680 1.00 93.62 347 ALA A O 1
ATOM 2458 N N . ARG A 1 348 ? -38.802 0.008 40.329 1.00 93.31 348 ARG A N 1
ATOM 2459 C CA . ARG A 1 348 ? -39.292 1.383 40.444 1.00 93.31 348 ARG A CA 1
ATOM 2460 C C . ARG A 1 348 ? -40.812 1.364 40.450 1.00 93.31 348 ARG A C 1
ATOM 2462 O O . ARG A 1 348 ? -41.429 0.793 39.559 1.00 93.31 348 ARG A O 1
ATOM 2469 N N . GLN A 1 349 ? -41.396 1.994 41.457 1.00 95.12 349 GLN A N 1
ATOM 2470 C CA . GLN A 1 349 ? -42.840 2.146 41.570 1.00 95.12 349 GLN A CA 1
ATOM 2471 C C . GLN A 1 349 ? -43.261 3.536 41.108 1.00 95.12 349 GLN A C 1
ATOM 2473 O O . GLN A 1 349 ? -42.468 4.478 41.162 1.00 95.12 349 GLN A O 1
ATOM 2478 N N . HIS A 1 350 ? -44.522 3.662 40.716 1.00 94.19 350 HIS A N 1
ATOM 2479 C CA . HIS A 1 350 ? -45.163 4.918 40.355 1.00 94.19 350 HIS A CA 1
ATOM 2480 C C . HIS A 1 350 ? -44.459 5.693 39.224 1.00 94.19 350 HIS A C 1
ATOM 2482 O O . HIS A 1 350 ? -44.383 6.922 39.249 1.00 94.19 350 HIS A O 1
ATOM 2488 N N . VAL A 1 351 ? -43.955 4.990 38.206 1.00 94.44 351 VAL A N 1
ATOM 2489 C CA . VAL A 1 351 ? -43.316 5.615 37.041 1.00 94.44 351 VAL A CA 1
ATOM 2490 C C . VAL A 1 351 ? -44.389 6.062 36.052 1.00 94.44 351 VAL A C 1
ATOM 2492 O O . VAL A 1 351 ? -45.117 5.237 35.500 1.00 94.44 351 VAL A O 1
ATOM 2495 N N . TYR A 1 352 ? -44.491 7.369 35.813 1.00 95.19 352 TYR A N 1
ATOM 2496 C CA . TYR A 1 352 ? -45.375 7.911 34.783 1.00 95.19 352 TYR A CA 1
ATOM 2497 C C . TYR A 1 352 ? -44.795 7.660 33.388 1.00 95.19 352 TYR A C 1
ATOM 2499 O O . TYR A 1 352 ? -43.665 8.052 33.099 1.00 95.19 352 TYR A O 1
ATOM 2507 N N . THR A 1 353 ? -45.589 7.041 32.516 1.00 92.06 353 THR A N 1
ATOM 2508 C CA . THR A 1 353 ? -45.246 6.806 31.108 1.00 92.06 353 THR A CA 1
ATOM 2509 C C . THR A 1 353 ? -46.292 7.462 30.209 1.00 92.06 353 THR A C 1
ATOM 2511 O O . THR A 1 353 ? -47.450 7.039 30.269 1.00 92.06 353 THR A O 1
ATOM 2514 N N . PRO A 1 354 ? -45.930 8.476 29.395 1.00 94.19 354 PRO A N 1
ATOM 2515 C CA . PRO A 1 354 ? -46.854 9.084 28.439 1.00 94.19 354 PRO A CA 1
ATOM 2516 C C . PRO A 1 354 ? -47.317 8.059 27.396 1.00 94.19 354 PRO A C 1
ATOM 2518 O O . PRO A 1 354 ? -46.588 7.121 27.069 1.00 94.19 354 PRO A O 1
ATOM 2521 N N . GLY A 1 355 ? -48.538 8.227 26.886 1.00 94.25 355 GLY A N 1
ATOM 2522 C CA . GLY A 1 355 ? -49.003 7.461 25.730 1.00 94.25 355 GLY A CA 1
ATOM 2523 C C . GLY A 1 355 ? -48.361 7.972 24.436 1.00 94.25 355 GLY A C 1
ATOM 2524 O O . GLY A 1 355 ? -47.819 9.077 24.407 1.00 94.25 355 GLY A O 1
ATOM 2525 N N . PHE A 1 356 ? -48.420 7.176 23.368 1.00 92.00 356 PHE A N 1
ATOM 2526 C CA . PHE A 1 356 ? -47.916 7.543 22.042 1.00 92.00 356 PHE A CA 1
ATOM 2527 C C . PHE A 1 356 ? -48.980 7.247 20.983 1.00 92.00 356 PHE A C 1
ATOM 2529 O O . PHE A 1 356 ? -49.410 6.099 20.842 1.00 92.00 356 PHE A O 1
ATOM 2536 N N . ASP A 1 357 ? -49.413 8.271 20.249 1.00 91.81 357 ASP A N 1
ATOM 2537 C CA . ASP A 1 357 ? -50.322 8.108 19.116 1.00 91.81 357 ASP A CA 1
ATOM 2538 C C . ASP A 1 357 ? -49.515 7.862 17.840 1.00 91.81 357 ASP A C 1
ATOM 2540 O O . ASP A 1 357 ? -48.931 8.773 17.260 1.00 91.81 357 ASP A O 1
ATOM 2544 N N . VAL A 1 358 ? -49.520 6.613 17.378 1.00 88.12 358 VAL A N 1
ATOM 2545 C CA . VAL A 1 358 ? -48.807 6.172 16.169 1.00 88.12 358 VAL A CA 1
ATOM 2546 C C . VAL A 1 358 ? -49.293 6.846 14.881 1.00 88.12 358 VAL A C 1
ATOM 2548 O O . VAL A 1 358 ? -48.570 6.838 13.890 1.00 88.12 358 VAL A O 1
ATOM 2551 N N . THR A 1 359 ? -50.501 7.417 14.873 1.00 89.00 359 THR A N 1
ATOM 2552 C CA . THR A 1 359 ? -51.073 8.082 13.691 1.00 89.00 359 THR A CA 1
ATOM 2553 C C . THR A 1 359 ? -50.533 9.497 13.544 1.00 89.00 359 THR A C 1
ATOM 2555 O O . THR A 1 359 ? -50.274 9.952 12.432 1.00 89.00 359 THR A O 1
ATOM 2558 N N . THR A 1 360 ? -50.386 10.205 14.665 1.00 86.44 360 THR A N 1
ATOM 2559 C CA . THR A 1 360 ? -49.960 11.612 14.690 1.00 86.44 360 THR A CA 1
ATOM 2560 C C . THR A 1 360 ? -48.491 11.788 15.067 1.00 86.44 360 THR A C 1
ATOM 2562 O O . THR A 1 360 ? -47.922 12.843 14.801 1.00 86.44 360 THR A O 1
ATOM 2565 N N . GLY A 1 361 ? -47.867 10.776 15.674 1.00 82.00 361 GLY A N 1
ATOM 2566 C CA . GLY A 1 361 ? -46.501 10.829 16.191 1.00 82.00 361 GLY A CA 1
ATOM 2567 C C . GLY A 1 361 ? -46.350 11.653 17.476 1.00 82.00 361 GLY A C 1
ATOM 2568 O O . GLY A 1 361 ? -45.226 11.979 17.853 1.00 82.00 361 GLY A O 1
ATOM 2569 N N . LEU A 1 362 ? -47.452 12.019 18.142 1.00 87.69 362 LEU A N 1
ATOM 2570 C CA . LEU A 1 362 ? -47.445 12.866 19.337 1.00 87.69 362 LEU A CA 1
ATOM 2571 C C . LEU A 1 362 ? -47.629 12.057 20.627 1.00 87.69 362 LEU A C 1
ATOM 2573 O O . LEU A 1 362 ? -48.289 11.014 20.656 1.00 87.69 362 LEU A O 1
ATOM 2577 N N . LEU A 1 363 ? -47.061 12.575 21.720 1.00 92.31 363 LEU A N 1
ATOM 2578 C CA . LEU A 1 363 ? -47.302 12.051 23.063 1.00 92.31 363 LEU A CA 1
ATOM 2579 C C . LEU A 1 363 ? -48.714 12.422 23.535 1.00 92.31 363 LEU A C 1
ATOM 2581 O O . LEU A 1 363 ? -49.169 13.550 23.341 1.00 92.31 363 LEU A O 1
ATOM 2585 N N . THR A 1 364 ? -49.382 11.486 24.201 1.00 94.25 364 THR A N 1
ATOM 2586 C CA . THR A 1 364 ? -50.722 11.662 24.778 1.00 94.25 364 THR A CA 1
ATOM 2587 C C . THR A 1 364 ? -50.688 11.520 26.298 1.00 94.25 364 THR A C 1
ATOM 2589 O O . THR A 1 364 ? -49.645 11.227 26.893 1.00 94.25 364 THR A O 1
ATOM 2592 N N . GLU A 1 365 ? -51.845 11.694 26.945 1.00 94.00 365 GLU A N 1
ATOM 2593 C CA . GLU A 1 365 ? -51.991 11.377 28.366 1.00 94.00 365 GLU A CA 1
ATOM 2594 C C . GLU A 1 365 ? -51.516 9.944 28.647 1.00 94.00 365 GLU A C 1
ATOM 2596 O O . GLU A 1 365 ? -51.753 9.014 27.869 1.00 94.00 365 GLU A O 1
ATOM 2601 N N . GLY A 1 366 ? -50.737 9.819 29.716 1.00 92.19 366 GLY A N 1
ATOM 2602 C CA . GLY A 1 366 ? -50.032 8.610 30.089 1.00 92.19 366 GLY A CA 1
ATOM 2603 C C . GLY A 1 366 ? -50.689 7.843 31.218 1.00 92.19 366 GLY A C 1
ATOM 2604 O O . GLY A 1 366 ? -51.786 8.144 31.678 1.00 92.19 366 GLY A O 1
ATOM 2605 N N . GLN A 1 367 ? -49.964 6.844 31.700 1.00 94.62 367 GLN A N 1
ATOM 2606 C CA . GLN A 1 367 ? -50.352 6.054 32.857 1.00 94.62 367 GLN A CA 1
ATOM 2607 C C . GLN A 1 367 ? -49.152 5.788 33.757 1.00 94.62 367 GLN A C 1
ATOM 2609 O O . GLN A 1 367 ? -48.016 5.640 33.294 1.00 94.62 367 GLN A O 1
ATOM 2614 N N . THR A 1 368 ? -49.435 5.714 35.051 1.00 96.12 368 THR A N 1
ATOM 2615 C CA . THR A 1 368 ? -48.465 5.360 36.081 1.00 96.12 368 THR A CA 1
ATOM 2616 C C . THR A 1 368 ? -48.363 3.843 36.183 1.00 96.12 368 THR A C 1
ATOM 2618 O O . THR A 1 368 ? -49.381 3.162 36.299 1.00 96.12 368 THR A O 1
ATOM 2621 N N . ARG A 1 369 ? -47.140 3.313 36.131 1.00 93.50 369 ARG A N 1
ATOM 2622 C CA . ARG A 1 369 ? -46.855 1.876 36.178 1.00 93.50 369 ARG A CA 1
ATOM 2623 C C . ARG A 1 369 ? -45.742 1.566 37.170 1.00 93.50 369 ARG A C 1
ATOM 2625 O O . ARG A 1 369 ? -44.851 2.384 37.400 1.00 93.50 369 ARG A O 1
ATOM 2632 N N . ASP A 1 370 ? -45.785 0.352 37.701 1.00 94.19 370 ASP A N 1
ATOM 2633 C CA . ASP A 1 370 ? -44.699 -0.223 38.484 1.00 94.19 370 ASP A CA 1
ATOM 2634 C C . ASP A 1 370 ? -43.859 -1.137 37.592 1.00 94.19 370 ASP A C 1
ATOM 2636 O O . ASP A 1 370 ? -44.390 -1.963 36.849 1.00 94.19 370 ASP A O 1
ATOM 2640 N N . TYR A 1 371 ? -42.542 -1.001 37.689 1.00 92.56 371 TYR A N 1
ATOM 2641 C CA . TYR A 1 371 ? -41.563 -1.835 37.007 1.00 92.56 371 TYR A CA 1
ATOM 2642 C C . TYR A 1 371 ? -40.782 -2.630 38.055 1.00 92.56 371 TYR A C 1
ATOM 2644 O O . TYR A 1 371 ? -40.262 -2.061 39.018 1.00 92.56 371 TYR A O 1
ATOM 2652 N N . GLN A 1 372 ? -40.701 -3.948 37.888 1.00 92.19 372 GLN A N 1
ATOM 2653 C CA . GLN A 1 372 ? -39.964 -4.850 38.775 1.00 92.19 372 GLN A CA 1
ATOM 2654 C C . GLN A 1 372 ? -39.130 -5.824 37.949 1.00 92.19 372 GLN A C 1
ATOM 2656 O O . GLN A 1 372 ? -39.512 -6.161 36.831 1.00 92.19 372 GLN A O 1
ATOM 2661 N N . GLY A 1 373 ? -38.013 -6.289 38.512 1.00 89.38 373 GLY A N 1
ATOM 2662 C CA . GLY A 1 373 ? -37.157 -7.271 37.846 1.00 89.38 373 GLY A CA 1
ATOM 2663 C C . GLY A 1 373 ? -36.453 -6.721 36.603 1.00 89.38 373 GLY A C 1
ATOM 2664 O O . GLY A 1 373 ? -36.201 -7.476 35.672 1.00 89.38 373 GLY A O 1
ATOM 2665 N N . ILE A 1 374 ? -36.184 -5.412 36.554 1.00 92.19 374 ILE A N 1
ATOM 2666 C CA . ILE A 1 374 ? -35.612 -4.771 35.370 1.00 92.19 374 ILE A CA 1
ATOM 2667 C C . ILE A 1 374 ? -34.105 -4.989 35.321 1.00 92.19 374 ILE A C 1
ATOM 2669 O O . ILE A 1 374 ? -33.380 -4.542 36.212 1.00 92.19 374 ILE A O 1
ATOM 2673 N N . ASP A 1 375 ? -33.643 -5.613 34.243 1.00 92.75 375 ASP A N 1
ATOM 2674 C CA . ASP A 1 375 ? -32.237 -5.596 33.860 1.00 92.75 375 ASP A CA 1
ATOM 2675 C C . ASP A 1 375 ? -31.935 -4.310 33.075 1.00 92.75 375 ASP A C 1
ATOM 2677 O O . ASP A 1 375 ? -32.436 -4.099 31.964 1.00 92.75 375 ASP A O 1
ATOM 2681 N N . LEU A 1 376 ? -31.124 -3.433 33.673 1.00 93.44 376 LEU A N 1
ATOM 2682 C CA . LEU A 1 376 ? -30.744 -2.166 33.052 1.00 93.44 376 LEU A CA 1
ATOM 2683 C C . LEU A 1 376 ? -29.867 -2.352 31.813 1.00 93.44 376 LEU A C 1
ATOM 2685 O O . LEU A 1 376 ? -29.887 -1.478 30.951 1.00 93.44 376 LEU A O 1
ATOM 2689 N N . GLU A 1 377 ? -29.132 -3.457 31.691 1.00 92.56 377 GLU A N 1
ATOM 2690 C CA . GLU A 1 377 ? -28.297 -3.720 30.517 1.00 92.56 377 GLU A CA 1
ATOM 2691 C C . GLU A 1 377 ? -29.157 -3.984 29.280 1.00 92.56 377 GLU A C 1
ATOM 2693 O O . GLU A 1 377 ? -28.911 -3.402 28.223 1.00 92.56 377 GLU A O 1
ATOM 2698 N N . LEU A 1 378 ? -30.218 -4.787 29.421 1.00 91.12 378 LEU A N 1
ATOM 2699 C CA . LEU A 1 378 ? -31.163 -5.062 28.332 1.00 91.12 378 LEU A CA 1
ATOM 2700 C C . LEU A 1 378 ? -31.924 -3.799 27.914 1.00 91.12 378 LEU A C 1
ATOM 2702 O O . LEU A 1 378 ? -32.121 -3.542 26.727 1.00 91.12 378 LEU A O 1
ATOM 2706 N N . TRP A 1 379 ? -32.330 -2.979 28.887 1.00 93.81 379 TRP A N 1
ATOM 2707 C CA . TRP A 1 379 ? -32.993 -1.705 28.602 1.00 93.81 379 TRP A CA 1
ATOM 2708 C C . TRP A 1 379 ? -32.056 -0.704 27.925 1.00 93.81 379 TRP A C 1
ATOM 2710 O O . TRP A 1 379 ? -32.473 -0.018 26.993 1.00 93.81 379 TRP A O 1
ATOM 2720 N N . ALA A 1 380 ? -30.793 -0.633 28.350 1.00 95.38 380 ALA A N 1
ATOM 2721 C CA . ALA A 1 380 ? -29.800 0.227 27.721 1.00 95.38 380 ALA A CA 1
ATOM 2722 C C . ALA A 1 380 ? -29.517 -0.196 26.274 1.00 95.38 380 ALA A C 1
ATOM 2724 O O . ALA A 1 380 ? -29.474 0.665 25.400 1.00 95.38 380 ALA A O 1
ATOM 2725 N N . GLN A 1 381 ? -29.399 -1.500 25.996 1.00 94.19 381 GLN A N 1
ATOM 2726 C CA . GLN A 1 381 ? -29.253 -2.013 24.628 1.00 94.19 381 GLN A CA 1
ATOM 2727 C C . GLN A 1 381 ? -30.411 -1.566 23.726 1.00 94.19 381 GLN A C 1
ATOM 2729 O O . GLN A 1 381 ? -30.165 -1.026 22.648 1.00 94.19 381 GLN A O 1
ATOM 2734 N N . GLY A 1 382 ? -31.656 -1.737 24.186 1.00 96.12 382 GLY A N 1
ATOM 2735 C CA . GLY A 1 382 ? -32.845 -1.301 23.448 1.00 96.12 382 GLY A CA 1
ATOM 2736 C C . GLY A 1 382 ? -32.860 0.209 23.206 1.00 96.12 382 GLY A C 1
ATOM 2737 O O . GLY A 1 382 ? -32.983 0.650 22.069 1.00 96.12 382 GLY A O 1
ATOM 2738 N N . PHE A 1 383 ? -32.625 1.005 24.252 1.00 95.88 383 PHE A N 1
ATOM 2739 C CA . PHE A 1 383 ? -32.594 2.464 24.144 1.00 95.88 383 PHE A CA 1
ATOM 2740 C C . PHE A 1 383 ? -31.532 2.965 23.153 1.00 95.88 383 PHE A C 1
ATOM 2742 O O . PHE A 1 383 ? -31.809 3.833 22.327 1.00 95.88 383 PHE A O 1
ATOM 2749 N N . LEU A 1 384 ? -30.313 2.421 23.214 1.00 97.25 384 LEU A N 1
ATOM 2750 C CA . LEU A 1 384 ? -29.238 2.803 22.297 1.00 97.25 384 LEU A CA 1
ATOM 2751 C C . LEU A 1 384 ? -29.556 2.405 20.849 1.00 97.25 384 LEU A C 1
ATOM 2753 O O . LEU A 1 384 ? -29.220 3.155 19.932 1.00 97.25 384 LEU A O 1
ATOM 2757 N N . ALA A 1 385 ? -30.228 1.269 20.638 1.00 96.56 385 ALA A N 1
ATOM 2758 C CA . ALA A 1 385 ? -30.703 0.852 19.321 1.00 96.56 385 ALA A CA 1
ATOM 2759 C C . ALA A 1 385 ? -31.794 1.781 18.774 1.00 96.56 385 ALA A C 1
ATOM 2761 O O . ALA A 1 385 ? -31.732 2.149 17.602 1.00 96.56 385 ALA A O 1
ATOM 2762 N N . ASP A 1 386 ? -32.730 2.226 19.613 1.00 94.62 386 ASP A N 1
ATOM 2763 C CA . ASP A 1 386 ? -33.788 3.160 19.215 1.00 94.62 386 ASP A CA 1
ATOM 2764 C C . 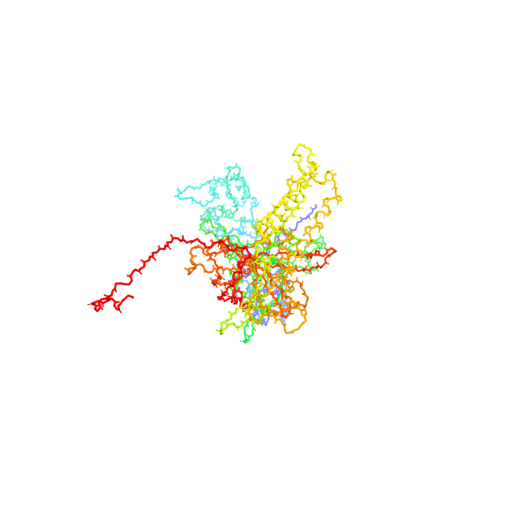ASP A 1 386 ? -33.223 4.538 18.824 1.00 94.62 386 ASP A C 1
ATOM 2766 O O . ASP A 1 386 ? -33.642 5.128 17.824 1.00 94.62 386 ASP A O 1
ATOM 2770 N N . VAL A 1 387 ? -32.225 5.043 19.565 1.00 94.38 387 VAL A N 1
ATOM 2771 C CA . VAL A 1 387 ? -31.520 6.291 19.212 1.00 94.38 387 VAL A CA 1
ATOM 2772 C C . VAL A 1 387 ? -30.794 6.150 17.872 1.00 94.38 387 VAL A C 1
ATOM 2774 O O . VAL A 1 387 ? -30.854 7.052 17.036 1.00 94.38 387 VAL A O 1
ATOM 2777 N N . GLU A 1 388 ? -30.119 5.023 17.644 1.00 94.88 388 GLU A N 1
ATOM 2778 C CA . GLU A 1 388 ? -29.399 4.768 16.393 1.00 94.88 388 GLU A CA 1
ATOM 2779 C C . GLU A 1 388 ? -30.356 4.603 15.202 1.00 94.88 388 GLU A C 1
ATOM 2781 O O . GLU A 1 388 ? -30.079 5.105 14.112 1.00 94.88 388 GLU A O 1
ATOM 2786 N N . LEU A 1 389 ? -31.515 3.968 15.408 1.00 93.31 389 LEU A N 1
ATOM 2787 C CA . LEU A 1 389 ? -32.554 3.819 14.389 1.00 93.31 389 LEU A CA 1
ATOM 2788 C C . LEU A 1 389 ? -33.017 5.183 13.867 1.00 93.31 389 LEU A C 1
ATOM 2790 O O . LEU A 1 389 ? -33.106 5.375 12.653 1.00 93.31 389 LEU A O 1
ATOM 2794 N N . LEU A 1 390 ? -33.245 6.145 14.764 1.00 89.81 390 LEU A N 1
ATOM 2795 C CA . LEU A 1 390 ? -33.646 7.506 14.401 1.00 89.81 390 LEU A CA 1
ATOM 2796 C C . LEU A 1 390 ? -32.580 8.245 13.574 1.00 89.81 390 LEU A C 1
ATOM 2798 O O . LEU A 1 390 ? -32.917 9.069 12.725 1.00 89.81 390 LEU A O 1
ATOM 2802 N N . LEU A 1 391 ? -31.302 7.938 13.801 1.00 93.56 391 LEU A N 1
ATOM 2803 C CA . LEU A 1 391 ? -30.168 8.519 13.077 1.00 93.56 391 LEU A CA 1
ATOM 2804 C C . LEU A 1 391 ? -29.808 7.756 11.794 1.00 93.56 391 LEU A C 1
ATOM 2806 O O . LEU A 1 391 ? -28.888 8.152 11.076 1.00 93.56 391 LEU A O 1
ATOM 2810 N N . SER A 1 392 ? -30.526 6.678 11.478 1.00 93.12 392 SER A N 1
ATOM 2811 C CA . SER A 1 392 ? -30.301 5.921 10.251 1.00 93.12 392 SER A CA 1
ATOM 2812 C C . SER A 1 392 ? -30.695 6.718 9.003 1.00 93.12 392 SER A C 1
ATOM 2814 O O . SER A 1 392 ? -31.540 7.619 9.037 1.00 93.12 392 SER A O 1
ATOM 2816 N N . ALA A 1 393 ? -30.126 6.334 7.857 1.00 91.44 393 ALA A N 1
ATOM 2817 C CA . ALA A 1 393 ? -30.386 6.981 6.570 1.00 91.44 393 ALA A CA 1
ATOM 2818 C C . ALA A 1 393 ? -31.884 7.052 6.209 1.00 91.44 393 ALA A C 1
ATOM 2820 O O . ALA A 1 393 ? -32.311 7.996 5.551 1.00 91.44 393 ALA A O 1
ATOM 2821 N N . ALA A 1 394 ? -32.684 6.081 6.665 1.00 92.19 394 ALA A N 1
ATOM 2822 C CA . ALA A 1 394 ? -34.118 6.025 6.396 1.00 92.19 394 ALA A CA 1
ATOM 2823 C C . ALA A 1 394 ? -34.918 7.132 7.109 1.00 92.19 394 ALA A C 1
ATOM 2825 O O . ALA A 1 394 ? -35.936 7.573 6.581 1.00 92.19 394 ALA A O 1
ATOM 2826 N N . TYR A 1 395 ? -34.468 7.584 8.285 1.00 90.06 395 TYR A N 1
ATOM 2827 C CA . TYR A 1 395 ? -35.182 8.574 9.101 1.00 90.06 395 TYR A CA 1
ATOM 2828 C C . TYR A 1 395 ? -34.537 9.963 9.063 1.00 90.06 395 TYR A C 1
ATOM 2830 O O . TYR A 1 395 ? -35.243 10.965 9.193 1.00 90.06 395 TYR A O 1
ATOM 2838 N N . VAL A 1 396 ? -33.220 10.047 8.834 1.00 92.88 396 VAL A N 1
ATOM 2839 C CA . VAL A 1 396 ? -32.468 11.308 8.941 1.00 92.88 396 VAL A CA 1
ATOM 2840 C C . VAL A 1 396 ? -32.943 12.381 7.958 1.00 92.88 396 VAL A C 1
ATOM 2842 O O . VAL A 1 396 ? -32.989 13.553 8.322 1.00 92.88 396 VAL A O 1
ATOM 2845 N N . GLN A 1 397 ? -33.358 12.004 6.740 1.00 91.06 397 GLN A N 1
ATOM 2846 C CA . GLN A 1 397 ? -33.869 12.965 5.757 1.00 91.06 397 GLN A CA 1
ATOM 2847 C C . GLN A 1 397 ? -35.161 13.629 6.253 1.00 91.06 397 GLN A C 1
ATOM 2849 O O . GLN A 1 397 ? -35.247 14.854 6.292 1.00 91.06 397 GLN A O 1
ATOM 2854 N N . GLY A 1 398 ? -36.143 12.830 6.680 1.00 88.69 398 GLY A N 1
ATOM 2855 C CA . GLY A 1 398 ? -37.405 13.354 7.205 1.00 88.69 398 GLY A CA 1
ATOM 2856 C C . GLY A 1 398 ? -37.202 14.164 8.487 1.00 88.69 398 GLY A C 1
ATOM 2857 O O . GLY A 1 398 ? -37.809 15.218 8.655 1.00 88.69 398 GLY A O 1
ATOM 2858 N N . ALA A 1 399 ? -36.294 13.727 9.365 1.00 88.19 399 ALA A N 1
ATOM 2859 C CA . ALA A 1 399 ? -35.934 14.476 10.567 1.00 88.19 399 ALA A CA 1
ATOM 2860 C C . ALA A 1 399 ? -35.308 15.843 10.232 1.00 88.19 399 ALA A C 1
ATOM 2862 O O . ALA A 1 399 ? -35.651 16.847 10.858 1.00 88.19 399 ALA A O 1
ATOM 2863 N N . TYR A 1 400 ? -34.439 15.899 9.217 1.00 91.88 400 TYR A N 1
ATOM 2864 C CA . TYR A 1 400 ? -33.834 17.144 8.743 1.00 91.88 400 TYR A CA 1
ATOM 2865 C C . TYR A 1 400 ? -34.882 18.112 8.176 1.00 91.88 400 TYR A C 1
ATOM 2867 O O . TYR A 1 400 ? -34.841 19.304 8.480 1.00 91.88 400 TYR A O 1
ATOM 2875 N N . GLU A 1 401 ? -35.838 17.604 7.392 1.00 91.69 401 GLU A N 1
ATOM 2876 C CA . GLU A 1 401 ? -36.940 18.392 6.822 1.00 91.69 401 GLU A CA 1
ATOM 2877 C C . GLU A 1 401 ? -37.896 18.936 7.900 1.00 91.69 401 GLU A C 1
ATOM 2879 O O . GLU A 1 401 ? -38.372 20.065 7.786 1.00 91.69 401 GLU A O 1
ATOM 2884 N N . LEU A 1 402 ? -38.156 18.159 8.960 1.00 88.69 402 LEU A N 1
ATOM 2885 C CA . LEU A 1 402 ? -39.040 18.548 10.065 1.00 88.69 402 LEU A CA 1
ATOM 2886 C C . LEU A 1 402 ? -38.401 19.553 11.032 1.00 88.69 402 LEU A C 1
ATOM 2888 O O . LEU A 1 402 ? -39.095 20.428 11.551 1.00 88.69 402 LEU A O 1
ATOM 2892 N N . GLY A 1 403 ? -37.102 19.425 11.313 1.00 91.44 403 GLY A N 1
ATOM 2893 C CA . GLY A 1 403 ? -36.441 20.265 12.306 1.00 91.44 403 GLY A CA 1
ATOM 2894 C C . GLY A 1 403 ? -34.952 19.985 12.451 1.00 91.44 403 GLY A C 1
ATOM 2895 O O . GLY A 1 403 ? -34.540 19.188 13.294 1.00 91.44 403 GLY A O 1
ATOM 2896 N N . ARG A 1 404 ? -34.138 20.722 11.690 1.00 92.88 404 ARG A N 1
ATOM 2897 C CA . ARG A 1 404 ? -32.673 20.621 11.723 1.00 92.88 404 ARG A CA 1
ATOM 2898 C C . ARG A 1 404 ? -32.078 20.770 13.128 1.00 92.88 404 ARG A C 1
ATOM 2900 O O . ARG A 1 404 ? -31.292 19.922 13.526 1.00 92.88 404 ARG A O 1
ATOM 2907 N N . ASP A 1 405 ? -32.486 21.782 13.892 1.00 94.69 405 ASP A N 1
ATOM 2908 C CA . ASP A 1 405 ? -31.927 22.027 15.233 1.00 94.69 405 ASP A CA 1
ATOM 2909 C C . ASP A 1 405 ? -32.228 20.878 16.213 1.00 94.69 405 ASP A C 1
ATOM 2911 O O . ASP A 1 405 ? -31.429 20.573 17.099 1.00 94.69 405 ASP A O 1
ATOM 2915 N N . VAL A 1 406 ? -33.376 20.209 16.046 1.00 90.56 406 VAL A N 1
ATOM 2916 C CA . VAL A 1 406 ? -33.749 19.039 16.855 1.00 90.56 406 VAL A CA 1
ATOM 2917 C C . VAL A 1 406 ? -32.865 17.852 16.491 1.00 90.56 406 VAL A C 1
ATOM 2919 O O . VAL A 1 406 ? -32.339 17.190 17.384 1.00 90.56 406 VAL A O 1
ATOM 2922 N N . LEU A 1 407 ? -32.656 17.609 15.193 1.00 93.50 407 LEU A N 1
ATOM 2923 C CA . LEU A 1 407 ? -31.742 16.573 14.717 1.00 93.50 407 LEU A CA 1
ATOM 2924 C C . LEU A 1 407 ? -30.307 16.822 15.210 1.00 93.50 407 LEU A C 1
ATOM 2926 O O . LEU A 1 407 ? -29.679 15.901 15.730 1.00 93.50 407 LEU A O 1
ATOM 2930 N N . ASP A 1 408 ? -29.820 18.062 15.134 1.00 93.56 408 ASP A N 1
ATOM 2931 C CA . ASP A 1 408 ? -28.507 18.452 15.660 1.00 93.56 408 ASP A CA 1
ATOM 2932 C C . ASP A 1 408 ? -28.420 18.213 17.179 1.00 93.56 408 ASP A C 1
ATOM 2934 O O . ASP A 1 408 ? -27.410 17.707 17.679 1.00 93.56 408 ASP A O 1
ATOM 2938 N N . GLY A 1 409 ? -29.502 18.481 17.917 1.00 94.88 409 GLY A N 1
ATOM 2939 C CA . GLY A 1 409 ? -29.626 18.143 19.335 1.00 94.88 409 GLY A CA 1
ATOM 2940 C C . GLY A 1 409 ? -29.505 16.640 19.611 1.00 94.88 409 GLY A C 1
ATOM 2941 O O . GLY A 1 409 ? -28.778 16.240 20.521 1.00 94.88 409 GLY A O 1
ATOM 2942 N N . ILE A 1 410 ? -30.152 15.794 18.805 1.00 93.56 410 ILE A N 1
ATOM 2943 C CA . ILE A 1 410 ? -30.094 14.325 18.934 1.00 93.56 410 ILE A CA 1
ATOM 2944 C C . ILE A 1 410 ? -28.697 13.798 18.586 1.00 93.56 410 ILE A C 1
ATOM 2946 O O . ILE A 1 410 ? -28.163 12.946 19.299 1.00 93.56 410 ILE A O 1
ATOM 2950 N N . ILE A 1 411 ? -28.056 14.344 17.550 1.00 94.38 411 ILE A N 1
ATOM 2951 C CA . ILE A 1 411 ? -26.651 14.054 17.232 1.00 94.38 411 ILE A CA 1
ATOM 2952 C C . ILE A 1 411 ? -25.752 14.451 18.414 1.00 94.38 411 ILE A C 1
ATOM 2954 O O . ILE A 1 411 ? -24.845 13.703 18.787 1.00 94.38 411 ILE A O 1
ATOM 2958 N N . GLY A 1 412 ? -26.023 15.593 19.051 1.00 95.12 412 GLY A N 1
ATOM 2959 C CA . GLY A 1 412 ? -25.376 16.009 20.295 1.00 95.12 412 GLY A CA 1
ATOM 2960 C C . GLY A 1 412 ? -25.544 14.980 21.418 1.00 95.12 412 GLY A C 1
ATOM 2961 O O . GLY A 1 412 ? -24.556 14.588 22.040 1.00 95.12 412 GLY A O 1
ATOM 2962 N N . VAL A 1 413 ? -26.761 14.466 21.619 1.00 96.00 413 VAL A N 1
ATOM 2963 C CA . VAL A 1 413 ? -27.046 13.399 22.593 1.00 96.00 413 VAL A CA 1
ATOM 2964 C C . VAL A 1 413 ? -26.268 12.122 22.268 1.00 96.00 413 VAL A C 1
ATOM 2966 O O . VAL A 1 413 ? -25.680 11.549 23.184 1.00 96.00 413 VAL A O 1
ATOM 2969 N N . LYS A 1 414 ? -26.167 11.701 20.996 1.00 96.56 414 LYS A N 1
ATOM 2970 C CA . LYS A 1 414 ? -25.321 10.556 20.600 1.00 96.56 414 LYS A CA 1
ATOM 2971 C C . LYS A 1 414 ? -23.864 10.770 21.015 1.00 96.56 414 LYS A C 1
ATOM 2973 O O . LYS A 1 414 ? -23.261 9.866 21.592 1.00 96.56 414 LYS A O 1
ATOM 2978 N N . LYS A 1 415 ? -23.308 11.971 20.807 1.00 96.00 415 LYS A N 1
ATOM 2979 C CA . LYS A 1 415 ? -21.941 12.305 21.254 1.00 96.00 415 LYS A CA 1
ATOM 2980 C C . LYS A 1 415 ? -21.799 12.213 22.777 1.00 96.00 415 LYS A C 1
ATOM 2982 O O . LYS A 1 415 ? -20.817 11.648 23.261 1.00 96.00 415 LYS A O 1
ATOM 2987 N N . THR A 1 416 ? -22.775 12.721 23.533 1.00 96.94 416 THR A N 1
ATOM 2988 C CA . THR A 1 416 ? -22.791 12.632 25.002 1.00 96.94 416 THR A CA 1
ATOM 2989 C C . THR A 1 416 ? -22.889 11.186 25.488 1.00 96.94 416 THR A C 1
ATOM 2991 O O . THR A 1 416 ? -22.118 10.795 26.362 1.00 96.94 416 THR A O 1
ATOM 2994 N N . LEU A 1 417 ? -23.785 10.381 24.907 1.00 96.94 417 LEU A N 1
ATOM 2995 C CA . LEU A 1 417 ? -23.950 8.964 25.239 1.00 96.94 417 LEU A CA 1
ATOM 2996 C C . LEU A 1 417 ? -22.676 8.175 24.941 1.00 96.94 417 LEU A C 1
ATOM 2998 O O . LEU A 1 417 ? -22.195 7.461 25.816 1.00 96.94 417 LEU A O 1
ATOM 3002 N N . ALA A 1 418 ? -22.083 8.357 23.758 1.00 97.50 418 ALA A N 1
ATOM 3003 C CA . ALA A 1 418 ? -20.829 7.706 23.390 1.00 97.50 418 ALA A CA 1
ATOM 3004 C C . ALA A 1 418 ? -19.706 8.028 24.392 1.00 97.50 418 ALA A C 1
ATOM 3006 O O . ALA A 1 418 ? -18.995 7.129 24.837 1.00 97.50 418 ALA A O 1
ATOM 3007 N N . GLY A 1 419 ? -19.576 9.298 24.795 1.00 97.00 419 GLY A N 1
ATOM 3008 C CA . GLY A 1 419 ? -18.610 9.717 25.813 1.00 97.00 419 GLY A CA 1
ATOM 3009 C C . GLY A 1 419 ? -18.874 9.099 27.190 1.00 97.00 419 GLY A C 1
ATOM 3010 O O . GLY A 1 419 ? -17.948 8.593 27.821 1.00 97.00 419 GLY A O 1
ATOM 3011 N N . ALA A 1 420 ? -20.129 9.099 27.646 1.00 96.62 420 ALA A N 1
ATOM 3012 C CA . ALA A 1 420 ? -20.507 8.580 28.960 1.00 96.62 420 ALA A CA 1
ATOM 3013 C C . ALA A 1 420 ? -20.347 7.055 29.061 1.00 96.62 420 ALA A C 1
ATOM 3015 O O . ALA A 1 420 ? -19.791 6.559 30.041 1.00 96.62 420 ALA A O 1
ATOM 3016 N N . VAL A 1 421 ? -20.791 6.318 28.040 1.00 96.94 421 VAL A N 1
ATOM 3017 C CA . VAL A 1 421 ? -20.651 4.858 27.967 1.00 96.94 421 VAL A CA 1
ATOM 3018 C C . VAL A 1 421 ? -19.176 4.468 27.921 1.00 96.94 421 VAL A C 1
ATOM 3020 O O . VAL A 1 421 ? -18.743 3.638 28.718 1.00 96.94 421 VAL A O 1
ATOM 3023 N N . ALA A 1 422 ? -18.382 5.098 27.046 1.00 97.38 422 ALA A N 1
ATOM 3024 C CA . ALA A 1 422 ? -16.955 4.809 26.948 1.00 97.38 422 ALA A CA 1
ATOM 3025 C C . ALA A 1 422 ? -16.213 5.116 28.257 1.00 97.38 422 ALA A C 1
ATOM 3027 O O . ALA A 1 422 ? -15.355 4.346 28.676 1.00 97.38 422 ALA A O 1
ATOM 3028 N N . ALA A 1 423 ? -16.575 6.197 28.956 1.00 95.62 423 ALA A N 1
ATOM 3029 C CA . ALA A 1 423 ? -16.008 6.519 30.265 1.00 95.62 423 ALA A CA 1
ATOM 3030 C C . ALA A 1 423 ? -16.327 5.469 31.349 1.00 95.62 423 ALA A C 1
ATOM 3032 O O . ALA A 1 423 ? -15.642 5.434 32.374 1.00 95.62 423 ALA A O 1
ATOM 3033 N N . GLY A 1 424 ? -17.334 4.616 31.132 1.00 94.06 424 GLY A N 1
ATOM 3034 C CA . GLY A 1 424 ? -17.677 3.477 31.983 1.00 94.06 424 GLY A CA 1
ATOM 3035 C C . GLY A 1 424 ? -16.710 2.292 31.888 1.00 94.06 424 GLY A C 1
ATOM 3036 O O . GLY A 1 424 ? -16.812 1.384 32.712 1.00 94.06 424 GLY A O 1
ATOM 3037 N N . LEU A 1 425 ? -15.781 2.313 30.927 1.00 95.19 425 LEU A N 1
ATOM 3038 C CA . LEU A 1 425 ? -14.742 1.304 30.739 1.00 95.19 425 LEU A CA 1
ATOM 3039 C C . LEU A 1 425 ? -13.781 1.275 31.942 1.00 95.19 425 LEU A C 1
ATOM 3041 O O . LEU A 1 425 ? -13.281 2.319 32.358 1.00 95.19 425 LEU A O 1
ATOM 3045 N N . ASP A 1 426 ? -13.508 0.109 32.513 1.00 92.75 426 ASP A N 1
ATOM 3046 C CA . ASP A 1 426 ? -12.647 -0.049 33.692 1.00 92.75 426 ASP A CA 1
ATOM 3047 C C . ASP A 1 426 ? -11.746 -1.284 33.565 1.00 92.75 426 ASP A C 1
ATOM 3049 O O . ASP A 1 426 ? -11.957 -2.122 32.686 1.00 92.75 426 ASP A O 1
ATOM 3053 N N . TYR A 1 427 ? -10.723 -1.361 34.413 1.00 92.25 427 TYR A N 1
ATOM 3054 C CA . TYR A 1 427 ? -9.769 -2.471 34.450 1.00 92.25 427 TYR A CA 1
ATOM 3055 C C . TYR A 1 427 ? -10.454 -3.777 34.855 1.00 92.25 427 TYR A C 1
ATOM 3057 O O . TYR A 1 427 ? -11.334 -3.779 35.721 1.00 92.25 427 TYR A O 1
ATOM 3065 N N . VAL A 1 428 ? -10.029 -4.891 34.261 1.00 89.44 428 VAL A N 1
ATOM 3066 C CA . VAL A 1 428 ? -10.607 -6.213 34.544 1.00 89.44 428 VAL A CA 1
ATOM 3067 C C . VAL A 1 428 ? -9.636 -7.088 35.326 1.00 89.44 428 VAL A C 1
ATOM 3069 O O . VAL A 1 428 ? -10.054 -7.821 36.224 1.00 89.44 428 VAL A O 1
ATOM 3072 N N . LEU A 1 429 ? -8.341 -7.024 35.011 1.00 82.44 429 LEU A N 1
ATOM 3073 C CA . LEU A 1 429 ? -7.332 -7.837 35.680 1.00 82.44 429 LEU A CA 1
ATOM 3074 C C . LEU A 1 429 ? -6.764 -7.105 36.901 1.00 82.44 429 LEU A C 1
ATOM 3076 O O . LEU A 1 429 ? -6.599 -5.885 36.935 1.00 82.44 429 LEU A O 1
ATOM 3080 N N . ALA A 1 430 ? -6.425 -7.877 37.934 1.00 73.44 430 ALA A N 1
ATOM 3081 C CA . ALA A 1 430 ? -5.760 -7.339 39.112 1.00 73.44 430 ALA A CA 1
ATOM 3082 C C . ALA A 1 430 ? -4.367 -6.790 38.749 1.00 73.44 430 ALA A C 1
ATOM 3084 O O . ALA A 1 430 ? -3.602 -7.445 38.041 1.00 73.44 430 ALA A O 1
ATOM 3085 N N . GLY A 1 431 ? -4.025 -5.612 39.280 1.00 71.31 431 GLY A N 1
ATOM 3086 C CA . GLY A 1 431 ? -2.725 -4.967 39.056 1.00 71.31 431 GLY A CA 1
ATOM 3087 C C . GLY A 1 431 ? -2.635 -4.108 37.790 1.00 71.31 431 GLY A C 1
ATOM 3088 O O . GLY A 1 431 ? -1.553 -3.622 37.477 1.00 71.31 431 GLY A O 1
ATOM 3089 N N . GLU A 1 432 ? -3.741 -3.908 37.068 1.00 77.75 432 GLU A N 1
ATOM 3090 C CA . GLU A 1 432 ? -3.795 -2.973 35.934 1.00 77.75 432 GLU A CA 1
ATOM 3091 C C . GLU A 1 432 ? -4.037 -1.521 36.364 1.00 77.75 432 GLU A C 1
ATOM 3093 O O . GLU A 1 432 ? -3.641 -0.595 35.657 1.00 77.75 432 GLU A O 1
ATOM 3098 N N . THR A 1 433 ? -4.685 -1.319 37.515 1.00 78.62 433 THR A N 1
ATOM 3099 C CA . THR A 1 433 ? -4.994 0.010 38.045 1.00 78.62 433 THR A CA 1
ATOM 3100 C C . THR A 1 433 ? -3.701 0.747 38.419 1.00 78.62 433 THR A C 1
ATOM 3102 O O . THR A 1 433 ? -2.898 0.192 39.170 1.00 78.62 433 THR A O 1
ATOM 3105 N N . PRO A 1 434 ? -3.484 1.993 37.960 1.00 79.19 434 PRO A N 1
ATOM 3106 C CA . PRO A 1 434 ? -2.334 2.787 38.382 1.00 79.19 434 PRO A CA 1
ATOM 3107 C C . PRO A 1 434 ? -2.423 3.144 39.871 1.00 79.19 434 PRO A C 1
ATOM 3109 O O . PRO A 1 434 ? -3.511 3.382 40.399 1.00 79.19 434 PRO A O 1
ATOM 3112 N N . ASP A 1 435 ? -1.268 3.276 40.524 1.00 68.81 435 ASP A N 1
ATOM 3113 C CA . ASP A 1 435 ? -1.184 3.614 41.951 1.00 68.81 435 ASP A CA 1
ATOM 3114 C C . ASP A 1 435 ? -1.714 5.029 42.277 1.00 68.81 435 ASP A C 1
ATOM 3116 O O . ASP A 1 435 ? -2.214 5.265 43.378 1.00 68.81 435 ASP A O 1
ATOM 3120 N N . ALA A 1 436 ? -1.634 5.982 41.335 1.00 66.62 436 ALA A N 1
ATOM 3121 C CA . ALA A 1 436 ? -2.257 7.308 41.424 1.00 66.62 436 ALA A CA 1
ATOM 3122 C C . ALA A 1 436 ? -2.309 8.023 40.056 1.00 66.62 436 ALA A C 1
ATOM 3124 O O . ALA A 1 436 ? -1.412 7.862 39.231 1.00 66.62 436 ALA A O 1
ATOM 3125 N N . GLY A 1 437 ? -3.307 8.897 39.860 1.00 70.00 437 GLY A N 1
ATOM 3126 C CA . GLY A 1 437 ? -3.387 9.831 38.723 1.00 70.00 437 GLY A CA 1
ATOM 3127 C C . GLY A 1 437 ? -4.268 9.380 37.550 1.00 70.00 437 GLY A C 1
ATOM 3128 O O . GLY A 1 437 ? -4.946 8.357 37.601 1.00 70.00 437 GLY A O 1
ATOM 3129 N N . THR A 1 438 ? -4.300 10.196 36.493 1.00 73.94 438 THR A N 1
ATOM 3130 C CA . THR A 1 438 ? -4.945 9.861 35.213 1.00 73.94 438 THR A CA 1
ATOM 3131 C C . THR A 1 438 ? -4.134 8.796 34.485 1.00 73.94 438 THR A C 1
ATOM 3133 O O . THR A 1 438 ? -2.927 8.975 34.349 1.00 73.94 438 THR A O 1
ATOM 3136 N N . ASP A 1 439 ? -4.782 7.749 33.970 1.00 88.06 439 ASP A N 1
ATOM 3137 C CA . ASP A 1 439 ? -4.123 6.724 33.153 1.00 88.06 439 ASP A CA 1
ATOM 3138 C C . ASP A 1 439 ? -4.269 7.010 31.647 1.00 88.06 439 ASP A C 1
ATOM 3140 O O . ASP A 1 439 ? -5.373 6.860 31.106 1.00 88.06 439 ASP A O 1
ATOM 3144 N N . PRO A 1 440 ? -3.185 7.382 30.938 1.00 89.56 440 PRO A N 1
ATOM 3145 C CA . PRO A 1 440 ? -3.206 7.551 29.488 1.00 89.56 440 PRO A CA 1
ATOM 3146 C C . PRO A 1 440 ? -3.574 6.263 28.738 1.00 89.56 440 PRO A C 1
ATOM 3148 O O . PRO A 1 440 ? -4.176 6.334 27.666 1.00 89.56 440 PRO A O 1
ATOM 3151 N N . LYS A 1 441 ? -3.261 5.087 29.299 1.00 91.38 441 LYS A N 1
ATOM 3152 C CA . LYS A 1 441 ? -3.518 3.782 28.672 1.00 91.38 441 LYS A CA 1
ATOM 3153 C C . LYS A 1 441 ? -5.008 3.475 28.656 1.00 91.38 441 LYS A C 1
ATOM 3155 O O . LYS A 1 441 ? -5.573 3.228 27.588 1.00 91.38 441 LYS A O 1
ATOM 3160 N N . ARG A 1 442 ? -5.684 3.615 29.798 1.00 93.88 442 ARG A N 1
ATOM 3161 C CA . ARG A 1 442 ? -7.147 3.598 29.868 1.00 93.88 442 ARG A CA 1
ATOM 3162 C C . ARG A 1 442 ? -7.768 4.697 29.012 1.00 93.88 442 ARG A C 1
ATOM 3164 O O . ARG A 1 442 ? -8.743 4.423 28.325 1.00 93.88 442 ARG A O 1
ATOM 3171 N N . ALA A 1 443 ? -7.229 5.919 29.014 1.00 94.00 443 ALA A N 1
ATOM 3172 C CA . ALA A 1 443 ? -7.770 7.006 28.193 1.00 94.00 443 ALA A CA 1
ATOM 3173 C C . ALA A 1 443 ? -7.765 6.659 26.691 1.00 94.00 443 ALA A C 1
ATOM 3175 O O . ALA A 1 443 ? -8.748 6.927 26.003 1.00 94.00 443 ALA A O 1
ATOM 3176 N N . ALA A 1 444 ? -6.717 5.992 26.197 1.00 94.06 444 ALA A N 1
ATOM 3177 C CA . ALA A 1 444 ? -6.656 5.507 24.819 1.00 94.06 444 ALA A CA 1
ATOM 3178 C C . ALA A 1 444 ? -7.680 4.393 24.525 1.00 94.06 444 ALA A C 1
ATOM 3180 O O . ALA A 1 444 ? -8.300 4.397 23.462 1.00 94.06 444 ALA A O 1
ATOM 3181 N N . ALA A 1 445 ? -7.894 3.464 25.463 1.00 96.31 445 ALA A N 1
ATOM 3182 C CA . ALA A 1 445 ? -8.914 2.419 25.335 1.00 96.31 445 ALA A CA 1
ATOM 3183 C C . ALA A 1 445 ? -10.343 3.001 25.351 1.00 96.31 445 ALA A C 1
ATOM 3185 O O . ALA A 1 445 ? -11.178 2.630 24.524 1.00 96.31 445 ALA A O 1
ATOM 3186 N N . VAL A 1 446 ? -10.601 3.968 26.241 1.00 96.75 446 VAL A N 1
ATOM 3187 C CA . VAL A 1 446 ? -11.848 4.748 26.303 1.00 96.75 446 VAL A CA 1
ATOM 3188 C C . VAL A 1 446 ? -12.088 5.458 24.975 1.00 96.75 446 VAL A C 1
ATOM 3190 O O . VAL A 1 446 ? -13.179 5.363 24.421 1.00 96.75 446 VAL A O 1
ATOM 3193 N N . GLU A 1 447 ? -11.076 6.130 24.427 1.00 95.56 447 GLU A N 1
ATOM 3194 C CA . GLU A 1 447 ? -11.199 6.819 23.144 1.00 95.56 447 GLU A CA 1
ATOM 3195 C C . GLU A 1 447 ? -11.492 5.843 21.996 1.00 95.56 447 GLU A C 1
ATOM 3197 O O . GLU A 1 447 ? -12.375 6.112 21.182 1.00 95.56 447 GLU A O 1
ATOM 3202 N N . ARG A 1 448 ? -10.838 4.672 21.959 1.00 95.75 448 ARG A N 1
ATOM 3203 C CA . ARG A 1 448 ? -11.117 3.644 20.942 1.00 95.75 448 ARG A CA 1
ATOM 3204 C C . ARG A 1 448 ? -12.574 3.181 20.981 1.00 95.75 448 ARG A C 1
ATOM 3206 O O . ARG A 1 448 ? -13.208 3.117 19.928 1.00 95.75 448 ARG A O 1
ATOM 3213 N N . LEU A 1 449 ? -13.103 2.888 22.169 1.00 97.62 449 LEU A N 1
ATOM 3214 C CA . LEU A 1 449 ? -14.504 2.498 22.346 1.00 97.62 449 LEU A CA 1
ATOM 3215 C C . LEU A 1 449 ? -15.460 3.652 22.005 1.00 97.62 449 LEU A C 1
ATOM 3217 O O . LEU A 1 449 ? -16.493 3.437 21.373 1.00 97.62 449 LEU A O 1
ATOM 3221 N N . ARG A 1 450 ? -15.113 4.890 22.376 1.00 97.44 450 ARG A N 1
ATOM 3222 C CA . ARG A 1 450 ? -15.909 6.083 22.056 1.00 97.44 450 ARG A CA 1
ATOM 3223 C C . ARG A 1 450 ? -16.070 6.264 20.548 1.00 97.44 450 ARG A C 1
ATOM 3225 O O . ARG A 1 450 ? -17.160 6.608 20.104 1.00 97.44 450 ARG A O 1
ATOM 3232 N N . GLN A 1 451 ? -15.011 6.034 19.772 1.00 94.81 451 GLN A N 1
ATOM 3233 C CA . GLN A 1 451 ? -15.067 6.106 18.310 1.00 94.81 451 GLN A CA 1
ATOM 3234 C C . GLN A 1 451 ? -16.005 5.043 17.724 1.00 94.81 451 GLN A C 1
ATOM 3236 O O . GLN A 1 451 ? -16.812 5.365 16.858 1.00 94.81 451 GLN A O 1
ATOM 3241 N N . GLU A 1 452 ? -15.990 3.818 18.254 1.00 95.69 452 GLU A N 1
ATOM 3242 C CA . GLU A 1 452 ? -16.935 2.771 17.837 1.00 95.69 452 GLU A CA 1
ATOM 3243 C C . GLU A 1 452 ? -18.390 3.147 18.162 1.00 95.69 452 GLU A C 1
ATOM 3245 O O . GLU A 1 452 ? -19.273 3.027 17.320 1.00 95.69 452 GLU A O 1
ATOM 3250 N N . LEU A 1 453 ? -18.635 3.699 19.355 1.00 96.94 453 LEU A N 1
ATOM 3251 C CA . LEU A 1 453 ? -19.954 4.196 19.769 1.00 96.94 453 LEU A CA 1
ATOM 3252 C C . LEU A 1 453 ? -20.445 5.373 18.910 1.00 96.94 453 LEU A C 1
ATOM 3254 O O . LEU A 1 453 ? -21.649 5.536 18.711 1.00 96.94 453 LEU A O 1
ATOM 3258 N N . LEU A 1 454 ? -19.535 6.208 18.398 1.00 95.50 454 LEU A N 1
ATOM 3259 C CA . LEU A 1 454 ? -19.885 7.262 17.444 1.00 95.50 454 LEU A CA 1
ATOM 3260 C C . LEU A 1 454 ? -20.261 6.703 16.070 1.00 95.50 454 LEU A C 1
ATOM 3262 O O . LEU A 1 454 ? -21.134 7.277 15.418 1.00 95.50 454 LEU A O 1
ATOM 3266 N N . VAL A 1 455 ? -19.647 5.598 15.642 1.00 93.38 455 VAL A N 1
ATOM 3267 C CA . VAL A 1 455 ? -20.070 4.881 14.434 1.00 93.38 455 VAL A CA 1
ATOM 3268 C C . VAL A 1 455 ? -21.455 4.284 14.666 1.00 93.38 455 VAL A C 1
ATOM 3270 O O . VAL A 1 455 ? -22.386 4.601 13.931 1.00 93.38 455 VAL A O 1
ATOM 3273 N N . SER A 1 456 ? -21.625 3.499 15.730 1.00 95.62 456 SER A N 1
ATOM 3274 C CA . SER A 1 456 ? -22.891 2.860 16.085 1.00 95.62 456 SER A CA 1
ATOM 3275 C C . SER A 1 456 ? -22.971 2.617 17.591 1.00 95.62 456 SER A C 1
ATOM 3277 O O . SER A 1 456 ? -22.166 1.869 18.154 1.00 95.62 456 SER A O 1
ATOM 3279 N N . LEU A 1 457 ? -23.971 3.215 18.249 1.00 97.25 457 LEU A N 1
ATOM 3280 C CA . LEU A 1 457 ? -24.175 3.033 19.687 1.00 97.25 457 LEU A CA 1
ATOM 3281 C C . LEU A 1 457 ? -24.393 1.551 20.058 1.00 97.25 457 LEU A C 1
ATOM 3283 O O . LEU A 1 457 ? -23.735 1.093 20.995 1.00 97.25 457 LEU A O 1
ATOM 3287 N N . PRO A 1 458 ? -25.228 0.765 19.341 1.00 96.12 458 PRO A N 1
ATOM 3288 C CA . PRO A 1 458 ? -25.387 -0.661 19.623 1.00 96.12 458 PRO A CA 1
ATOM 3289 C C . PRO A 1 458 ? -24.104 -1.473 19.443 1.00 96.12 458 PRO A C 1
ATOM 3291 O O . PRO A 1 458 ? -23.780 -2.272 20.319 1.00 96.12 458 PRO A O 1
ATOM 3294 N N . LEU A 1 459 ? -23.358 -1.266 18.347 1.00 93.69 459 LEU A N 1
ATOM 3295 C CA . LEU A 1 459 ? -22.120 -2.018 18.098 1.00 93.69 459 LEU A CA 1
ATOM 3296 C C . LEU A 1 459 ? -21.070 -1.721 19.169 1.00 93.69 459 LEU A C 1
ATOM 3298 O O . LEU A 1 459 ? -20.512 -2.646 19.756 1.00 93.69 459 LEU A O 1
ATOM 3302 N N . GLY A 1 460 ? -20.861 -0.442 19.493 1.00 95.56 460 GLY A N 1
ATOM 3303 C CA . GLY A 1 460 ? -19.941 -0.058 20.557 1.00 95.56 460 GLY A CA 1
ATOM 3304 C C . GLY A 1 460 ? -20.362 -0.629 21.915 1.00 95.56 460 GLY A C 1
ATOM 3305 O O . GLY A 1 460 ? -19.532 -1.192 22.626 1.00 95.56 460 GLY A O 1
ATOM 3306 N N . TYR A 1 461 ? -21.652 -0.565 22.265 1.00 96.12 461 TYR A N 1
ATOM 3307 C CA . TYR A 1 461 ? -22.152 -1.067 23.551 1.00 96.12 461 TYR A CA 1
ATOM 3308 C C . TYR A 1 461 ? -22.112 -2.596 23.669 1.00 96.12 461 TYR A C 1
ATOM 3310 O O . TYR A 1 461 ? -22.011 -3.109 24.787 1.00 96.12 461 TYR A O 1
ATOM 3318 N N . ALA A 1 462 ? -22.152 -3.314 22.542 1.00 93.69 462 ALA A N 1
ATOM 3319 C CA . ALA A 1 462 ? -21.990 -4.766 22.472 1.00 93.69 462 ALA A CA 1
ATOM 3320 C C . ALA A 1 462 ? -20.538 -5.233 22.692 1.00 93.69 462 ALA A C 1
ATOM 3322 O O . ALA A 1 462 ? -20.306 -6.431 22.852 1.00 93.69 462 ALA A O 1
ATOM 3323 N N . THR A 1 463 ? -19.562 -4.316 22.732 1.00 95.00 463 THR A N 1
ATOM 3324 C CA . THR A 1 463 ? -18.168 -4.643 23.065 1.00 95.00 463 THR A CA 1
ATOM 3325 C C . THR A 1 463 ? -18.103 -5.330 24.429 1.00 95.00 463 THR A C 1
ATOM 3327 O O . THR A 1 463 ? -18.486 -4.760 25.455 1.00 95.00 463 THR A O 1
ATOM 3330 N N . SER A 1 464 ? -17.593 -6.558 24.438 1.00 93.69 464 SER A N 1
ATOM 3331 C CA . SER A 1 464 ? -17.430 -7.375 25.640 1.00 93.69 464 SER A CA 1
ATOM 3332 C C . SER A 1 464 ? -16.152 -7.002 26.391 1.00 93.69 464 SER A C 1
ATOM 3334 O O . SER A 1 464 ? -16.162 -6.903 27.616 1.00 93.69 464 SER A O 1
ATOM 3336 N N . ALA A 1 465 ? -15.065 -6.751 25.656 1.00 94.56 465 ALA A N 1
ATOM 3337 C CA . ALA A 1 465 ? -13.787 -6.323 26.212 1.00 94.56 465 ALA A CA 1
ATOM 3338 C C . ALA A 1 465 ? -12.983 -5.480 25.209 1.00 94.56 465 ALA A C 1
ATOM 3340 O O . ALA A 1 465 ? -13.118 -5.629 23.996 1.00 94.56 465 ALA A O 1
ATOM 3341 N N . VAL A 1 466 ? -12.108 -4.620 25.725 1.00 96.56 466 VAL A N 1
ATOM 3342 C CA . VAL A 1 466 ? -11.059 -3.925 24.972 1.00 96.56 466 VAL A CA 1
ATOM 3343 C C . VAL A 1 466 ? -9.722 -4.502 25.405 1.00 96.56 466 VAL A C 1
ATOM 3345 O O . VAL A 1 466 ? -9.379 -4.422 26.584 1.00 96.56 466 VAL A O 1
ATOM 3348 N N . VAL A 1 467 ? -8.961 -5.059 24.466 1.00 95.44 467 VAL A N 1
ATOM 3349 C CA . VAL A 1 467 ? -7.600 -5.543 24.728 1.00 95.44 467 VAL A CA 1
ATOM 3350 C C . VAL A 1 467 ? -6.578 -4.566 24.175 1.00 95.44 467 VAL A C 1
ATOM 3352 O O . VAL A 1 467 ? -6.713 -4.074 23.054 1.00 95.44 467 VAL A O 1
ATOM 3355 N N . GLN A 1 468 ? -5.555 -4.274 24.972 1.00 96.00 468 GLN A N 1
ATOM 3356 C CA . GLN A 1 468 ? -4.527 -3.298 24.640 1.00 96.00 468 GLN A CA 1
ATOM 3357 C C . GLN A 1 468 ? -3.124 -3.888 24.770 1.00 96.00 468 GLN A C 1
ATOM 3359 O O . GLN A 1 468 ? -2.780 -4.512 25.779 1.00 96.00 468 GLN A O 1
ATOM 3364 N N . TYR A 1 469 ? -2.309 -3.614 23.757 1.00 96.12 469 TYR A N 1
ATOM 3365 C CA . TYR A 1 469 ? -0.901 -3.989 23.669 1.00 96.12 469 TYR A CA 1
ATOM 3366 C C . TYR A 1 469 ? -0.025 -2.736 23.675 1.00 96.12 469 TYR A C 1
ATOM 3368 O O . TYR A 1 469 ? -0.454 -1.694 23.170 1.00 96.12 469 TYR A O 1
ATOM 3376 N N . ASP A 1 470 ? 1.186 -2.847 24.227 1.00 95.69 470 ASP A N 1
ATOM 3377 C CA . ASP A 1 470 ? 2.187 -1.783 24.106 1.00 95.69 470 ASP A CA 1
ATOM 3378 C C . ASP A 1 470 ? 2.871 -1.922 22.740 1.00 95.69 470 ASP A C 1
ATOM 3380 O O . ASP A 1 470 ? 3.090 -3.034 22.246 1.00 95.69 470 ASP A O 1
ATOM 3384 N N . THR A 1 471 ? 3.166 -0.787 22.111 1.00 96.75 471 THR A N 1
ATOM 3385 C CA . THR A 1 471 ? 3.886 -0.735 20.836 1.00 96.75 471 THR A CA 1
ATOM 3386 C C . THR A 1 471 ? 5.127 0.124 20.977 1.00 96.75 471 THR A C 1
ATOM 3388 O O . THR A 1 471 ? 5.037 1.182 21.594 1.00 96.75 471 THR A O 1
ATOM 3391 N N . SER A 1 472 ? 6.239 -0.268 20.362 1.00 97.00 472 SER A N 1
ATOM 3392 C CA . SER A 1 472 ? 7.449 0.559 20.291 1.00 97.00 472 SER A CA 1
ATOM 3393 C C . SER A 1 472 ? 7.885 0.695 18.838 1.00 97.00 472 SER A C 1
ATOM 3395 O O . SER A 1 472 ? 7.948 -0.298 18.107 1.00 97.00 472 SER A O 1
ATOM 3397 N N . VAL A 1 473 ? 8.130 1.924 18.395 1.00 97.38 473 VAL A N 1
ATOM 3398 C CA . VAL A 1 473 ? 8.466 2.227 17.003 1.00 97.38 473 VAL A CA 1
ATOM 3399 C C . VAL A 1 473 ? 9.756 3.025 16.936 1.00 97.38 473 VAL A C 1
ATOM 3401 O O . VAL A 1 473 ? 9.907 4.009 17.652 1.00 97.38 473 VAL A O 1
ATOM 3404 N N . ALA A 1 474 ? 10.646 2.627 16.026 1.00 97.06 474 ALA A N 1
ATOM 3405 C CA . ALA A 1 474 ? 11.748 3.461 15.563 1.00 97.06 474 ALA A CA 1
ATOM 3406 C C . ALA A 1 474 ? 11.468 3.916 14.126 1.00 97.06 474 ALA A C 1
ATOM 3408 O O . ALA A 1 474 ? 11.346 3.092 13.210 1.00 97.06 474 ALA A O 1
ATOM 3409 N N . SER A 1 475 ? 11.333 5.224 13.919 1.00 95.94 475 SER A N 1
ATOM 3410 C CA . SER A 1 475 ? 11.005 5.802 12.611 1.00 95.94 475 SER A CA 1
ATOM 3411 C C . SER A 1 475 ? 11.545 7.236 12.478 1.00 95.94 475 SER A C 1
ATOM 3413 O O . SER A 1 475 ? 11.946 7.848 13.465 1.00 95.94 475 SER A O 1
ATOM 3415 N N . PRO A 1 476 ? 11.556 7.832 11.271 1.00 94.25 476 PRO A N 1
ATOM 3416 C CA . PRO A 1 476 ? 11.989 9.215 11.083 1.00 94.25 476 PRO A CA 1
ATOM 3417 C C . PRO A 1 476 ? 10.963 10.257 11.558 1.00 94.25 476 PRO A C 1
ATOM 3419 O O . PRO A 1 476 ? 11.216 11.455 11.415 1.00 94.25 476 PRO A O 1
ATOM 3422 N N . TRP A 1 477 ? 9.792 9.848 12.050 1.00 93.50 477 TRP A N 1
ATOM 3423 C CA . TRP A 1 477 ? 8.690 10.755 12.363 1.00 93.50 477 TRP A CA 1
ATOM 3424 C C . TRP A 1 477 ? 8.559 10.958 13.867 1.00 93.50 477 TRP A C 1
ATOM 3426 O O . TRP A 1 477 ? 8.294 10.011 14.585 1.00 93.50 477 TRP A O 1
ATOM 3436 N N . THR A 1 478 ? 8.674 12.193 14.353 1.00 86.69 478 THR A N 1
ATOM 3437 C CA . THR A 1 478 ? 8.505 12.506 15.788 1.00 86.69 478 THR A CA 1
ATOM 3438 C C . THR A 1 478 ? 7.057 12.794 16.184 1.00 86.69 478 THR A C 1
ATOM 3440 O O . THR A 1 478 ? 6.696 12.666 17.348 1.00 86.69 478 THR A O 1
ATOM 3443 N N . ASP A 1 479 ? 6.227 13.185 15.217 1.00 84.94 479 ASP A N 1
ATOM 3444 C CA . ASP A 1 479 ? 4.794 13.431 15.383 1.00 84.94 479 ASP A CA 1
ATOM 3445 C C . ASP A 1 479 ? 3.980 12.351 14.646 1.00 84.94 479 ASP A C 1
ATOM 3447 O O . ASP A 1 479 ? 4.551 11.627 13.823 1.00 84.94 479 ASP A O 1
ATOM 3451 N N . PRO A 1 480 ? 2.657 12.220 14.897 1.00 80.69 480 PRO A N 1
ATOM 3452 C CA . PRO A 1 480 ? 1.789 11.231 14.250 1.00 80.69 480 PRO A CA 1
ATOM 3453 C C . PRO A 1 480 ? 1.613 11.489 12.744 1.00 80.69 480 PRO A C 1
ATOM 3455 O O . PRO A 1 480 ? 0.539 11.868 12.302 1.00 80.69 480 PRO A O 1
ATOM 3458 N N . TYR A 1 481 ? 2.670 11.290 11.957 1.00 89.12 481 TYR A N 1
ATOM 3459 C CA . TYR A 1 481 ? 2.709 11.494 10.510 1.00 89.12 481 TYR A CA 1
ATOM 3460 C C . TYR A 1 481 ? 2.179 10.283 9.743 1.00 89.12 481 TYR A C 1
ATOM 3462 O O . TYR A 1 481 ? 1.619 10.433 8.657 1.00 89.12 481 TYR A O 1
ATOM 3470 N N . ALA A 1 482 ? 2.361 9.084 10.302 1.00 94.31 482 ALA A N 1
ATOM 3471 C CA . ALA A 1 482 ? 1.908 7.837 9.710 1.00 94.31 482 ALA A CA 1
ATOM 3472 C C . ALA A 1 482 ? 1.352 6.870 10.764 1.00 94.31 482 ALA A C 1
ATOM 3474 O O . ALA A 1 482 ? 1.740 6.902 11.936 1.00 94.31 482 ALA A O 1
ATOM 3475 N N . ARG A 1 483 ? 0.429 6.003 10.342 1.00 95.69 483 ARG A N 1
ATOM 3476 C CA . ARG A 1 483 ? -0.175 4.941 11.153 1.00 95.69 483 ARG A CA 1
ATOM 3477 C C . ARG A 1 483 ? -0.268 3.659 10.328 1.00 95.69 483 ARG A C 1
ATOM 3479 O O . ARG A 1 483 ? -0.726 3.681 9.188 1.00 95.69 483 ARG A O 1
ATOM 3486 N N . LEU A 1 484 ? 0.132 2.534 10.913 1.00 96.69 484 LEU A N 1
ATOM 3487 C CA . LEU A 1 484 ? -0.038 1.211 10.314 1.00 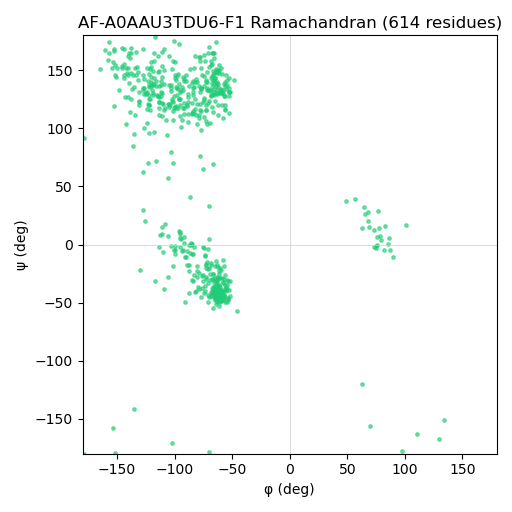96.69 484 LEU A CA 1
ATOM 3488 C C . LEU A 1 484 ? -1.361 0.607 10.789 1.00 96.69 484 LEU A C 1
ATOM 3490 O O . LEU A 1 484 ? -1.534 0.363 11.983 1.00 96.69 484 LEU A O 1
ATOM 3494 N N . SER A 1 485 ? -2.280 0.346 9.864 1.00 96.00 485 SER A N 1
ATOM 3495 C CA . SER A 1 485 ? -3.555 -0.314 10.151 1.00 96.00 485 SER A CA 1
ATOM 3496 C C . SER A 1 485 ? -3.455 -1.809 9.862 1.00 96.00 485 SER A C 1
ATOM 3498 O O . SER A 1 485 ? -2.886 -2.228 8.850 1.00 96.00 485 SER A O 1
ATOM 3500 N N . GLY A 1 486 ? -4.022 -2.625 10.745 1.00 95.06 486 GLY A N 1
ATOM 3501 C CA . GLY A 1 486 ? -3.963 -4.075 10.627 1.00 95.06 486 GLY A CA 1
ATOM 3502 C C . GLY A 1 486 ? -5.084 -4.793 11.355 1.00 95.06 486 GLY A C 1
ATOM 3503 O O . GLY A 1 486 ? -5.777 -4.222 12.203 1.00 95.06 486 GLY A O 1
ATOM 3504 N N . ASN A 1 487 ? -5.242 -6.066 11.011 1.00 92.56 487 ASN A N 1
ATOM 3505 C CA . ASN A 1 487 ? -6.216 -6.953 11.626 1.00 92.56 487 ASN A CA 1
ATOM 3506 C C . ASN A 1 487 ? -5.499 -7.991 12.491 1.00 92.56 487 ASN A C 1
ATOM 3508 O O . ASN A 1 487 ? -4.493 -8.556 12.048 1.00 92.56 487 ASN A O 1
ATOM 3512 N N . PRO A 1 488 ? -6.018 -8.290 13.688 1.00 90.38 488 PRO A N 1
ATOM 3513 C CA . PRO A 1 488 ? -5.614 -9.487 14.396 1.00 90.38 488 PRO A CA 1
ATOM 3514 C C . PRO A 1 488 ? -6.096 -10.721 13.621 1.00 90.38 488 PRO A C 1
ATOM 3516 O O . PRO A 1 488 ? -7.260 -10.822 13.231 1.00 90.38 488 PRO A O 1
ATOM 3519 N N . VAL A 1 489 ? -5.186 -11.657 13.380 1.00 86.00 489 VAL A N 1
ATOM 3520 C CA . VAL A 1 489 ? -5.456 -12.955 12.769 1.00 86.00 489 VAL A CA 1
ATOM 3521 C C . VAL A 1 489 ? -5.567 -13.967 13.895 1.00 86.00 489 VAL A C 1
ATOM 3523 O O . VAL A 1 489 ? -4.618 -14.172 14.648 1.00 86.00 489 VAL A O 1
ATOM 3526 N N . VAL A 1 490 ? -6.742 -14.578 14.024 1.00 79.38 490 VAL A N 1
ATOM 3527 C CA . VAL A 1 490 ? -6.998 -15.614 15.026 1.00 79.38 490 VAL A CA 1
ATOM 3528 C C . VAL A 1 490 ? -6.628 -16.972 14.441 1.00 79.38 490 VAL A C 1
ATOM 3530 O O . VAL A 1 490 ? -7.136 -17.355 13.383 1.00 79.38 490 VAL A O 1
ATOM 3533 N N . ASP A 1 491 ? -5.789 -17.731 15.140 1.00 77.00 491 ASP A N 1
ATOM 3534 C CA . ASP A 1 491 ? -5.585 -19.141 14.816 1.00 77.00 491 ASP A CA 1
ATOM 3535 C C . ASP A 1 491 ? -6.725 -19.986 15.400 1.00 77.00 491 ASP A C 1
ATOM 3537 O O . ASP A 1 491 ? -6.782 -20.260 16.597 1.00 77.00 491 ASP A O 1
ATOM 3541 N N . TYR A 1 492 ? -7.657 -20.405 14.542 1.00 69.06 492 TYR A N 1
ATOM 3542 C CA . TYR A 1 492 ? -8.819 -21.202 14.945 1.00 69.06 492 TYR A CA 1
ATOM 3543 C C . TYR A 1 492 ? -8.559 -22.715 15.023 1.00 69.06 492 TYR A C 1
ATOM 3545 O O . TYR A 1 492 ? -9.506 -23.461 15.307 1.00 69.06 492 TYR A O 1
ATOM 3553 N N . ARG A 1 493 ? -7.336 -23.199 14.740 1.00 69.25 493 ARG A N 1
ATOM 3554 C CA . ARG A 1 493 ? -7.044 -24.646 14.663 1.00 69.25 493 ARG A CA 1
ATOM 3555 C C . ARG A 1 493 ? -7.408 -25.389 15.948 1.00 69.25 493 ARG A C 1
ATOM 3557 O O . ARG A 1 493 ? -8.018 -26.452 15.858 1.00 69.25 493 ARG A O 1
ATOM 3564 N N . ASP A 1 494 ? -7.162 -24.764 17.097 1.00 65.44 494 ASP A N 1
ATOM 3565 C CA . ASP A 1 494 ? -7.424 -25.333 18.425 1.00 65.44 494 ASP A CA 1
ATOM 3566 C C . ASP A 1 494 ? -8.574 -24.633 19.175 1.00 65.44 494 ASP A C 1
ATOM 3568 O O . ASP A 1 494 ? -8.823 -24.914 20.346 1.00 65.44 494 ASP A O 1
ATOM 3572 N N . VAL A 1 495 ? -9.314 -23.737 18.506 1.00 64.69 495 VAL A N 1
ATOM 3573 C CA . VAL A 1 495 ? -10.420 -22.982 19.117 1.00 64.69 495 VAL A CA 1
ATOM 3574 C C . VAL A 1 495 ? -11.740 -23.760 18.978 1.00 64.69 495 VAL A C 1
ATOM 3576 O O . VAL A 1 495 ? -12.183 -24.020 17.844 1.00 64.69 495 VAL A O 1
ATOM 3579 N N . PRO A 1 496 ? -12.411 -24.111 20.099 1.00 66.38 496 PRO A N 1
ATOM 3580 C CA . PRO A 1 496 ? -13.732 -24.735 20.103 1.00 66.38 496 PRO A CA 1
ATOM 3581 C C . PRO A 1 496 ? -14.745 -24.017 19.202 1.00 66.38 496 PRO A C 1
ATOM 3583 O O . PRO A 1 496 ? -14.799 -22.792 19.172 1.00 66.38 496 PRO A O 1
ATOM 3586 N N . ALA A 1 497 ? -15.601 -24.770 18.501 1.00 68.69 497 ALA A N 1
ATOM 3587 C CA . ALA A 1 497 ? -16.501 -24.223 17.476 1.00 68.69 497 ALA A CA 1
ATOM 3588 C C . ALA A 1 497 ? -17.401 -23.073 17.969 1.00 68.69 497 ALA A C 1
ATOM 3590 O O . ALA A 1 497 ? -17.599 -22.100 17.249 1.00 68.69 497 ALA A O 1
ATOM 3591 N N . HIS A 1 498 ? -17.898 -23.164 19.203 1.00 63.28 498 HIS A N 1
ATOM 3592 C CA . HIS A 1 498 ? -18.731 -22.136 19.828 1.00 63.28 498 HIS A CA 1
ATOM 3593 C C . HIS A 1 498 ? -17.989 -20.807 20.095 1.00 63.28 498 HIS A C 1
ATOM 3595 O O . HIS A 1 498 ? -18.608 -19.751 20.038 1.00 63.28 498 HIS A O 1
ATOM 3601 N N . LEU A 1 499 ? -16.657 -20.838 20.249 1.00 62.34 499 LEU A N 1
ATOM 3602 C CA . LEU A 1 499 ? -15.800 -19.655 20.422 1.00 62.34 499 LEU A CA 1
ATOM 3603 C C . LEU A 1 499 ? -15.396 -18.986 19.096 1.00 62.34 499 LEU A C 1
ATOM 3605 O O . LEU A 1 499 ? -14.846 -17.887 19.095 1.00 62.34 499 LEU A O 1
ATOM 3609 N N . ARG A 1 500 ? -15.701 -19.604 17.945 1.00 69.00 500 ARG A N 1
ATOM 3610 C CA . ARG A 1 500 ? -15.405 -19.045 16.608 1.00 69.00 500 ARG A CA 1
ATOM 3611 C C . ARG A 1 500 ? -16.326 -17.891 16.204 1.00 69.00 500 ARG A C 1
ATOM 3613 O O . ARG A 1 500 ? -16.164 -17.333 15.125 1.00 69.00 500 ARG A O 1
ATOM 3620 N N . THR A 1 501 ? -17.306 -17.565 17.042 1.00 76.44 501 THR A N 1
ATOM 3621 C CA . THR A 1 501 ? -18.274 -16.484 16.824 1.00 76.44 501 THR A CA 1
ATOM 3622 C C . THR A 1 501 ? -17.811 -15.146 17.401 1.00 76.44 501 THR A C 1
ATOM 3624 O O . THR A 1 501 ? -18.418 -14.120 17.098 1.00 76.44 501 THR A O 1
ATOM 3627 N N . ALA A 1 502 ? -16.734 -15.136 18.197 1.00 84.06 502 ALA A N 1
ATOM 3628 C CA . ALA A 1 502 ? -16.126 -13.906 18.680 1.00 84.06 502 ALA A CA 1
ATOM 3629 C C . ALA A 1 502 ? -15.479 -13.129 17.524 1.00 84.06 502 ALA A C 1
ATOM 3631 O O . ALA A 1 502 ? -14.762 -13.699 16.695 1.00 84.06 502 ALA A O 1
ATOM 3632 N N . THR A 1 503 ? -15.699 -11.817 17.494 1.00 88.81 503 THR A N 1
ATOM 3633 C CA . THR A 1 503 ? -15.092 -10.914 16.510 1.00 88.81 503 THR A CA 1
ATOM 3634 C C . THR A 1 503 ? -14.099 -9.987 17.185 1.00 88.81 503 THR A C 1
ATOM 3636 O O . THR A 1 503 ? -14.370 -9.475 18.272 1.00 88.81 503 THR A O 1
ATOM 3639 N N . VAL A 1 504 ? -12.980 -9.728 16.513 1.00 91.31 504 VAL A N 1
ATOM 3640 C CA . VAL A 1 504 ? -11.954 -8.791 16.973 1.00 91.31 504 VAL A CA 1
ATOM 3641 C C . VAL A 1 504 ? -11.821 -7.669 15.946 1.00 91.31 504 VAL A C 1
ATOM 3643 O O . VAL A 1 504 ? -11.690 -7.935 14.751 1.00 91.31 504 VAL A O 1
ATOM 3646 N N . SER A 1 505 ? -11.893 -6.415 16.394 1.00 94.44 505 SER A N 1
ATOM 3647 C CA . SER A 1 505 ? -11.781 -5.252 15.509 1.00 94.44 505 SER A CA 1
ATOM 3648 C C . SER A 1 505 ? -10.375 -5.111 14.920 1.00 94.44 505 SER A C 1
ATOM 3650 O O . SER A 1 505 ? -9.400 -5.633 15.460 1.00 94.44 505 SER A O 1
ATOM 3652 N N . ASN A 1 506 ? -10.241 -4.289 13.879 1.00 94.31 506 ASN A N 1
ATOM 3653 C CA . ASN A 1 506 ? -8.934 -3.799 13.451 1.00 94.31 506 ASN A CA 1
ATOM 3654 C C . ASN A 1 506 ? -8.293 -2.886 14.516 1.00 94.31 506 ASN A C 1
ATOM 3656 O O . ASN A 1 506 ? -8.959 -2.389 15.439 1.00 94.31 506 ASN A O 1
ATOM 3660 N N . GLY A 1 507 ? -6.994 -2.649 14.361 1.00 93.75 507 GLY A N 1
ATOM 3661 C CA . GLY A 1 507 ? -6.233 -1.716 15.181 1.00 93.75 507 GLY A CA 1
ATOM 3662 C C . GLY A 1 507 ? -5.254 -0.894 14.348 1.00 93.75 507 GLY A C 1
ATOM 3663 O O . GLY A 1 507 ? -4.914 -1.253 13.219 1.00 93.75 507 GLY A O 1
ATOM 3664 N N . LYS A 1 508 ? -4.821 0.231 14.920 1.00 94.44 508 LYS A N 1
ATOM 3665 C CA . LYS A 1 508 ? -3.851 1.147 14.317 1.00 94.44 508 LYS A CA 1
ATOM 3666 C C . LYS A 1 508 ? -2.653 1.316 15.241 1.00 94.44 508 LYS A C 1
ATOM 3668 O O . LYS A 1 508 ? -2.835 1.644 16.411 1.00 94.44 508 LYS A O 1
ATOM 3673 N N . VAL A 1 509 ? -1.456 1.132 14.700 1.00 95.56 509 VAL A N 1
ATOM 3674 C CA . VAL A 1 509 ? -0.187 1.445 15.362 1.00 95.56 509 VAL A CA 1
ATOM 3675 C C . VAL A 1 509 ? 0.249 2.835 14.914 1.00 95.56 509 VAL A C 1
ATOM 3677 O O . VAL A 1 509 ? 0.345 3.090 13.713 1.00 95.56 509 VAL A O 1
ATOM 3680 N N . SER A 1 510 ? 0.502 3.742 15.858 1.00 94.94 510 SER A N 1
ATOM 3681 C CA . SER A 1 510 ? 1.171 5.011 15.548 1.00 94.94 510 SER A CA 1
ATOM 3682 C C . SER A 1 510 ? 2.596 4.722 15.098 1.00 94.94 510 SER A C 1
ATOM 3684 O O . SER A 1 510 ? 3.295 3.989 15.784 1.00 94.94 510 SER A O 1
ATOM 3686 N N . LEU A 1 511 ? 3.029 5.299 13.976 1.00 96.31 511 LEU A N 1
ATOM 3687 C CA . LEU A 1 511 ? 4.413 5.175 13.518 1.00 96.31 511 LEU A CA 1
ATOM 3688 C C . LEU A 1 511 ? 5.288 6.361 13.937 1.00 96.31 511 LEU A C 1
ATOM 3690 O O . LEU A 1 511 ? 6.397 6.490 13.433 1.00 96.31 511 LEU A O 1
ATOM 3694 N N . ALA A 1 512 ? 4.810 7.228 14.833 1.00 95.12 512 ALA A N 1
ATOM 3695 C CA . ALA A 1 512 ? 5.680 8.192 15.501 1.00 95.12 512 ALA A CA 1
ATOM 3696 C C . ALA A 1 512 ? 6.726 7.453 16.356 1.00 95.12 512 ALA A C 1
ATOM 3698 O O . ALA A 1 512 ? 6.391 6.460 16.999 1.00 95.12 512 ALA A O 1
ATOM 3699 N N . ASP A 1 513 ? 7.960 7.943 16.346 1.00 96.06 513 ASP A N 1
ATOM 3700 C CA . ASP A 1 513 ? 9.093 7.411 17.095 1.00 96.06 513 ASP A CA 1
ATOM 3701 C C . ASP A 1 513 ? 8.793 7.387 18.600 1.00 96.06 513 ASP A C 1
ATOM 3703 O O . ASP A 1 513 ? 8.331 8.378 19.179 1.00 96.06 513 ASP A O 1
ATOM 3707 N N . GLY A 1 514 ? 9.048 6.239 19.225 1.00 95.25 514 GLY A N 1
ATOM 3708 C CA . GLY A 1 514 ? 8.813 5.991 20.641 1.00 95.25 514 GLY A CA 1
ATOM 3709 C C . GLY A 1 514 ? 7.678 5.010 20.934 1.00 95.25 514 GLY A C 1
ATOM 3710 O O . GLY A 1 514 ? 7.252 4.211 20.095 1.00 95.25 514 GLY A O 1
ATOM 3711 N N . ASP A 1 515 ? 7.221 5.049 22.185 1.00 94.62 515 ASP A N 1
ATOM 3712 C CA . ASP A 1 515 ? 6.255 4.095 22.719 1.00 94.62 515 ASP A CA 1
ATOM 3713 C C . ASP A 1 515 ? 4.810 4.590 22.572 1.00 94.62 515 ASP A C 1
ATOM 3715 O O . ASP A 1 515 ? 4.492 5.772 22.729 1.00 94.62 515 ASP A O 1
ATOM 3719 N N . SER A 1 516 ? 3.904 3.656 22.304 1.00 94.25 516 SER A N 1
ATOM 3720 C CA . SER A 1 516 ? 2.469 3.897 22.187 1.00 94.25 516 SER A CA 1
ATOM 3721 C C . SER A 1 516 ? 1.678 2.631 22.532 1.00 94.25 516 SER A C 1
ATOM 3723 O O . SER A 1 516 ? 2.161 1.740 23.233 1.00 94.25 516 SER A O 1
ATOM 3725 N N . GLN A 1 517 ? 0.440 2.558 22.053 1.00 94.69 517 GLN A N 1
ATOM 3726 C CA . GLN A 1 517 ? -0.454 1.442 22.289 1.00 94.69 517 GLN A CA 1
ATOM 3727 C C . GLN A 1 517 ? -1.358 1.184 21.088 1.00 94.69 517 GLN A C 1
ATOM 3729 O O . GLN A 1 517 ? -1.766 2.106 20.378 1.00 94.69 517 GLN A O 1
ATOM 3734 N N . ILE A 1 518 ? -1.759 -0.073 20.936 1.00 96.19 518 ILE A N 1
ATOM 3735 C CA . ILE A 1 518 ? -2.804 -0.502 20.005 1.00 96.19 518 ILE A CA 1
ATOM 3736 C C . ILE A 1 518 ? -3.942 -1.151 20.790 1.00 96.19 518 ILE A C 1
ATOM 3738 O O . ILE A 1 518 ? -3.711 -1.902 21.736 1.00 96.19 518 ILE A O 1
ATOM 3742 N N . ASN A 1 519 ? -5.180 -0.832 20.408 1.00 96.69 519 ASN A N 1
ATOM 3743 C CA . ASN A 1 519 ? -6.396 -1.310 21.062 1.00 96.69 519 ASN A CA 1
ATOM 3744 C C . ASN A 1 519 ? -7.252 -2.101 20.072 1.00 96.69 519 ASN A C 1
ATOM 3746 O O . ASN A 1 519 ? -7.535 -1.607 18.976 1.00 96.69 519 ASN A O 1
ATOM 3750 N N . PHE A 1 520 ? -7.731 -3.266 20.500 1.00 96.00 520 PHE A N 1
ATOM 3751 C CA . PHE A 1 520 ? -8.703 -4.075 19.774 1.00 96.00 520 PHE A CA 1
ATOM 3752 C C . PHE A 1 520 ? -9.981 -4.230 20.600 1.00 96.00 520 PHE A C 1
ATOM 3754 O O . PHE A 1 520 ? -9.927 -4.448 21.810 1.00 96.00 520 PHE A O 1
ATOM 3761 N N . LEU A 1 521 ? -11.130 -4.115 19.941 1.00 95.69 521 LEU A N 1
ATOM 3762 C CA . LEU A 1 521 ? -12.441 -4.367 20.529 1.00 95.69 521 LEU A CA 1
ATOM 3763 C C . LEU A 1 521 ? -12.814 -5.825 20.275 1.00 95.69 521 LEU A C 1
ATOM 3765 O O . LEU A 1 521 ? -12.667 -6.312 19.154 1.00 95.69 521 LEU A O 1
ATOM 3769 N N . ILE A 1 522 ? -13.286 -6.508 21.311 1.00 93.00 522 ILE A N 1
ATOM 3770 C CA . ILE A 1 522 ? -13.741 -7.894 21.248 1.00 93.00 522 ILE A CA 1
ATOM 3771 C C . ILE A 1 522 ? -15.239 -7.921 21.519 1.00 93.00 522 ILE A C 1
ATOM 3773 O O . ILE A 1 522 ? -15.701 -7.414 22.544 1.00 93.00 522 ILE A O 1
ATOM 3777 N N . THR A 1 523 ? -15.977 -8.569 20.624 1.00 91.50 523 THR A N 1
ATOM 3778 C CA . THR A 1 523 ? -17.418 -8.795 20.759 1.00 91.50 523 THR A CA 1
ATOM 3779 C C . THR A 1 523 ? -17.694 -10.287 20.793 1.00 91.50 523 THR A C 1
ATOM 3781 O O . THR A 1 523 ? -17.220 -11.034 19.936 1.00 91.50 523 THR A O 1
ATOM 3784 N N . VAL A 1 524 ? -18.470 -10.713 21.789 1.00 88.44 524 VAL A N 1
ATOM 3785 C CA . VAL A 1 524 ? -18.848 -12.108 22.022 1.00 88.44 524 VAL A CA 1
ATOM 3786 C C . VAL A 1 524 ? -20.375 -12.217 22.009 1.00 88.44 524 VAL A C 1
ATOM 3788 O O . VAL A 1 524 ? -21.018 -11.563 22.829 1.00 88.44 524 VAL A O 1
ATOM 3791 N N . PRO A 1 525 ? -20.977 -13.014 21.107 1.00 80.00 525 PRO A N 1
ATOM 3792 C CA . PRO A 1 525 ? -22.436 -13.109 21.009 1.00 80.00 525 PRO A CA 1
ATOM 3793 C C . PRO A 1 525 ? -23.123 -13.737 22.230 1.00 80.00 525 PRO A C 1
ATOM 3795 O O . PRO A 1 525 ? -24.237 -13.339 22.554 1.00 80.00 525 PRO A O 1
ATOM 3798 N N . ASP A 1 526 ? -22.470 -14.685 22.910 1.00 78.81 526 ASP A N 1
ATOM 3799 C CA . ASP A 1 526 ? -23.025 -15.393 24.072 1.00 78.81 526 ASP A CA 1
ATOM 3800 C C . ASP A 1 526 ? -22.134 -15.240 25.312 1.00 78.81 526 ASP A C 1
ATOM 3802 O O . ASP A 1 526 ? -21.448 -16.157 25.756 1.00 78.81 526 ASP A O 1
ATOM 3806 N N . VAL A 1 527 ? -22.094 -14.027 25.865 1.00 78.81 527 VAL A N 1
ATOM 3807 C CA . VAL A 1 527 ? -21.261 -13.720 27.042 1.00 78.81 527 VAL A CA 1
ATOM 3808 C C . VAL A 1 527 ? -21.600 -14.569 28.276 1.00 78.81 527 VAL A C 1
ATOM 3810 O O . VAL A 1 527 ? -20.755 -14.704 29.154 1.00 78.81 527 VAL A O 1
ATOM 3813 N N . ALA A 1 528 ? -22.809 -15.134 28.371 1.00 78.25 528 ALA A N 1
ATOM 3814 C CA . ALA A 1 528 ? -23.230 -15.925 29.529 1.00 78.25 528 ALA A CA 1
ATOM 3815 C C . ALA A 1 528 ? -22.553 -17.303 29.577 1.00 78.25 528 ALA A C 1
ATOM 3817 O O . ALA A 1 528 ? -22.287 -17.818 30.662 1.00 78.25 528 ALA A O 1
ATOM 3818 N N . GLU A 1 529 ? -22.210 -17.859 28.417 1.00 77.25 529 GLU A N 1
ATOM 3819 C CA . GLU A 1 529 ? -21.522 -19.147 28.287 1.00 77.25 529 GLU A CA 1
ATOM 3820 C C . GLU A 1 529 ? -19.991 -19.025 28.445 1.00 77.25 529 GLU A C 1
ATOM 3822 O O . GLU A 1 529 ? -19.261 -20.021 28.404 1.00 77.25 529 GLU A O 1
ATOM 3827 N N . HIS A 1 530 ? -19.465 -17.805 28.627 1.00 76.19 530 HIS A N 1
ATOM 3828 C CA . HIS A 1 530 ? -18.032 -17.526 28.537 1.00 76.19 530 HIS A CA 1
ATOM 3829 C C . HIS A 1 530 ? -17.511 -16.657 29.681 1.00 76.19 530 HIS A C 1
ATOM 3831 O O . HIS A 1 530 ? -17.738 -15.455 29.723 1.00 76.19 530 HIS A O 1
ATOM 3837 N N . ALA A 1 531 ? -16.694 -17.239 30.564 1.00 81.81 531 ALA A N 1
ATOM 3838 C CA . ALA A 1 531 ? -15.946 -16.464 31.561 1.00 81.81 531 ALA A CA 1
ATOM 3839 C C . ALA A 1 531 ? -14.668 -15.817 30.983 1.00 81.81 531 ALA A C 1
ATOM 3841 O O . ALA A 1 531 ? -14.195 -14.795 31.483 1.00 81.81 531 ALA A O 1
ATOM 3842 N N . ALA A 1 532 ? -14.077 -16.429 29.952 1.00 86.00 532 ALA A N 1
ATOM 3843 C CA . ALA A 1 532 ? -12.884 -15.941 29.268 1.00 86.00 532 ALA A CA 1
ATOM 3844 C C . ALA A 1 532 ? -12.780 -16.521 27.848 1.00 86.00 532 ALA A C 1
ATOM 3846 O O . ALA A 1 532 ? -13.336 -17.584 27.571 1.00 86.00 532 ALA A O 1
ATOM 3847 N N . LEU A 1 533 ? -12.016 -15.849 26.988 1.00 85.00 533 LEU A N 1
ATOM 3848 C CA . LEU A 1 533 ? -11.594 -16.323 25.673 1.00 85.00 533 LEU A CA 1
ATOM 3849 C C . LEU A 1 533 ? -10.095 -16.601 25.670 1.00 85.00 533 LEU A C 1
ATOM 3851 O O . LEU A 1 533 ? -9.297 -15.692 25.892 1.00 85.00 533 LEU A O 1
ATOM 3855 N N . ASP A 1 534 ? -9.719 -17.835 25.358 1.00 84.56 534 ASP A N 1
ATOM 3856 C CA . ASP A 1 534 ? -8.343 -18.180 25.017 1.00 84.56 534 ASP A CA 1
ATOM 3857 C C . ASP A 1 534 ? -8.161 -17.978 23.507 1.00 84.56 534 ASP A C 1
ATOM 3859 O O . ASP A 1 534 ? -8.779 -18.670 22.696 1.00 84.56 534 ASP A O 1
ATOM 3863 N N . LEU A 1 535 ? -7.349 -16.992 23.126 1.00 81.50 535 LEU A N 1
ATOM 3864 C CA . LEU A 1 535 ? -7.073 -16.662 21.729 1.00 81.50 535 LEU A CA 1
ATOM 3865 C C . LEU A 1 535 ? -5.587 -16.858 21.456 1.00 81.50 535 LEU A C 1
ATOM 3867 O O . LEU A 1 535 ? -4.763 -16.543 22.304 1.00 81.50 535 LEU A O 1
ATOM 3871 N N . THR A 1 536 ? -5.239 -17.334 20.263 1.00 85.50 536 THR A N 1
ATOM 3872 C CA . THR A 1 536 ? -3.880 -17.204 19.718 1.00 85.50 536 THR A CA 1
ATOM 3873 C C . THR A 1 536 ? -3.957 -16.196 18.588 1.00 85.50 536 THR A C 1
ATOM 3875 O O . THR A 1 536 ? -4.693 -16.415 17.622 1.00 85.50 536 THR A O 1
ATOM 3878 N N . LEU A 1 537 ? -3.275 -15.065 18.762 1.00 86.19 537 LEU A N 1
ATOM 3879 C CA . LEU A 1 537 ? -3.379 -13.916 17.875 1.00 86.19 537 LEU A CA 1
ATOM 3880 C C . LEU A 1 537 ? -2.031 -13.629 17.216 1.00 86.19 537 LEU A C 1
ATOM 3882 O O . LEU A 1 537 ? -1.000 -13.606 17.884 1.00 86.19 537 LEU A O 1
ATOM 3886 N N . ASP A 1 538 ? -2.087 -13.314 15.929 1.00 88.25 538 ASP A N 1
ATOM 3887 C CA . ASP A 1 538 ? -1.037 -12.619 15.183 1.00 88.25 538 ASP A CA 1
ATOM 3888 C C . ASP A 1 538 ? -1.588 -11.288 14.659 1.00 88.25 538 ASP A C 1
ATOM 3890 O O . ASP A 1 538 ? -2.799 -11.084 14.626 1.00 88.25 538 ASP A O 1
ATOM 3894 N N . PHE A 1 539 ? -0.729 -10.364 14.228 1.00 92.94 539 PHE A N 1
ATOM 3895 C CA . PHE A 1 539 ? -1.163 -9.122 13.579 1.00 92.94 539 PHE A CA 1
ATOM 3896 C C . PHE A 1 539 ? -0.771 -9.122 12.102 1.00 92.94 539 PHE A C 1
ATOM 3898 O O . PHE A 1 539 ? 0.382 -9.382 11.757 1.00 92.94 539 PHE A O 1
ATOM 3905 N N . ALA A 1 540 ? -1.727 -8.795 11.233 1.00 94.44 540 ALA A N 1
ATOM 3906 C CA . ALA A 1 540 ? -1.495 -8.592 9.810 1.00 94.44 540 ALA A CA 1
ATOM 3907 C C . ALA A 1 540 ? -1.670 -7.110 9.456 1.00 94.44 540 ALA A C 1
ATOM 3909 O O . ALA A 1 540 ? -2.791 -6.595 9.468 1.00 94.44 540 ALA A O 1
ATOM 3910 N N . GLY A 1 541 ? -0.573 -6.427 9.125 1.00 95.62 541 GLY A N 1
ATOM 3911 C CA . GLY A 1 541 ? -0.604 -5.043 8.645 1.00 95.62 541 GLY A CA 1
ATOM 3912 C C . GLY A 1 541 ? -1.097 -4.990 7.199 1.00 95.62 541 GLY A C 1
ATOM 3913 O O . GLY A 1 541 ? -0.534 -5.656 6.335 1.00 95.62 541 GLY A O 1
ATOM 3914 N N . ILE A 1 542 ? -2.143 -4.217 6.921 1.00 96.00 542 ILE A N 1
ATOM 3915 C CA . ILE A 1 542 ? -2.802 -4.195 5.603 1.00 96.00 542 ILE A CA 1
ATOM 3916 C C . ILE A 1 542 ? -2.718 -2.840 4.913 1.00 96.00 542 ILE A C 1
ATOM 3918 O O . ILE A 1 542 ? -2.629 -2.783 3.687 1.00 96.00 542 ILE A O 1
ATOM 3922 N N . GLU A 1 543 ? -2.698 -1.755 5.681 1.00 96.56 543 GLU A N 1
ATOM 3923 C CA . GLU A 1 543 ? -2.775 -0.402 5.142 1.00 96.56 543 GLU A CA 1
ATOM 3924 C C . GLU A 1 543 ? -1.837 0.536 5.890 1.00 96.56 543 GLU A C 1
ATOM 3926 O O . GLU A 1 543 ? -1.639 0.409 7.100 1.00 96.56 543 GLU A O 1
ATOM 3931 N N . LEU A 1 544 ? -1.282 1.500 5.164 1.00 96.12 544 LEU A N 1
ATOM 3932 C CA . LEU A 1 544 ? -0.504 2.597 5.712 1.00 96.12 544 LEU A CA 1
ATOM 3933 C C . LEU A 1 544 ? -1.264 3.899 5.482 1.00 96.12 544 LEU A C 1
ATOM 3935 O O . LEU A 1 544 ? -1.481 4.308 4.344 1.00 96.12 544 LEU A O 1
ATOM 3939 N N . GLU A 1 545 ? -1.625 4.552 6.574 1.00 94.50 545 GLU A N 1
ATOM 3940 C CA . GLU A 1 545 ? -2.063 5.941 6.583 1.00 94.50 545 GLU A CA 1
ATOM 3941 C C . GLU A 1 545 ? -0.812 6.819 6.738 1.00 94.50 545 GLU A C 1
ATOM 3943 O O . GLU A 1 545 ? 0.004 6.554 7.622 1.00 94.50 545 GLU A O 1
ATOM 3948 N N . PHE A 1 546 ? -0.620 7.833 5.897 1.00 92.69 546 PHE A N 1
ATOM 3949 C CA . PHE A 1 546 ? 0.537 8.734 5.966 1.00 92.69 546 PHE A CA 1
ATOM 3950 C C . PHE A 1 546 ? 0.172 10.162 5.549 1.00 92.69 546 PHE A C 1
ATOM 3952 O O . PHE A 1 546 ? -0.926 10.410 5.054 1.00 92.69 546 PHE A O 1
ATOM 3959 N N . GLY A 1 547 ? 1.079 11.115 5.784 1.00 90.00 547 GLY A N 1
ATOM 3960 C CA . GLY A 1 547 ? 0.800 12.526 5.502 1.00 90.00 547 GLY A CA 1
ATOM 3961 C C . GLY A 1 547 ? -0.326 13.076 6.378 1.00 90.00 547 GLY A C 1
ATOM 3962 O O . GLY A 1 547 ? -1.109 13.903 5.924 1.00 90.00 547 GLY A O 1
ATOM 3963 N N . ILE A 1 548 ? -0.437 12.565 7.608 1.00 90.62 548 ILE A N 1
ATOM 3964 C CA . ILE A 1 548 ? -1.506 12.924 8.537 1.00 90.62 548 ILE A CA 1
ATOM 3965 C C . ILE A 1 548 ? -1.339 14.388 8.960 1.00 90.62 548 ILE A C 1
ATOM 3967 O O . ILE A 1 548 ? -0.354 14.762 9.599 1.00 90.62 548 ILE A O 1
ATOM 3971 N N . GLU A 1 549 ? -2.335 15.203 8.634 1.00 86.94 549 GLU A N 1
ATOM 3972 C CA . GLU A 1 549 ? -2.418 16.620 8.973 1.00 86.94 549 GLU A CA 1
ATOM 3973 C C . GLU A 1 549 ? -3.723 16.898 9.721 1.00 86.94 549 GLU A C 1
ATOM 3975 O O . GLU A 1 549 ? -4.809 16.530 9.275 1.00 86.94 549 GLU A O 1
ATOM 3980 N N . ARG A 1 550 ? -3.633 17.584 10.863 1.00 81.12 550 ARG A N 1
ATOM 3981 C CA . ARG A 1 550 ? -4.819 18.010 11.615 1.00 81.12 550 ARG A CA 1
ATOM 3982 C C . ARG A 1 550 ? -5.550 19.128 10.877 1.00 81.12 550 ARG A C 1
ATOM 3984 O O . ARG A 1 550 ? -4.988 20.206 10.687 1.00 81.12 550 ARG A O 1
ATOM 3991 N N . GLU A 1 551 ? -6.817 18.906 10.558 1.00 78.31 551 GLU A N 1
ATOM 3992 C CA . GLU A 1 551 ? -7.735 19.922 10.049 1.00 78.31 551 GLU A CA 1
ATOM 3993 C C . GLU A 1 551 ? -8.674 20.458 11.147 1.00 78.31 551 GLU A C 1
ATOM 3995 O O . GLU A 1 551 ? -8.666 20.036 12.310 1.00 78.31 551 GLU A O 1
ATOM 4000 N N . VAL A 1 552 ? -9.471 21.466 10.783 1.00 60.72 552 VAL A N 1
ATOM 4001 C CA . VAL A 1 552 ? -10.447 22.109 11.672 1.00 60.72 552 VAL A CA 1
ATOM 4002 C C . VAL A 1 552 ? -11.520 21.088 12.091 1.00 60.72 552 VAL A C 1
ATOM 4004 O O . VAL A 1 552 ? -11.854 20.180 11.340 1.00 60.72 552 VAL A O 1
ATOM 4007 N N . GLU A 1 553 ? -12.055 21.229 13.308 1.00 60.78 553 GLU A N 1
ATOM 4008 C CA . GLU A 1 553 ? -13.092 20.351 13.895 1.00 60.78 553 GLU A CA 1
ATOM 4009 C C . GLU A 1 553 ? -12.654 18.915 14.250 1.00 60.78 553 GLU A C 1
ATOM 4011 O O . GLU A 1 553 ? -13.489 18.072 14.573 1.00 60.78 553 GLU A O 1
ATOM 4016 N N . GLY A 1 554 ? -11.344 18.646 14.309 1.00 61.47 554 GLY A N 1
ATOM 4017 C CA . GLY A 1 554 ? -10.814 17.374 14.820 1.00 61.47 554 GLY A CA 1
ATOM 4018 C C . GLY A 1 554 ? -10.799 16.237 13.797 1.00 61.47 554 GLY A C 1
ATOM 4019 O O . GLY A 1 554 ? -10.664 15.077 14.185 1.00 61.47 554 GLY A O 1
ATOM 4020 N N . TYR A 1 555 ? -10.932 16.570 12.513 1.00 73.25 555 TYR A N 1
ATOM 4021 C CA . TYR A 1 555 ? -10.653 15.669 11.400 1.00 73.25 555 TYR A CA 1
ATOM 4022 C C . TYR A 1 555 ? -9.148 15.669 11.087 1.00 73.25 555 TYR A C 1
ATOM 4024 O O . TYR A 1 555 ? -8.525 16.727 11.043 1.00 73.25 555 TYR A O 1
ATOM 4032 N N . ASP A 1 556 ? -8.568 14.489 10.871 1.00 82.62 556 ASP A N 1
ATOM 4033 C CA . ASP A 1 556 ? -7.199 14.329 10.376 1.00 82.62 556 ASP A CA 1
ATOM 4034 C C . ASP A 1 556 ? -7.283 14.020 8.869 1.00 82.62 556 ASP A C 1
ATOM 4036 O O . ASP A 1 556 ? -7.837 12.986 8.485 1.00 82.62 556 ASP A O 1
ATOM 4040 N N . ARG A 1 557 ? -6.739 14.893 8.013 1.00 85.50 557 ARG A N 1
ATOM 4041 C CA . ARG A 1 557 ? -6.561 14.604 6.583 1.00 85.50 557 ARG A CA 1
ATOM 4042 C C . ARG A 1 557 ? -5.358 13.684 6.421 1.00 85.50 557 ARG A C 1
ATOM 4044 O O . ARG A 1 557 ? -4.309 13.949 7.000 1.00 85.50 557 ARG A O 1
ATOM 4051 N N . SER A 1 558 ? -5.489 12.628 5.627 1.00 89.50 558 SER A N 1
ATOM 4052 C CA . SER A 1 558 ? -4.407 11.670 5.397 1.00 89.50 558 SER A CA 1
ATOM 4053 C C . SER A 1 558 ? -4.527 10.966 4.051 1.00 89.50 558 SER A C 1
ATOM 4055 O O . SER A 1 558 ? -5.615 10.854 3.482 1.00 89.50 558 SER A O 1
ATOM 4057 N N . ASP A 1 559 ? -3.392 10.475 3.560 1.00 90.25 559 ASP A N 1
ATOM 4058 C CA . ASP A 1 559 ? -3.299 9.619 2.385 1.00 90.25 559 ASP A CA 1
ATOM 4059 C C . ASP A 1 559 ? -3.221 8.149 2.811 1.00 90.25 559 ASP A C 1
ATOM 4061 O O . ASP A 1 559 ? -2.646 7.808 3.849 1.00 90.25 559 ASP A O 1
ATOM 4065 N N . TRP A 1 560 ? -3.795 7.263 1.996 1.00 92.81 560 TRP A N 1
ATOM 4066 C CA . TRP A 1 560 ? -3.945 5.847 2.323 1.00 92.81 560 TRP A CA 1
ATOM 4067 C C . TRP A 1 560 ? -3.331 4.954 1.254 1.00 92.81 560 TRP A C 1
ATOM 4069 O O . TRP A 1 560 ? -3.621 5.085 0.064 1.00 92.81 560 TRP A O 1
ATOM 4079 N N . LEU A 1 561 ? -2.503 4.013 1.703 1.00 95.00 561 LEU A N 1
ATOM 4080 C CA . LEU A 1 561 ? -1.916 2.964 0.882 1.00 95.00 561 LEU A CA 1
ATOM 4081 C C . LEU A 1 561 ? -2.407 1.599 1.358 1.00 95.00 561 LEU A C 1
ATOM 4083 O O . LEU A 1 561 ? -2.366 1.314 2.551 1.00 95.00 561 LEU A O 1
ATOM 4087 N N . THR A 1 562 ? -2.766 0.718 0.431 1.00 95.31 562 THR A N 1
ATOM 4088 C CA . THR A 1 562 ? -3.040 -0.700 0.710 1.00 95.31 562 THR A CA 1
ATOM 4089 C C . THR A 1 562 ? -1.849 -1.539 0.268 1.00 95.31 562 THR A C 1
ATOM 4091 O O . THR A 1 562 ? -1.444 -1.469 -0.893 1.00 95.31 562 THR A O 1
ATOM 4094 N N . PHE A 1 563 ? -1.256 -2.333 1.160 1.00 95.69 563 PHE A N 1
ATOM 4095 C CA . PHE A 1 563 ? -0.117 -3.177 0.795 1.00 95.69 563 PHE A CA 1
ATOM 4096 C C . PHE A 1 563 ? -0.526 -4.263 -0.207 1.00 95.69 563 PHE A C 1
ATOM 4098 O O . PHE A 1 563 ? -1.560 -4.908 -0.054 1.00 95.69 563 PHE A O 1
ATOM 4105 N N . VAL A 1 564 ? 0.321 -4.506 -1.216 1.00 93.38 564 VAL A N 1
ATOM 4106 C CA . VAL A 1 564 ? 0.083 -5.562 -2.222 1.00 93.38 564 VAL A CA 1
ATOM 4107 C C . VAL A 1 564 ? 0.065 -6.950 -1.572 1.00 93.38 564 VAL A C 1
ATOM 4109 O O . VAL A 1 564 ? -0.700 -7.820 -1.983 1.00 93.38 564 VAL A O 1
ATOM 4112 N N . SER A 1 565 ? 0.888 -7.135 -0.538 1.00 92.38 565 SER A N 1
ATOM 4113 C CA . SER A 1 565 ? 0.899 -8.319 0.320 1.00 92.38 565 SER A CA 1
ATOM 4114 C C . SER A 1 565 ? 0.792 -7.872 1.778 1.00 92.38 565 SER A C 1
ATOM 4116 O O . SER A 1 565 ? 1.562 -6.986 2.162 1.00 92.38 565 SER A O 1
ATOM 4118 N N . PRO A 1 566 ? -0.087 -8.478 2.599 1.00 93.31 566 PRO A N 1
ATOM 4119 C CA . PRO A 1 566 ? -0.158 -8.172 4.023 1.00 93.31 566 PRO A CA 1
ATOM 4120 C C . PRO A 1 566 ? 1.199 -8.335 4.712 1.00 93.31 566 PRO A C 1
ATOM 4122 O O . PRO A 1 566 ? 1.962 -9.258 4.414 1.00 93.31 566 PRO A O 1
ATOM 4125 N N . LEU A 1 567 ? 1.490 -7.429 5.637 1.00 95.19 567 LEU A N 1
ATOM 4126 C CA . LEU A 1 567 ? 2.686 -7.447 6.465 1.00 95.19 567 LEU A CA 1
ATOM 4127 C C . LEU A 1 567 ? 2.482 -8.390 7.644 1.00 95.19 567 LEU A C 1
ATOM 4129 O O . LEU A 1 567 ? 1.415 -8.392 8.256 1.00 95.19 567 LEU A O 1
ATOM 4133 N N . ALA A 1 568 ? 3.516 -9.144 7.991 1.00 92.88 568 ALA A N 1
ATOM 4134 C CA . ALA A 1 568 ? 3.492 -10.084 9.104 1.00 92.88 568 ALA A CA 1
ATOM 4135 C C . ALA A 1 568 ? 4.756 -9.932 9.954 1.00 92.88 568 ALA A C 1
ATOM 4137 O O . ALA A 1 568 ? 5.741 -9.335 9.506 1.00 92.88 568 ALA A O 1
ATOM 4138 N N . SER A 1 569 ? 4.740 -10.508 11.159 1.00 92.44 569 SER A N 1
ATOM 4139 C CA . SER A 1 569 ? 5.931 -10.559 12.013 1.00 92.44 569 SER A CA 1
ATOM 4140 C C . SER A 1 569 ? 7.120 -11.152 11.245 1.00 92.44 569 SER A C 1
ATOM 4142 O O . SER A 1 569 ? 6.988 -12.164 10.552 1.00 92.44 569 SER A O 1
ATOM 4144 N N . GLY A 1 570 ? 8.273 -10.489 11.308 1.00 90.94 570 GLY A N 1
ATOM 4145 C CA . GLY A 1 570 ? 9.495 -10.855 10.593 1.00 90.94 570 GLY A CA 1
ATOM 4146 C C . GLY A 1 570 ? 9.491 -10.579 9.083 1.00 90.94 570 GLY A C 1
ATOM 4147 O O . GLY A 1 570 ? 10.513 -10.805 8.430 1.00 90.94 570 GLY A O 1
ATOM 4148 N N . SER A 1 571 ? 8.395 -10.078 8.497 1.00 89.06 571 SER A N 1
ATOM 4149 C CA . SER A 1 571 ? 8.329 -9.724 7.075 1.00 89.06 571 SER A CA 1
ATOM 4150 C C . SER A 1 571 ? 7.644 -8.370 6.830 1.00 89.06 571 SER A C 1
ATOM 4152 O O . SER A 1 571 ? 6.426 -8.315 6.624 1.00 89.06 571 SER A O 1
ATOM 4154 N N . PRO A 1 572 ? 8.422 -7.275 6.715 1.00 91.31 572 PRO A N 1
ATOM 4155 C CA . PRO A 1 572 ? 9.891 -7.211 6.763 1.00 91.31 572 PRO A CA 1
ATOM 4156 C C . PRO A 1 572 ? 10.498 -7.452 8.157 1.00 91.31 572 PRO A C 1
ATOM 4158 O O . PRO A 1 572 ? 9.783 -7.350 9.148 1.00 91.31 572 PRO A O 1
ATOM 4161 N N . PRO A 1 573 ? 11.822 -7.714 8.252 1.00 90.75 573 PRO A N 1
ATOM 4162 C CA . PRO A 1 573 ? 12.512 -7.976 9.525 1.00 90.75 573 PRO A CA 1
ATOM 4163 C C . PRO A 1 573 ? 12.384 -6.871 10.583 1.00 90.75 573 PRO A C 1
ATOM 4165 O O . PRO A 1 573 ? 12.632 -7.123 11.754 1.00 90.75 573 PRO A O 1
ATOM 4168 N N . ALA A 1 574 ? 12.008 -5.659 10.168 1.00 92.50 574 ALA A N 1
ATOM 4169 C CA . ALA A 1 574 ? 11.692 -4.537 11.048 1.00 92.50 574 ALA A CA 1
ATOM 4170 C C . ALA A 1 574 ? 10.452 -4.781 11.933 1.00 92.50 574 ALA A C 1
ATOM 4172 O O . ALA A 1 574 ? 10.241 -4.054 12.899 1.00 92.50 574 ALA A O 1
ATOM 4173 N N . LEU A 1 575 ? 9.599 -5.749 11.587 1.00 95.50 575 LEU A N 1
ATOM 4174 C CA . LEU A 1 575 ? 8.315 -5.970 12.247 1.00 95.50 575 LEU A CA 1
ATOM 4175 C C . LEU A 1 575 ? 8.392 -7.118 13.248 1.00 95.50 575 LEU A C 1
ATOM 4177 O O . LEU A 1 575 ? 8.755 -8.233 12.878 1.00 95.50 575 LEU A O 1
ATOM 4181 N N . ASP A 1 576 ? 7.961 -6.860 14.477 1.00 95.56 576 ASP A N 1
ATOM 4182 C CA . ASP A 1 576 ? 7.746 -7.868 15.512 1.00 95.56 576 ASP A CA 1
ATOM 4183 C C . ASP A 1 576 ? 6.323 -7.750 16.065 1.00 95.56 576 ASP A C 1
ATOM 4185 O O . ASP A 1 576 ? 5.995 -6.875 16.865 1.00 95.56 576 ASP A O 1
ATOM 4189 N N . PHE A 1 577 ? 5.439 -8.621 15.592 1.00 93.12 577 PHE A N 1
ATOM 4190 C CA . PHE A 1 577 ? 4.013 -8.581 15.902 1.00 93.12 577 PHE A CA 1
ATOM 4191 C C . PHE A 1 577 ? 3.593 -9.680 16.880 1.00 93.12 577 PHE A C 1
ATOM 4193 O O . PHE A 1 577 ? 2.714 -10.492 16.591 1.00 93.12 577 PHE A O 1
ATOM 4200 N N . GLY A 1 578 ? 4.221 -9.714 18.051 1.00 84.75 578 GLY A N 1
ATOM 4201 C CA . GLY A 1 578 ? 3.942 -10.702 19.088 1.00 84.75 578 GLY A CA 1
ATOM 4202 C C . GLY A 1 578 ? 2.669 -10.417 19.891 1.00 84.75 578 GLY A C 1
ATOM 4203 O O . GLY A 1 578 ? 2.759 -10.036 21.054 1.00 84.75 578 GLY A O 1
ATOM 4204 N N . LEU A 1 579 ? 1.473 -10.667 19.339 1.00 89.50 579 LEU A N 1
ATOM 4205 C CA . LEU A 1 579 ? 0.226 -10.571 20.127 1.00 89.50 579 LEU A CA 1
ATOM 4206 C C . LEU A 1 579 ? 0.050 -11.733 21.127 1.00 89.50 579 LEU A C 1
ATOM 4208 O O . LEU A 1 579 ? -0.672 -11.598 22.121 1.00 89.50 579 LEU A O 1
ATOM 4212 N N . GLY A 1 580 ? 0.742 -12.853 20.906 1.00 87.00 580 GLY A N 1
ATOM 4213 C CA . GLY A 1 580 ? 0.800 -13.987 21.825 1.00 87.00 580 GLY A CA 1
ATOM 4214 C C . GLY A 1 580 ? -0.515 -14.765 21.941 1.00 87.00 580 GLY A C 1
ATOM 4215 O O . GLY A 1 580 ? -1.350 -14.762 21.038 1.00 87.00 580 GLY A O 1
ATOM 4216 N N . ALA A 1 581 ? -0.683 -15.454 23.072 1.00 88.06 581 ALA A N 1
ATOM 4217 C CA . ALA A 1 581 ? -1.862 -16.269 23.363 1.00 88.06 581 ALA A CA 1
ATOM 4218 C C . ALA A 1 581 ? -2.637 -15.712 24.574 1.00 88.06 581 ALA A C 1
ATOM 4220 O O . ALA A 1 581 ? -2.519 -16.252 25.682 1.00 88.06 581 ALA A O 1
ATOM 4221 N N . PRO A 1 582 ? -3.334 -14.568 24.428 1.00 87.62 582 PRO A N 1
ATOM 4222 C CA . PRO A 1 582 ? -4.039 -13.955 25.542 1.00 87.62 582 PRO A CA 1
ATOM 4223 C C . PRO A 1 582 ? -5.214 -14.808 26.026 1.00 87.62 582 PRO A C 1
ATOM 4225 O O . PRO A 1 582 ? -5.941 -15.412 25.238 1.00 87.62 582 PRO A O 1
ATOM 4228 N N . ARG A 1 583 ? -5.446 -14.763 27.340 1.00 88.25 583 ARG A N 1
ATOM 4229 C CA . ARG A 1 583 ? -6.675 -15.248 27.972 1.00 88.25 583 ARG A CA 1
ATOM 4230 C C . ARG A 1 583 ? -7.488 -14.041 28.402 1.00 88.25 583 ARG A C 1
ATOM 4232 O O . ARG A 1 583 ? -7.254 -13.491 29.475 1.00 88.25 583 ARG A O 1
ATOM 4239 N N . VAL A 1 584 ? -8.407 -13.616 27.546 1.00 89.31 584 VAL A N 1
ATOM 4240 C CA . VAL A 1 584 ? -9.193 -12.392 27.716 1.00 89.31 584 VAL A CA 1
ATOM 4241 C C . VAL A 1 584 ? -10.401 -12.682 28.605 1.00 89.31 584 VAL A C 1
ATOM 4243 O O . VAL A 1 584 ? -11.271 -13.445 28.187 1.00 89.31 584 VAL A O 1
ATOM 4246 N N . PRO A 1 585 ? -10.511 -12.104 29.812 1.00 90.06 585 PRO A N 1
ATOM 4247 C CA . PRO A 1 585 ? -11.721 -12.246 30.613 1.00 90.06 585 PRO A CA 1
ATOM 4248 C C . PRO A 1 585 ? -12.918 -11.581 29.930 1.00 90.06 585 PRO A C 1
ATOM 4250 O O . PRO A 1 585 ? -12.780 -10.501 29.355 1.00 90.06 585 PRO A O 1
ATOM 4253 N N . ILE A 1 586 ? -14.094 -12.195 30.051 1.00 89.75 586 ILE A N 1
ATOM 4254 C CA . ILE A 1 586 ? -15.354 -11.677 29.510 1.00 89.75 586 ILE A CA 1
ATOM 4255 C C . ILE A 1 586 ? -16.305 -11.414 30.681 1.00 89.75 586 ILE A C 1
ATOM 4257 O O . ILE A 1 586 ? -16.931 -12.342 31.193 1.00 89.75 586 ILE A O 1
ATOM 4261 N N . PRO A 1 587 ? -16.390 -10.165 31.174 1.00 87.75 587 PRO A N 1
ATOM 4262 C CA . PRO A 1 587 ? -17.280 -9.848 32.281 1.00 87.75 587 PRO A CA 1
ATOM 4263 C C . PRO A 1 587 ? -18.747 -9.956 31.867 1.00 87.75 587 PRO A C 1
ATOM 4265 O O . PRO A 1 587 ? -19.187 -9.324 30.904 1.00 87.75 587 PRO A O 1
ATOM 4268 N N . LEU A 1 588 ? -19.525 -10.709 32.643 1.00 88.38 588 LEU A N 1
ATOM 4269 C CA . LEU A 1 588 ? -20.972 -10.744 32.493 1.00 88.38 588 LEU A CA 1
ATOM 4270 C C . LEU A 1 588 ? -21.567 -9.425 33.005 1.00 88.38 588 LEU A C 1
ATOM 4272 O O . LEU A 1 588 ? -21.452 -9.097 34.187 1.00 88.38 588 LEU A O 1
ATOM 4276 N N . ARG A 1 589 ? -22.187 -8.664 32.099 1.00 90.00 589 ARG A N 1
ATOM 4277 C CA . ARG A 1 589 ? -22.850 -7.394 32.426 1.00 90.00 589 ARG A CA 1
ATOM 4278 C C . ARG A 1 589 ? -24.320 -7.568 32.772 1.00 90.00 589 ARG A C 1
ATOM 4280 O O . ARG A 1 589 ? -24.762 -7.034 33.785 1.00 90.00 589 ARG A O 1
ATOM 4287 N N . ALA A 1 590 ? -25.051 -8.295 31.928 1.00 87.88 590 ALA A N 1
ATOM 4288 C CA . ALA A 1 590 ? -26.463 -8.584 32.147 1.00 87.88 590 ALA A CA 1
ATOM 4289 C C . ALA A 1 590 ? -26.645 -9.439 33.404 1.00 87.88 590 ALA A C 1
ATOM 4291 O O . ALA A 1 590 ? -25.768 -10.226 33.771 1.00 87.88 590 ALA A O 1
ATOM 4292 N N . TYR A 1 591 ? -27.789 -9.292 34.064 1.00 86.31 591 TYR A N 1
ATOM 4293 C CA . TYR A 1 591 ? -28.086 -10.105 35.232 1.00 86.31 591 TYR A CA 1
ATOM 4294 C C . TYR A 1 591 ? -28.157 -11.583 34.809 1.00 86.31 591 TYR A C 1
ATOM 4296 O O . TYR A 1 591 ? -28.845 -11.902 33.834 1.00 86.31 591 TYR A O 1
ATOM 4304 N N . PRO A 1 592 ? -27.450 -12.498 35.498 1.00 81.06 592 PRO A N 1
ATOM 4305 C CA . PRO A 1 592 ? -27.431 -13.898 35.103 1.00 81.06 592 PRO A CA 1
ATOM 4306 C C . PRO A 1 592 ? -28.844 -14.492 35.156 1.00 81.06 592 PRO A C 1
ATOM 4308 O O . PRO A 1 592 ? -29.643 -14.112 36.022 1.00 81.06 592 PRO A O 1
ATOM 4311 N N . PRO A 1 593 ? -29.164 -15.449 34.267 1.00 73.25 593 PRO A N 1
ATOM 4312 C CA . PRO A 1 593 ? -30.428 -16.158 34.350 1.00 73.25 593 PRO A CA 1
ATOM 4313 C C . PRO A 1 593 ? -30.558 -16.809 35.730 1.00 73.25 593 PRO A C 1
ATOM 4315 O O . PRO A 1 593 ? -29.593 -17.339 36.286 1.00 73.25 593 PRO A O 1
ATOM 4318 N N . MET A 1 594 ? -31.765 -16.754 36.297 1.00 72.69 594 MET A N 1
ATOM 4319 C CA . MET A 1 594 ? -32.036 -17.380 37.589 1.00 72.69 594 MET A CA 1
ATOM 4320 C C . MET A 1 594 ? -31.726 -18.879 37.497 1.00 72.69 594 MET A C 1
ATOM 4322 O O . MET A 1 594 ? -32.166 -19.521 36.539 1.00 72.69 594 MET A O 1
ATOM 4326 N N . PRO A 1 595 ? -30.999 -19.456 38.470 1.00 74.94 595 PRO A N 1
ATOM 4327 C CA . PRO A 1 595 ? -30.692 -20.876 38.452 1.00 74.94 595 PRO A CA 1
ATOM 4328 C C . PRO A 1 595 ? -31.991 -21.684 38.452 1.00 74.94 595 PRO A C 1
ATOM 4330 O O . PRO A 1 595 ? -32.887 -21.455 39.267 1.00 74.94 595 PRO A O 1
ATOM 4333 N N . ILE A 1 596 ? -32.081 -22.633 37.524 1.00 75.88 596 ILE A N 1
ATOM 4334 C CA . ILE A 1 596 ? -33.207 -23.557 37.411 1.00 75.88 596 ILE A CA 1
ATOM 4335 C C . ILE A 1 596 ? -32.759 -24.887 38.011 1.00 75.88 596 ILE A C 1
ATOM 4337 O O . ILE A 1 596 ? -31.735 -25.442 37.617 1.00 75.88 596 ILE A O 1
ATOM 4341 N N . LEU A 1 597 ? -33.520 -25.402 38.976 1.00 76.62 597 LEU A N 1
ATOM 4342 C CA . LEU A 1 597 ? -33.327 -26.754 39.492 1.00 76.62 597 LEU A CA 1
ATOM 4343 C C . LEU A 1 597 ? -33.736 -27.745 38.390 1.00 76.62 597 LEU A C 1
ATOM 4345 O O . LEU A 1 597 ? -34.924 -27.890 38.109 1.00 76.62 597 LEU A O 1
ATOM 4349 N N . LEU A 1 598 ? -32.757 -28.369 37.732 1.00 79.88 598 LEU A N 1
ATOM 4350 C CA . LEU A 1 598 ? -33.007 -29.311 36.632 1.00 79.88 598 LEU A CA 1
ATOM 4351 C C . LEU A 1 598 ? -33.428 -30.696 37.136 1.00 79.88 598 LEU A C 1
ATOM 4353 O O . LEU A 1 598 ? -34.299 -31.323 36.540 1.00 79.88 598 LEU A O 1
ATOM 4357 N N . ASP A 1 599 ? -32.822 -31.153 38.232 1.00 79.31 599 ASP A N 1
ATOM 4358 C CA . ASP A 1 599 ? -33.153 -32.405 38.904 1.00 79.31 599 ASP A CA 1
ATOM 4359 C C . ASP A 1 599 ? -32.860 -32.293 40.406 1.00 79.31 599 ASP A C 1
ATOM 4361 O O . ASP A 1 599 ? -31.991 -31.531 40.839 1.00 79.31 599 ASP A O 1
ATOM 4365 N N . GLN A 1 600 ? -33.602 -33.057 41.198 1.00 77.25 600 GLN A N 1
ATOM 4366 C CA . GLN A 1 600 ? -33.368 -33.234 42.622 1.00 77.25 600 GLN A CA 1
ATOM 4367 C C . GLN A 1 600 ? -33.664 -34.690 42.961 1.00 77.25 600 GLN A C 1
ATOM 4369 O O . GLN A 1 600 ? -34.822 -35.082 43.094 1.00 77.25 600 GLN A O 1
ATOM 4374 N N . HIS A 1 601 ? -32.613 -35.484 43.142 1.00 73.06 601 HIS A N 1
ATOM 4375 C CA . HIS A 1 601 ? -32.731 -36.813 43.724 1.00 73.06 601 HIS A CA 1
ATOM 4376 C C . HIS A 1 601 ? -32.393 -36.761 45.214 1.00 73.06 601 HIS A C 1
ATOM 4378 O O . HIS A 1 601 ? -31.562 -35.974 45.672 1.00 73.06 601 HIS A O 1
ATOM 4384 N N . ALA A 1 602 ? -33.091 -37.590 45.982 1.00 69.81 602 ALA A N 1
ATOM 4385 C CA . ALA A 1 602 ? -32.808 -37.820 47.385 1.00 69.81 602 ALA A CA 1
ATOM 4386 C C . ALA A 1 602 ? -32.193 -39.211 47.512 1.00 69.81 602 ALA A C 1
ATOM 4388 O O . ALA A 1 602 ? -32.901 -40.213 47.394 1.00 69.81 602 ALA A O 1
ATOM 4389 N N . ASP A 1 603 ? -30.889 -39.266 47.766 1.00 64.62 603 ASP A N 1
ATOM 4390 C CA . ASP A 1 603 ? -30.236 -40.517 48.121 1.00 64.62 603 ASP A CA 1
ATOM 4391 C C . ASP A 1 603 ? -30.549 -40.838 49.578 1.00 64.62 603 ASP A C 1
ATOM 4393 O O . ASP A 1 603 ? -30.169 -40.118 50.505 1.00 64.62 603 ASP A O 1
ATOM 4397 N N . VAL A 1 604 ? -31.282 -41.930 49.787 1.00 63.62 604 VAL A N 1
ATOM 4398 C CA . VAL A 1 604 ? -31.442 -42.516 51.115 1.00 63.62 604 VAL A CA 1
ATOM 4399 C C . VAL A 1 604 ? -30.155 -43.290 51.399 1.00 63.62 604 VAL A C 1
ATOM 4401 O O . VAL A 1 604 ? -29.896 -44.272 50.698 1.00 63.62 604 VAL A O 1
ATOM 4404 N N . PRO A 1 605 ? -29.343 -42.905 52.404 1.00 52.09 605 PRO A N 1
ATOM 4405 C CA . PRO A 1 605 ? -28.183 -43.695 52.766 1.00 52.09 605 PRO A CA 1
ATOM 4406 C C . PRO A 1 605 ? -28.689 -45.057 53.227 1.00 52.09 605 PRO A C 1
ATOM 4408 O O . PRO A 1 605 ? -29.354 -45.186 54.258 1.00 52.09 605 PRO A O 1
ATOM 4411 N N . THR A 1 606 ? -28.410 -46.081 52.429 1.00 59.75 606 THR A N 1
ATOM 4412 C CA . THR A 1 606 ? -28.656 -47.455 52.852 1.00 59.75 606 THR A CA 1
ATOM 4413 C C . THR A 1 606 ? -27.592 -47.756 53.910 1.00 59.75 606 THR A C 1
ATOM 4415 O O . THR A 1 606 ? -26.433 -47.398 53.691 1.00 59.75 606 THR A O 1
ATOM 4418 N N . PRO A 1 607 ? -27.920 -48.343 55.076 1.00 49.19 607 PRO A N 1
ATOM 4419 C CA . PRO A 1 607 ? -26.898 -48.727 56.041 1.00 49.19 607 PRO A CA 1
ATOM 4420 C C . PRO A 1 607 ? -25.937 -49.697 55.353 1.00 49.19 607 PRO A C 1
ATOM 4422 O O . PRO A 1 607 ? -26.329 -50.817 55.022 1.00 49.19 607 PRO A O 1
ATOM 4425 N N . GLY A 1 608 ? -24.714 -49.236 55.083 1.00 50.28 608 GLY A N 1
ATOM 4426 C CA . GLY A 1 608 ? -23.723 -49.992 54.331 1.00 50.28 608 GLY A CA 1
ATOM 4427 C C . GLY A 1 608 ? -23.470 -51.342 54.992 1.00 50.28 608 GLY A C 1
ATOM 4428 O O . GLY A 1 608 ? -22.996 -51.411 56.126 1.00 50.28 608 GLY A O 1
ATOM 4429 N N . ALA A 1 609 ? -23.799 -52.416 54.279 1.00 54.34 609 ALA A N 1
ATOM 4430 C CA . ALA A 1 609 ? -23.473 -53.782 54.678 1.00 54.34 609 ALA A CA 1
ATOM 4431 C C . ALA A 1 609 ? -22.452 -54.434 53.726 1.00 54.34 609 ALA A C 1
ATOM 4433 O O . ALA A 1 609 ? -22.178 -55.626 53.858 1.00 54.34 609 ALA A O 1
ATOM 4434 N N . GLY A 1 610 ? -21.857 -53.682 52.788 1.00 56.72 610 GLY A N 1
ATOM 4435 C CA . GLY A 1 610 ? -20.907 -54.233 51.822 1.00 56.72 610 GLY A CA 1
ATOM 4436 C C . GLY A 1 610 ? -19.855 -53.246 51.314 1.00 56.72 610 GLY A C 1
ATOM 4437 O O . GLY A 1 610 ? -20.119 -52.067 51.115 1.00 56.72 610 GLY A O 1
ATOM 4438 N N . LEU A 1 611 ? -18.652 -53.776 51.058 1.00 47.62 611 LEU A N 1
ATOM 4439 C CA . LEU A 1 611 ? -17.454 -53.075 50.560 1.00 47.62 611 LEU A CA 1
ATOM 4440 C C . LEU A 1 611 ? -17.659 -52.359 49.203 1.00 47.62 611 LEU A C 1
ATOM 4442 O O . LEU A 1 611 ? -16.835 -51.541 48.809 1.00 47.62 611 LEU A O 1
ATOM 4446 N N . SER A 1 612 ? -18.748 -52.655 48.491 1.00 48.94 612 SER A N 1
ATOM 4447 C CA . SER A 1 612 ? -19.171 -51.976 47.261 1.00 48.94 612 SER A CA 1
ATOM 4448 C C . SER A 1 612 ? -19.701 -50.553 47.481 1.00 48.94 612 SER A C 1
ATOM 4450 O O . SER A 1 612 ? -19.640 -49.759 46.550 1.00 48.94 612 SER A O 1
ATOM 4452 N N . ASP A 1 613 ? -20.140 -50.201 48.696 1.00 49.06 613 ASP A N 1
ATOM 4453 C CA . ASP A 1 613 ? -20.699 -48.870 49.006 1.00 49.06 613 ASP A CA 1
ATOM 4454 C C . ASP A 1 613 ? -19.618 -47.829 49.367 1.00 49.06 613 ASP A C 1
ATOM 4456 O O . ASP A 1 613 ? -19.927 -46.689 49.694 1.00 49.06 613 ASP A O 1
ATOM 4460 N N . ALA A 1 614 ? -18.336 -48.214 49.332 1.00 46.81 614 ALA A N 1
ATOM 4461 C CA . ALA A 1 614 ? -17.203 -47.359 49.699 1.00 46.81 614 ALA A CA 1
ATOM 4462 C C . ALA A 1 614 ? -16.379 -46.851 48.497 1.00 46.81 614 ALA A C 1
ATOM 4464 O O . ALA A 1 614 ? -15.307 -46.281 48.697 1.00 46.81 614 ALA A O 1
ATOM 4465 N N . LEU A 1 615 ? -16.829 -47.087 47.258 1.00 41.75 615 LEU A N 1
ATOM 4466 C CA . LEU A 1 615 ? -16.086 -46.733 46.035 1.00 41.75 615 LEU A CA 1
ATOM 4467 C C . LEU A 1 615 ? -16.867 -45.858 45.037 1.00 41.75 615 LEU A C 1
ATOM 4469 O O . LEU A 1 615 ? -16.469 -45.782 43.874 1.00 41.75 615 LEU A O 1
ATOM 4473 N N . HIS A 1 616 ? -17.914 -45.162 45.482 1.00 37.31 616 HIS A N 1
ATOM 4474 C CA . HIS A 1 616 ? -18.553 -44.089 44.716 1.00 37.31 616 HIS A CA 1
ATOM 4475 C C . HIS A 1 616 ? -18.563 -42.778 45.492 1.00 37.31 616 HIS A C 1
ATOM 4477 O O . HIS A 1 616 ? -18.974 -42.803 46.674 1.00 37.31 616 HIS A O 1
#

Solvent-accessible surface area (backbone atoms only — not comparable to full-atom values): 34750 Å² total; per-residue (Å²): 138,88,85,77,77,80,66,69,22,52,42,64,39,48,86,69,42,21,56,48,64,52,42,70,38,22,68,92,62,61,58,54,71,71,30,22,82,37,73,34,36,30,27,48,78,34,73,50,54,52,92,92,48,73,50,69,33,88,52,56,35,17,56,49,59,57,26,63,70,41,92,73,62,51,54,66,65,58,49,43,71,57,43,23,85,40,39,73,46,49,18,65,70,19,70,42,62,35,44,48,29,44,30,69,56,62,91,93,54,93,28,23,23,43,55,64,53,14,55,86,68,76,46,52,40,48,54,37,48,56,63,37,22,77,41,64,49,40,38,37,55,74,35,78,43,31,44,34,64,57,47,100,87,68,54,51,62,70,47,70,37,45,83,54,33,25,56,53,57,52,40,51,54,40,44,76,72,74,40,91,59,45,65,56,37,28,46,64,42,33,44,88,42,44,43,31,31,57,68,32,73,39,54,48,54,74,72,88,80,84,86,85,83,79,77,50,47,83,52,100,92,43,72,49,72,73,71,100,51,38,64,44,76,58,80,54,67,49,74,49,76,44,66,64,91,81,40,60,80,94,42,45,91,67,68,30,59,51,73,44,76,57,75,81,77,65,60,89,49,91,87,49,82,52,56,68,46,73,60,57,47,40,52,51,47,30,71,76,37,64,42,43,45,44,25,36,34,90,86,61,97,56,101,49,50,40,28,38,38,35,40,29,92,82,15,40,40,34,40,39,36,35,40,75,40,70,58,96,87,39,63,24,48,49,46,30,28,61,60,53,90,46,100,61,66,42,70,49,71,74,43,76,42,67,32,76,41,85,87,80,73,43,79,45,84,56,50,70,41,72,48,68,75,38,50,59,51,62,51,48,50,52,52,36,40,54,56,45,55,55,66,28,82,90,37,38,60,61,41,46,75,76,35,49,71,57,45,53,49,51,55,48,48,48,55,51,48,18,51,54,56,21,67,39,47,38,75,69,54,90,85,66,69,74,97,72,81,86,57,69,67,59,51,52,50,28,50,57,43,24,52,40,18,65,75,34,42,46,65,33,68,52,43,40,28,36,41,32,30,40,26,44,23,43,37,86,32,81,52,72,37,31,33,44,30,27,38,68,44,72,60,59,89,86,50,58,77,84,65,69,65,51,45,69,41,58,34,51,38,66,43,21,42,44,78,54,60,32,52,32,45,31,33,52,88,60,47,87,86,30,69,54,47,80,45,42,38,38,44,34,39,40,32,42,39,31,73,44,39,84,45,83,94,80,44,69,49,63,46,64,31,40,40,70,61,69,30,39,58,56,45,49,75,32,31,40,38,47,55,47,63,31,72,45,64,33,74,71,44,59,75,75,79,77,88,74,86,86,76,85,85,82,85,74,83,69,84,78,86,53,84,78,70,76,79,120

Sequence (616 aa):
MAFGSRRSVPYTVREGDSLDAIAGYFPGADLVEVNAGMPGTIASGVTITVGTESVTMAAPVSFAEVCAVFGPPVDLAALAAAIGERTDVLATGALLVCPPGVLCAQPAAVGVTPQEAARPFGVTPVALLAANAGTPGLLLPGQVLRGQQPGADGTAPTETTAACDTLTAVVARFRRRGVTTGVEAIVAANADTGFLRPGSRVVVPPATARLTGRLGKSTPDGVQWSFPGPVFPVTVALDLFREPTLVDPALAATATREATAVPAGRSTDPAQSDALTLAAFAEQVQRAVPALRLATAPGGTSATDVWAVVFGTGGIETVSIEPPLKVAGTRQPRTFAIRPLATTLIARQHVYTPGFDVTTGLLTEGQTRDYQGIDLELWAQGFLADVELLLSAAYVQGAYELGRDVLDGIIGVKKTLAGAVAAGLDYVLAGETPDAGTDPKRAAAVERLRQELLVSLPLGYATSAVVQYDTSVASPWTDPYARLSGNPVVDYRDVPAHLRTATVSNGKVSLADGDSQINFLITVPDVAEHAALDLTLDFAGIELEFGIEREVEGYDRSDWLTFVSPLASGSPPALDFGLGAPRVPIPLRAYPPMPILLDQHADVPTPGAGLSDALH